Protein AF-A0ABD1UDV7-F1 (afdb_monomer)

Foldseek 3Di:
DVVVVVVVVVVVVVVPPDPPPPDDDPPPCCPQQVCLLVLLLVLLVVLCVVDVLLQVLLLVLLCVQDPDPHQQCQLLDDDPVLPTPVSPPVNPPRDVSNSVSLVSSVVSSCVRRNPPDGSSVSSVSSNVSSVVVVCVVPDPDDDPPPDDQQQPPCSPDPDCSSVVCVVVSNGDDDPDVNVVVVVVVVQDPVRDQPQWAWAEWAWLDDPPDLFIKIKTWTDHPPDPDIDIDIDRFDEAADDVVVVQRHFYHYNNHTDHLPLADDWDFWKKKKKKFKAFPVQFPADDADQWDADDPVCVVVLQAWRIKGQCCNVPVVVDPPRMTIIITMGTTPNHRVRLVDDQVVVQVNVQVNSCVVGVRDDGTPDMDMDIDNGLDTDCDPVLVSNQVSQVVCCVVDPSYHYQYCSHQHDDPVSSVVSVVVRVVVNVVSVVVSVVVVVVVD

Organism: NCBI:txid205694

InterPro domains:
  IPR000823 Plant peroxidase [PR00461] (33-52)
  IPR000823 Plant peroxidase [PR00461] (57-77)
  IPR000823 Plant peroxidase [PR00461] (97-110)
  IPR000823 Plant peroxidase [PR00461] (116-126)
  IPR000823 Plant peroxidase [PTHR31517] (12-133)
  IPR002016 Haem peroxidase [PF00141] (40-134)
  IPR002016 Haem peroxidase [PR00458] (55-69)
  IPR002016 Haem peroxidase [PR00458] (117-134)
  IPR002016 Haem peroxidase [PS50873] (23-209)
  IPR002937 Amine oxidase [PF01593] (172-424)
  IPR010255 Haem peroxidase superfamily [SSF48113] (23-181)
  IPR019794 Peroxidase, active site [PS00436] (55-66)
  IPR036188 FAD/NAD(P)-binding domain superfamily [G3DSA:3.50.50.60] (178-290)
  IPR036188 FAD/NAD(P)-binding domain superfamily [G3DSA:3.50.50.60] (325-438)
  IPR036188 FAD/NAD(P)-binding domain superfamily [SSF51905] (177-427)

Sequence (438 aa):
MAKYWKGLYLLIILILVKREEGQLVENFYSSSCPNVESIVRQAVATKFNQTFITVPGTLRLFFHDCFVEGCDASVLIASSNNDAEKDAPDNLSLVGDGFDTVVKAKQAVEAQCPFIVSCADILAIAARDVVVLLMQECPQNVDHRIAINMDPATPQTFDNVYYQNLVGGKGLFTSDQTLTNALCNELGKEELKLHSKVLELSCSCGENSPLDNWSVSYELDQRKHLDEKSFDAVIVTAPLSDVKGMKIMKRGSLLPLDFIPEVSYLPLSVIVTTFKRENVKRPLEGFGVLIPSKEQQNGLNTLGTLFSSSMFPDRAPNDVYLYTTFIGGSRNRELAKASRDELKQIVTSDLRQLLGAEGEPAFLNHFYWSKAFPLYGKNYDLVIKAIDKMERDLPGFFYAGNHKGGLSVGKAIASGCHAADLVISYLDSSSNEKENFS

Nearest PDB structures (foldseek):
  1sez-a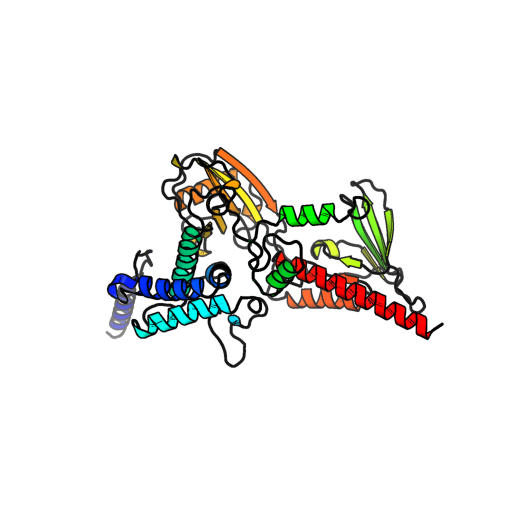ssembly1_A  TM=9.848E-01  e=1.231E-33  Nicotiana tabacum
  2ivd-assembly2_B  TM=8.800E-01  e=9.998E-15  Myxococcus xanthus
  2ive-assembly2_B  TM=8.859E-01  e=1.312E-14  Myxococcus xanthus
  2ivd-assembly1_A  TM=7.956E-01  e=1.312E-14  Myxococcus xanthus
  2ive-assembly1_A  TM=7.809E-01  e=5.096E-14  Myxococcus xanthus

Structure (mmCIF, N/CA/C/O backbone):
data_AF-A0ABD1UDV7-F1
#
_entry.id   AF-A0ABD1UDV7-F1
#
loop_
_atom_site.group_PDB
_atom_site.id
_atom_site.type_symbol
_atom_site.label_atom_id
_atom_site.label_alt_id
_atom_site.label_comp_id
_atom_site.label_asym_id
_atom_site.label_entity_id
_atom_site.label_seq_id
_atom_site.pdbx_PDB_ins_code
_atom_site.Cartn_x
_atom_site.Cartn_y
_atom_site.Cartn_z
_atom_site.occupancy
_atom_site.B_iso_or_equiv
_atom_site.auth_seq_id
_atom_site.auth_comp_id
_atom_site.auth_asym_id
_atom_site.auth_atom_id
_atom_site.pdbx_PDB_model_num
ATOM 1 N N . MET A 1 1 ? -39.198 51.582 13.360 1.00 50.88 1 MET A N 1
ATOM 2 C CA . MET A 1 1 ? -39.752 50.261 13.743 1.00 50.88 1 MET A CA 1
ATOM 3 C C . MET A 1 1 ? -39.257 49.096 12.872 1.00 50.88 1 MET A C 1
ATOM 5 O O . MET A 1 1 ? -38.915 48.069 13.435 1.00 50.88 1 MET A O 1
ATOM 9 N N . ALA A 1 2 ? -39.087 49.240 11.549 1.00 50.84 2 ALA A N 1
ATOM 10 C CA . ALA A 1 2 ? -38.641 48.141 10.669 1.00 50.84 2 ALA A CA 1
ATOM 11 C C . ALA A 1 2 ? -37.207 47.593 10.909 1.00 50.84 2 ALA A C 1
ATOM 13 O O . ALA A 1 2 ? -36.934 46.436 10.599 1.00 50.84 2 ALA A O 1
ATOM 14 N N . LYS A 1 3 ? -36.283 48.387 11.479 1.00 50.50 3 LYS A N 1
ATOM 15 C CA . LYS A 1 3 ? -34.912 47.931 11.806 1.00 50.50 3 LYS A CA 1
ATOM 16 C C . LYS A 1 3 ? -34.855 46.989 13.017 1.00 50.50 3 LYS A C 1
ATOM 18 O O . LYS A 1 3 ? -34.043 46.072 13.022 1.00 50.50 3 LYS A O 1
ATOM 23 N N . TYR A 1 4 ? -35.744 47.172 13.993 1.00 52.84 4 TYR A N 1
ATOM 24 C CA . TYR A 1 4 ? -35.806 46.315 15.182 1.00 52.84 4 TYR A CA 1
ATOM 25 C C . TYR A 1 4 ? -36.393 44.934 14.865 1.00 52.84 4 TYR A C 1
ATOM 27 O O . TYR A 1 4 ? -35.965 43.940 15.440 1.00 52.84 4 TYR A O 1
ATOM 35 N N . TRP A 1 5 ? -37.294 44.846 13.880 1.00 54.09 5 TRP A N 1
ATOM 36 C CA . TRP A 1 5 ? -37.888 43.571 13.471 1.00 54.09 5 TRP A CA 1
ATOM 37 C C . TRP A 1 5 ? -36.925 42.666 12.693 1.00 54.09 5 TRP A C 1
ATOM 39 O O . TRP A 1 5 ? -36.946 41.456 12.890 1.00 54.09 5 TRP A O 1
ATOM 49 N N . LYS A 1 6 ? -36.024 43.240 11.880 1.00 53.78 6 LYS A N 1
ATOM 50 C CA . LYS A 1 6 ? -34.964 42.472 11.198 1.00 53.78 6 LYS A CA 1
ATOM 51 C C . LYS A 1 6 ? -33.932 41.905 12.176 1.00 53.78 6 LYS A C 1
ATOM 53 O O . LYS A 1 6 ? -33.496 40.774 11.998 1.00 53.78 6 LYS A O 1
ATOM 58 N N . GLY A 1 7 ? -33.582 42.665 13.217 1.00 57.62 7 GLY A N 1
ATOM 59 C CA . GLY A 1 7 ? -32.697 42.194 14.286 1.00 57.62 7 GLY A CA 1
ATOM 60 C C . GLY A 1 7 ? -33.324 41.068 15.110 1.00 57.62 7 GLY A C 1
ATOM 61 O O . GLY A 1 7 ? -32.655 40.081 15.391 1.00 57.62 7 GLY A O 1
ATOM 62 N N . LEU A 1 8 ? -34.622 41.173 15.420 1.00 61.56 8 LEU A N 1
ATOM 63 C CA . LEU A 1 8 ? -35.360 40.133 16.143 1.00 61.56 8 LEU A CA 1
ATOM 64 C C . LEU A 1 8 ? -35.482 38.836 15.324 1.00 61.56 8 LEU A C 1
ATOM 66 O O . LEU A 1 8 ? -35.283 37.756 15.867 1.00 61.56 8 LEU A O 1
ATOM 70 N N . TYR A 1 9 ? -35.735 38.936 14.013 1.00 58.66 9 TYR A N 1
ATOM 71 C CA . TYR A 1 9 ? -35.769 37.777 13.112 1.00 58.66 9 TYR A CA 1
ATOM 72 C C . TYR A 1 9 ? -34.408 37.079 12.997 1.00 58.66 9 TYR A C 1
ATOM 74 O O . TYR A 1 9 ? -34.352 35.853 13.045 1.00 58.66 9 TYR A O 1
ATOM 82 N N . LEU A 1 10 ? -33.307 37.836 12.898 1.00 59.84 10 LEU A N 1
ATOM 83 C CA . LEU A 1 10 ? -31.959 37.255 12.877 1.00 59.84 10 LEU A CA 1
ATOM 84 C C . LEU A 1 10 ? -31.613 36.561 14.202 1.00 59.84 10 LEU A C 1
ATOM 86 O O . LEU A 1 10 ? -31.007 35.494 14.187 1.00 59.84 10 LEU A O 1
ATOM 90 N N . LEU A 1 11 ? -32.021 37.142 15.335 1.00 60.31 11 LEU A N 1
ATOM 91 C CA . LEU A 1 11 ? -31.797 36.556 16.656 1.00 60.31 11 LEU A CA 1
ATOM 92 C C . LEU A 1 11 ? -32.608 35.263 16.845 1.00 60.31 11 LEU A C 1
ATOM 94 O O . LEU A 1 11 ? -32.086 34.290 17.373 1.00 60.31 11 LEU A O 1
ATOM 98 N N . ILE A 1 12 ? -33.857 35.224 16.366 1.00 62.22 12 ILE A N 1
ATOM 99 C CA . ILE A 1 12 ? -34.712 34.025 16.402 1.00 62.22 12 ILE A CA 1
ATOM 100 C C . ILE A 1 12 ? -34.144 32.915 15.504 1.00 62.22 12 ILE A C 1
ATOM 102 O O . ILE A 1 12 ? -34.121 31.761 15.921 1.00 62.22 12 ILE A O 1
ATOM 106 N N . ILE A 1 13 ? -33.622 33.248 14.316 1.00 59.56 13 ILE A N 1
ATOM 107 C CA . ILE A 1 13 ? -32.953 32.278 13.430 1.00 59.56 13 ILE A CA 1
ATOM 108 C C . ILE A 1 13 ? -31.680 31.724 14.090 1.00 59.56 13 ILE A C 1
ATOM 110 O O . ILE A 1 13 ? -31.472 30.517 14.063 1.00 59.56 13 ILE A O 1
ATOM 114 N N . LEU A 1 14 ? -30.873 32.564 14.747 1.00 57.81 14 LEU A N 1
ATOM 115 C CA . LEU A 1 14 ? -29.671 32.132 15.480 1.00 57.81 14 LEU A CA 1
ATOM 116 C C . LEU A 1 14 ? -29.982 31.257 16.707 1.00 57.81 14 LEU A C 1
ATOM 118 O O . LEU A 1 14 ? -29.190 30.379 17.031 1.00 57.81 14 LEU A O 1
ATOM 122 N N . ILE A 1 15 ? -31.129 31.457 17.366 1.00 56.38 15 ILE A N 1
ATOM 123 C CA . ILE A 1 15 ? -31.582 30.634 18.505 1.00 56.38 15 ILE A CA 1
ATOM 124 C C . ILE A 1 15 ? -32.190 29.294 18.035 1.00 56.38 15 ILE A C 1
ATOM 126 O O . ILE A 1 15 ? -32.184 28.320 18.785 1.00 56.38 15 ILE A O 1
ATOM 130 N N . LEU A 1 16 ? -32.678 29.215 16.790 1.00 51.38 16 LEU A N 1
ATOM 131 C CA . LEU A 1 16 ? -33.231 27.992 16.189 1.00 51.38 16 LEU A CA 1
ATOM 132 C C . LEU A 1 16 ? -32.182 27.085 15.528 1.00 51.38 16 LEU A C 1
ATOM 134 O O . LEU A 1 16 ? -32.498 25.934 15.226 1.00 51.38 16 LEU A O 1
ATOM 138 N N . VAL A 1 17 ? -30.939 27.546 15.344 1.00 51.19 17 VAL A N 1
ATOM 139 C CA . VAL A 1 17 ? -29.824 26.669 14.957 1.00 51.19 17 VAL A CA 1
ATOM 140 C C . VAL A 1 17 ? -29.413 25.859 16.185 1.00 51.19 17 VAL A C 1
ATOM 142 O O . VAL A 1 17 ? -28.458 26.178 16.893 1.00 51.19 17 VAL A O 1
ATOM 145 N N . LYS A 1 18 ? -30.163 24.789 16.459 1.00 45.28 18 LYS A N 1
ATOM 146 C CA . LYS A 1 18 ? -29.667 23.713 17.310 1.00 45.28 18 LYS A CA 1
ATOM 147 C C . LYS A 1 18 ? -28.417 23.157 16.641 1.00 45.28 18 LYS A C 1
ATOM 149 O O . LYS A 1 18 ? -28.467 22.644 15.527 1.00 45.28 18 LYS A O 1
ATOM 154 N N . ARG A 1 19 ? -27.287 23.291 17.327 1.00 46.75 19 ARG A N 1
ATOM 155 C CA . ARG A 1 19 ? -26.081 22.531 17.031 1.00 46.75 19 ARG A CA 1
ATOM 156 C C . ARG A 1 19 ? -26.426 21.081 17.367 1.00 46.75 19 ARG A C 1
ATOM 158 O O . ARG A 1 19 ? -26.413 20.716 18.537 1.00 46.75 19 ARG A O 1
ATOM 165 N N . GLU A 1 20 ? -26.854 20.303 16.376 1.00 46.06 20 GLU A N 1
ATOM 166 C CA . GLU A 1 20 ? -26.940 18.857 16.549 1.00 46.06 20 GLU A CA 1
ATOM 167 C C . GLU A 1 20 ? -25.511 18.353 16.730 1.00 46.06 20 GLU A C 1
ATOM 169 O O . GLU A 1 20 ? -24.693 18.350 15.810 1.00 46.06 20 GLU A O 1
ATOM 174 N N . GLU A 1 21 ? -25.176 18.015 17.970 1.00 49.25 21 GLU A N 1
ATOM 175 C CA . GLU A 1 21 ? -24.071 17.113 18.225 1.00 49.25 21 GLU A CA 1
ATOM 176 C C . GLU A 1 21 ? -24.504 15.771 17.641 1.00 49.25 21 GLU A C 1
ATOM 178 O O . GLU A 1 21 ? -25.377 15.110 18.200 1.00 49.25 21 GLU A O 1
ATOM 183 N N . GLY A 1 22 ? -23.956 15.403 16.480 1.00 55.03 22 GLY A N 1
ATOM 184 C CA . GLY A 1 22 ? -24.084 14.059 15.926 1.00 55.03 22 GLY A CA 1
ATOM 185 C C . GLY A 1 22 ? -23.385 13.074 16.856 1.00 55.03 22 GLY A C 1
ATOM 186 O O . GLY A 1 22 ? -22.247 12.682 16.615 1.00 55.03 22 GLY A O 1
ATOM 187 N N . GLN A 1 23 ? -24.023 12.763 17.979 1.00 56.94 23 GLN A N 1
ATOM 188 C CA . GLN A 1 23 ? -23.573 11.739 18.900 1.00 56.94 23 GLN A CA 1
ATOM 189 C C . GLN A 1 23 ? -23.817 10.382 18.247 1.00 56.94 23 GLN A C 1
ATOM 191 O O . GLN A 1 23 ? -24.847 10.156 17.613 1.00 56.94 23 GLN A O 1
ATOM 196 N N . LEU A 1 24 ? -22.845 9.485 18.387 1.00 61.94 24 LEU A N 1
ATOM 197 C CA . LEU A 1 24 ? -22.983 8.104 17.951 1.00 61.94 24 LEU A CA 1
ATOM 198 C C . LEU A 1 24 ? -24.112 7.461 18.762 1.00 61.94 24 LEU A C 1
ATOM 200 O O . LEU A 1 24 ? -24.049 7.423 19.991 1.00 61.94 24 LEU A O 1
ATOM 204 N N . VAL A 1 25 ? -25.147 6.988 18.072 1.00 72.12 25 VAL A N 1
ATOM 205 C CA . VAL A 1 25 ? -26.298 6.322 18.685 1.00 72.12 25 VAL A CA 1
ATOM 206 C C . VAL A 1 25 ? -26.344 4.887 18.186 1.00 72.12 25 VAL A C 1
ATOM 208 O O . VAL A 1 25 ? -26.480 4.636 16.988 1.00 72.12 25 VAL A O 1
ATOM 211 N N . GLU A 1 26 ? -26.245 3.940 19.114 1.00 73.56 26 GLU A N 1
ATOM 212 C CA . GLU A 1 26 ? -26.479 2.530 18.816 1.00 73.56 26 GLU A CA 1
ATOM 213 C C . GLU A 1 26 ? -27.939 2.310 18.407 1.00 73.56 26 GLU A C 1
ATOM 215 O O . GLU A 1 26 ? -28.856 2.907 18.974 1.00 73.56 26 GLU A O 1
ATOM 220 N N . ASN A 1 27 ? -28.167 1.415 17.444 1.00 81.12 27 ASN A N 1
ATOM 221 C CA . ASN A 1 27 ? -29.505 1.087 16.945 1.00 81.12 27 ASN A CA 1
ATOM 222 C C . ASN A 1 27 ? -30.280 2.313 16.423 1.00 81.12 27 ASN A C 1
ATOM 224 O O . ASN A 1 27 ? -31.485 2.436 16.660 1.00 81.12 27 ASN A O 1
ATOM 228 N N . PHE A 1 28 ? -29.601 3.208 15.696 1.00 86.00 28 PHE A N 1
ATOM 229 C CA . PHE A 1 28 ? -30.165 4.441 15.128 1.00 86.00 28 PHE A CA 1
ATOM 230 C C . PHE A 1 28 ? -31.524 4.234 14.426 1.00 86.00 28 PHE A C 1
ATOM 232 O O . PHE A 1 28 ? -32.455 5.016 14.609 1.00 86.00 28 PHE A O 1
ATOM 239 N N . TYR A 1 29 ? -31.677 3.127 13.693 1.00 90.56 29 TYR A N 1
ATOM 240 C CA . TYR A 1 29 ? -32.894 2.789 12.949 1.00 90.56 29 TYR A CA 1
ATOM 241 C C . TYR A 1 29 ? -33.965 2.031 13.753 1.00 90.56 29 TYR A C 1
ATOM 243 O O . TYR A 1 29 ? -35.009 1.699 13.206 1.00 90.56 29 TYR A O 1
ATOM 251 N N . SER A 1 30 ? -33.769 1.759 15.045 1.00 89.06 30 SER A N 1
ATOM 252 C CA . SER A 1 30 ? -34.681 0.916 15.847 1.00 89.06 30 SER A CA 1
ATOM 253 C C . SER A 1 30 ? -36.135 1.399 15.899 1.00 89.06 30 SER A C 1
ATOM 255 O O . SER A 1 30 ? -37.041 0.582 16.041 1.00 89.06 30 SER A O 1
ATOM 257 N N . SER A 1 31 ? -36.372 2.706 15.772 1.00 90.38 31 SER A N 1
ATOM 258 C CA . SER A 1 31 ? -37.718 3.297 15.768 1.00 90.38 31 SER A CA 1
ATOM 259 C C . SER A 1 31 ? -38.294 3.514 14.364 1.00 90.38 31 SER A C 1
ATOM 261 O O . SER A 1 31 ? -39.512 3.499 14.200 1.00 90.38 31 SER A O 1
ATOM 263 N N . SER A 1 32 ? -37.438 3.707 13.357 1.00 93.50 32 SER A N 1
ATOM 264 C CA . SER A 1 32 ? -37.824 4.068 11.985 1.00 93.50 32 SER A CA 1
ATOM 265 C C . SER A 1 32 ? -37.809 2.883 11.016 1.00 93.50 32 SER A C 1
ATOM 267 O O . SER A 1 32 ? -38.626 2.827 10.102 1.00 93.50 32 SER A O 1
ATOM 269 N N . CYS A 1 33 ? -36.921 1.914 11.230 1.00 94.75 33 CYS A N 1
ATOM 270 C CA . CYS A 1 33 ? -36.854 0.643 10.518 1.00 94.75 33 CYS A CA 1
ATOM 271 C C . CYS A 1 33 ? -36.389 -0.483 11.467 1.00 94.75 33 CYS A C 1
ATOM 273 O O . CYS A 1 33 ? -35.239 -0.927 11.399 1.00 94.75 33 CYS A O 1
ATOM 275 N N . PRO A 1 34 ? -37.273 -0.982 12.354 1.00 93.31 34 PRO A N 1
ATOM 276 C CA . PRO A 1 34 ? -36.896 -1.904 13.433 1.00 93.31 34 PRO A CA 1
ATOM 277 C C . PRO A 1 34 ? -36.252 -3.213 12.955 1.00 93.31 34 PRO A C 1
ATOM 279 O O . PRO A 1 34 ? -35.462 -3.820 13.672 1.00 93.31 34 PRO A O 1
ATOM 282 N N . ASN A 1 35 ? -36.579 -3.647 11.734 1.00 94.38 35 ASN A N 1
ATOM 283 C CA . ASN A 1 35 ? -36.127 -4.917 11.173 1.00 94.38 35 ASN A CA 1
ATOM 284 C C . ASN A 1 35 ? -34.881 -4.794 10.282 1.00 94.38 35 ASN A C 1
ATOM 286 O O . ASN A 1 35 ? -34.446 -5.822 9.761 1.00 94.38 35 ASN A O 1
ATOM 290 N N . VAL A 1 36 ? -34.301 -3.596 10.096 1.00 95.69 36 VAL A N 1
ATOM 291 C CA . VAL A 1 36 ? -33.192 -3.364 9.143 1.00 95.69 36 VAL A CA 1
ATOM 292 C C . VAL A 1 36 ? -32.057 -4.375 9.307 1.00 95.69 36 VAL A C 1
ATOM 294 O O . VAL A 1 36 ? -31.645 -4.996 8.332 1.00 95.69 36 VAL A O 1
ATOM 297 N N . GLU A 1 37 ? -31.639 -4.616 10.548 1.00 93.25 37 GLU A N 1
ATOM 298 C CA . GLU A 1 37 ? -30.554 -5.536 10.891 1.00 93.25 37 GLU A CA 1
ATOM 299 C C . GLU A 1 37 ? -30.850 -6.960 10.406 1.00 93.25 37 GLU A C 1
ATOM 301 O O . GLU A 1 37 ? -30.024 -7.606 9.767 1.00 93.25 37 GLU A O 1
ATOM 306 N N . SER A 1 38 ? -32.072 -7.444 10.643 1.00 95.81 38 SER A N 1
ATOM 307 C CA . SER A 1 38 ? -32.487 -8.785 10.218 1.00 95.81 38 SER A CA 1
ATOM 308 C C . SER A 1 38 ? -32.623 -8.912 8.698 1.00 95.81 38 SER A C 1
ATOM 310 O O . SER A 1 38 ? -32.283 -9.951 8.134 1.00 95.81 38 SER A O 1
ATOM 312 N N . ILE A 1 39 ? -33.088 -7.853 8.028 1.00 97.06 39 ILE A N 1
ATOM 313 C CA . ILE A 1 39 ? -33.304 -7.834 6.579 1.00 97.06 39 ILE A CA 1
ATOM 314 C C . ILE A 1 39 ? -31.962 -7.880 5.852 1.00 97.06 39 ILE A C 1
ATOM 316 O O . ILE A 1 39 ? -31.773 -8.717 4.966 1.00 97.06 39 ILE A O 1
ATOM 320 N N . VAL A 1 40 ? -31.026 -7.010 6.247 1.00 97.31 40 VAL A N 1
ATOM 321 C CA . VAL A 1 40 ? -29.682 -6.974 5.661 1.00 97.31 40 VAL A CA 1
ATOM 322 C C . VAL A 1 40 ? -28.970 -8.296 5.926 1.00 97.31 40 VAL A C 1
ATOM 324 O O . VAL A 1 40 ? -28.500 -8.922 4.976 1.00 97.31 40 VAL A O 1
ATOM 327 N N . ARG A 1 41 ? -29.008 -8.802 7.165 1.00 95.44 41 ARG A N 1
ATOM 328 C CA . ARG A 1 41 ? -28.415 -10.098 7.512 1.00 95.44 41 ARG A CA 1
ATOM 329 C C . ARG A 1 41 ? -28.963 -11.247 6.675 1.00 95.44 41 ARG A C 1
ATOM 331 O O . ARG A 1 41 ? -28.192 -12.094 6.234 1.00 95.44 41 ARG A O 1
ATOM 338 N N . GLN A 1 42 ? -30.272 -11.291 6.426 1.00 96.19 42 GLN A N 1
ATOM 339 C CA . GLN A 1 42 ? -30.878 -12.335 5.597 1.00 96.19 42 GLN A CA 1
ATOM 340 C C . GLN A 1 42 ? -30.420 -12.240 4.136 1.00 96.19 42 GLN A C 1
ATOM 342 O O . GLN A 1 42 ? -30.123 -13.267 3.516 1.00 96.19 42 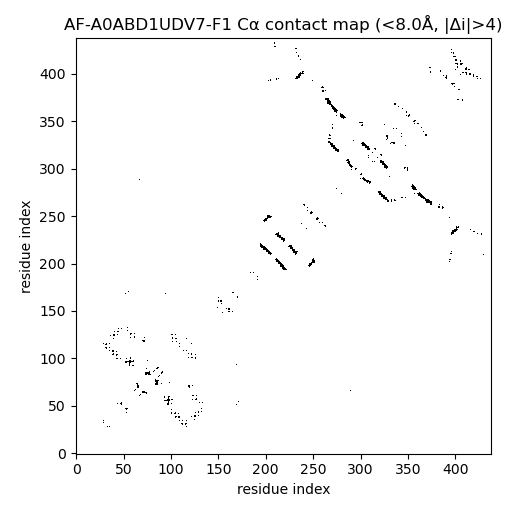GLN A O 1
ATOM 347 N N . ALA A 1 43 ? -30.343 -11.028 3.579 1.00 96.38 43 ALA A N 1
ATOM 348 C CA . ALA A 1 43 ? -29.850 -10.810 2.220 1.00 96.38 43 ALA A CA 1
ATOM 349 C C . ALA A 1 43 ? -28.379 -11.237 2.087 1.00 96.38 43 ALA A C 1
ATOM 351 O O . ALA A 1 43 ? -28.027 -11.973 1.163 1.00 96.38 43 ALA A O 1
ATOM 352 N N . VAL A 1 44 ? -27.549 -10.856 3.060 1.00 95.50 44 VAL A N 1
ATOM 353 C CA . VAL A 1 44 ? -26.130 -11.218 3.128 1.00 95.50 44 VAL A CA 1
ATOM 354 C C . VAL A 1 44 ? -25.943 -12.721 3.304 1.00 95.50 44 VAL A C 1
ATOM 356 O O . VAL A 1 44 ? -25.184 -13.318 2.552 1.00 95.50 44 VAL A O 1
ATOM 359 N N . ALA A 1 45 ? -26.670 -13.368 4.218 1.00 93.94 45 ALA A N 1
ATOM 360 C CA . ALA A 1 45 ? -26.598 -14.817 4.418 1.00 93.94 45 ALA A CA 1
ATOM 361 C C . ALA A 1 45 ? -27.026 -15.596 3.166 1.00 93.94 45 ALA A C 1
ATOM 363 O O . ALA A 1 45 ? -26.422 -16.605 2.807 1.00 93.94 45 ALA A O 1
ATOM 364 N N . THR A 1 46 ? -28.042 -15.100 2.455 1.00 94.44 46 THR A N 1
ATOM 365 C CA . THR A 1 46 ? -28.465 -15.686 1.177 1.00 94.44 46 THR A CA 1
ATOM 366 C C . THR A 1 46 ? -27.344 -15.600 0.142 1.00 94.44 46 THR A C 1
ATOM 368 O O . THR A 1 46 ? -27.085 -16.576 -0.557 1.00 94.44 46 THR A O 1
ATOM 371 N N . LYS A 1 47 ? -26.658 -14.455 0.057 1.00 92.62 47 LYS A N 1
ATOM 372 C CA . LYS A 1 47 ? -25.523 -14.241 -0.850 1.00 92.62 47 LYS A CA 1
ATOM 373 C C . LYS A 1 47 ? -24.299 -15.073 -0.475 1.00 92.62 47 LYS A C 1
ATOM 375 O O . LYS A 1 47 ? -23.762 -15.768 -1.330 1.00 92.62 47 LYS A O 1
ATOM 380 N N . PHE A 1 48 ? -23.960 -15.102 0.807 1.00 87.56 48 PHE A N 1
ATOM 381 C CA . PHE A 1 48 ? -22.902 -15.929 1.377 1.00 87.56 48 PHE A CA 1
ATOM 382 C C . PHE A 1 48 ? -23.074 -17.409 1.006 1.00 87.56 48 PHE A C 1
ATOM 384 O O . PHE A 1 48 ? -22.139 -18.040 0.521 1.00 87.56 48 PHE A O 1
ATOM 391 N N . ASN A 1 49 ? -24.294 -17.943 1.132 1.00 86.94 49 ASN A N 1
ATOM 392 C CA . ASN A 1 49 ? -24.602 -19.329 0.762 1.00 86.94 49 ASN A CA 1
ATOM 393 C C . ASN A 1 49 ? -24.589 -19.584 -0.754 1.00 86.94 49 ASN A C 1
ATOM 395 O O . ASN A 1 49 ? -24.462 -20.729 -1.181 1.00 86.94 49 ASN A O 1
ATOM 399 N N . GLN A 1 50 ? -24.753 -18.546 -1.580 1.00 86.94 50 GLN A N 1
ATOM 400 C CA . GLN A 1 50 ? -24.647 -18.670 -3.037 1.00 86.94 50 GLN A CA 1
ATOM 401 C C . GLN A 1 50 ? -23.190 -18.726 -3.488 1.00 86.94 50 GLN A C 1
ATOM 403 O O . GLN A 1 50 ? -22.859 -19.475 -4.406 1.00 86.94 50 GLN A O 1
ATOM 408 N N . THR A 1 51 ? -22.325 -17.911 -2.885 1.00 77.75 51 THR A N 1
ATOM 409 C CA . THR A 1 51 ? -20.905 -17.883 -3.219 1.00 77.75 51 THR A CA 1
ATOM 410 C C . THR A 1 51 ? -20.074 -17.320 -2.078 1.00 77.75 51 THR A C 1
ATOM 412 O O . THR A 1 51 ? -20.360 -16.262 -1.520 1.00 77.75 51 THR A O 1
ATOM 415 N N . PHE A 1 52 ? -18.951 -17.981 -1.808 1.00 72.00 52 PHE A N 1
ATOM 416 C CA . PHE A 1 52 ? -17.970 -17.497 -0.846 1.00 72.00 52 PHE A CA 1
ATOM 417 C C . PHE A 1 52 ? -17.377 -16.127 -1.247 1.00 72.00 52 PHE A C 1
ATOM 419 O O . PHE A 1 52 ? -16.974 -15.359 -0.378 1.00 72.00 52 PHE A O 1
ATOM 426 N N . ILE A 1 53 ? -17.387 -15.765 -2.543 1.00 73.00 53 ILE A N 1
ATOM 427 C CA . ILE A 1 53 ? -16.893 -14.468 -3.060 1.00 73.00 53 ILE A CA 1
ATOM 428 C C . ILE A 1 53 ? -17.597 -13.270 -2.399 1.00 73.00 53 ILE A C 1
ATOM 430 O O . ILE A 1 53 ? -17.003 -12.195 -2.284 1.00 73.00 53 ILE A O 1
ATOM 434 N N . THR A 1 54 ? -18.826 -13.456 -1.915 1.00 80.50 54 THR A N 1
ATOM 435 C CA . THR A 1 54 ? -19.594 -12.422 -1.213 1.00 80.50 54 THR A CA 1
ATOM 436 C C . THR A 1 54 ? -18.812 -11.812 -0.055 1.00 80.50 54 THR A C 1
ATOM 438 O O . THR A 1 54 ? -18.882 -10.601 0.153 1.00 80.50 54 THR A O 1
ATOM 441 N N . VAL A 1 55 ? -18.017 -12.612 0.659 1.00 80.12 55 VAL A N 1
ATOM 442 C CA . VAL A 1 55 ? -17.229 -12.144 1.803 1.00 80.12 55 VAL A CA 1
ATOM 443 C C . VAL A 1 55 ? -16.130 -11.164 1.373 1.00 80.12 55 VAL A C 1
ATOM 445 O O . VAL A 1 55 ? -16.221 -9.986 1.733 1.00 80.12 55 VAL A O 1
ATOM 448 N N . PRO A 1 56 ? -15.117 -11.566 0.574 1.00 68.50 56 PRO A N 1
ATOM 449 C CA . PRO A 1 56 ? -14.068 -10.646 0.147 1.00 68.50 56 PRO A CA 1
ATOM 450 C C . PRO A 1 56 ? -14.604 -9.509 -0.733 1.00 68.50 56 PRO A C 1
ATOM 452 O O . PRO A 1 56 ? -14.099 -8.391 -0.645 1.00 68.50 56 PRO A O 1
ATOM 455 N N . GLY A 1 57 ? -15.639 -9.752 -1.546 1.00 79.75 57 GLY A N 1
ATOM 456 C CA . GLY A 1 57 ? -16.253 -8.735 -2.400 1.00 79.75 57 GLY A CA 1
ATOM 457 C C . GLY A 1 57 ? -16.904 -7.604 -1.601 1.00 79.75 57 GLY A C 1
ATOM 458 O O . GLY A 1 57 ? -16.638 -6.434 -1.869 1.00 79.75 57 GLY A O 1
ATOM 459 N N . THR A 1 58 ? -17.710 -7.945 -0.591 1.00 85.31 58 THR A N 1
ATOM 460 C CA . THR A 1 58 ? -18.402 -6.956 0.256 1.00 85.31 58 THR A CA 1
ATOM 461 C C . THR A 1 58 ? -17.418 -6.191 1.137 1.00 85.31 58 THR A C 1
ATOM 463 O O . THR A 1 58 ? -17.518 -4.972 1.252 1.00 85.31 58 THR A O 1
ATOM 466 N N . LEU A 1 59 ? -16.415 -6.874 1.703 1.00 84.94 59 LEU A N 1
ATOM 467 C CA . LEU A 1 59 ? -15.389 -6.218 2.518 1.00 84.94 59 LEU A CA 1
ATOM 468 C C . LEU A 1 59 ? -14.554 -5.235 1.705 1.00 84.94 59 LEU A C 1
ATOM 470 O O . LEU A 1 59 ? -14.350 -4.099 2.126 1.00 84.94 59 LEU A O 1
ATOM 474 N N . ARG A 1 60 ? -14.102 -5.643 0.516 1.00 79.50 60 ARG A N 1
ATOM 475 C CA . ARG A 1 60 ? -13.329 -4.772 -0.371 1.00 79.50 60 ARG A CA 1
ATOM 476 C C . ARG A 1 60 ? -14.127 -3.541 -0.805 1.00 79.50 60 ARG A C 1
ATOM 478 O O . ARG A 1 60 ? -13.555 -2.458 -0.878 1.00 79.50 60 ARG A O 1
ATOM 485 N N . LEU A 1 61 ? -15.423 -3.705 -1.066 1.00 82.62 61 LEU A N 1
ATOM 486 C CA . LEU A 1 61 ? -16.318 -2.603 -1.413 1.00 82.62 61 LEU A CA 1
ATOM 487 C C . LEU A 1 61 ? -16.476 -1.613 -0.250 1.00 82.62 61 LEU A C 1
ATOM 489 O O . LEU A 1 61 ? -16.339 -0.413 -0.457 1.00 82.62 61 LEU A O 1
ATOM 493 N N . PHE A 1 62 ? -16.665 -2.116 0.975 1.00 88.31 62 PHE A N 1
ATOM 494 C CA . PHE A 1 62 ? -16.715 -1.290 2.185 1.00 88.31 62 PHE A CA 1
ATOM 495 C C . PHE A 1 62 ? -15.423 -0.495 2.403 1.00 88.31 62 PHE A C 1
ATOM 497 O O . PHE A 1 62 ? -15.474 0.682 2.741 1.00 88.31 62 PHE A O 1
ATOM 504 N N . PHE A 1 63 ? -14.258 -1.102 2.167 1.00 80.81 63 PHE A N 1
ATOM 505 C CA . PHE A 1 63 ? -12.989 -0.381 2.257 1.00 80.81 63 PHE A CA 1
ATOM 506 C C . PHE A 1 63 ? -12.837 0.711 1.199 1.00 80.81 63 PHE A C 1
ATOM 508 O O . PHE A 1 63 ? -12.286 1.762 1.505 1.00 80.81 63 PHE A O 1
ATOM 515 N N . HIS A 1 64 ? -13.286 0.477 -0.032 1.00 75.50 64 HIS A N 1
ATOM 516 C CA . HIS A 1 64 ? -13.174 1.485 -1.087 1.00 75.50 64 HIS A CA 1
ATOM 517 C C . HIS A 1 64 ? -14.029 2.720 -0.796 1.00 75.50 64 HIS A C 1
ATOM 519 O O . HIS A 1 64 ? -13.545 3.833 -0.959 1.00 75.50 64 HIS A O 1
ATOM 525 N N . ASP A 1 65 ? -15.250 2.510 -0.307 1.00 79.62 65 ASP A N 1
ATOM 526 C CA . ASP A 1 65 ? -16.187 3.590 -0.001 1.00 79.62 65 ASP A CA 1
ATOM 527 C C . ASP A 1 65 ? -15.823 4.286 1.323 1.00 79.62 65 ASP A C 1
ATOM 529 O O . ASP A 1 65 ? -15.601 5.487 1.392 1.00 79.62 65 ASP A O 1
ATOM 533 N N . CYS A 1 66 ? -15.642 3.519 2.399 1.00 77.19 66 CYS A N 1
ATOM 534 C CA . CYS A 1 66 ? -15.677 4.068 3.753 1.00 77.19 66 CYS A CA 1
ATOM 535 C C . CYS A 1 66 ? -14.301 4.385 4.362 1.00 77.19 66 CYS A C 1
ATOM 537 O O . CYS A 1 66 ? -14.245 4.980 5.440 1.00 77.19 66 CYS A O 1
ATOM 539 N N . PHE A 1 67 ? -13.188 3.992 3.724 1.00 60.88 67 PHE A N 1
ATOM 540 C CA . PHE A 1 67 ? -11.840 4.137 4.299 1.00 60.88 67 PHE A CA 1
ATOM 541 C C . PHE A 1 67 ? -11.132 5.443 3.903 1.00 60.88 67 PHE A C 1
ATOM 543 O O . PHE A 1 67 ? -10.442 6.032 4.728 1.00 60.88 67 PHE A O 1
ATOM 550 N N . VAL A 1 68 ? -11.238 5.903 2.653 1.00 54.53 68 VAL A N 1
ATOM 551 C CA . VAL A 1 68 ? -10.359 6.985 2.161 1.00 54.53 68 VAL A CA 1
ATOM 552 C C . VAL A 1 68 ? -10.941 8.374 2.427 1.00 54.53 68 VAL A C 1
ATOM 554 O O . VAL A 1 68 ? -10.252 9.210 3.015 1.00 54.53 68 VAL A O 1
ATOM 557 N N . GLU A 1 69 ? -12.192 8.623 2.032 1.00 53.12 69 GLU A N 1
ATOM 558 C CA . GLU A 1 69 ? -12.805 9.963 2.112 1.00 53.12 69 GLU A CA 1
ATOM 559 C C . GLU A 1 69 ? -14.093 10.019 2.953 1.00 53.12 69 GLU A C 1
ATOM 561 O O . GLU A 1 69 ? -14.455 11.093 3.436 1.00 53.12 69 GLU A O 1
ATOM 566 N N . GLY A 1 70 ? -14.717 8.871 3.238 1.00 60.19 70 GLY A N 1
ATOM 567 C CA . GLY A 1 70 ? -15.890 8.761 4.105 1.00 60.19 70 GLY A CA 1
ATOM 568 C C . GLY A 1 70 ? -16.969 7.867 3.498 1.00 60.19 70 GLY A C 1
ATOM 569 O O . GLY A 1 70 ? -17.062 7.737 2.293 1.00 60.19 70 GLY A O 1
ATOM 570 N N . CYS A 1 71 ? -17.776 7.246 4.355 1.00 74.62 71 CYS A N 1
ATOM 571 C CA . CYS A 1 71 ? -18.796 6.264 3.979 1.00 74.62 71 CYS A CA 1
ATOM 572 C C . CYS A 1 71 ? -20.052 6.991 3.460 1.00 74.62 71 CYS A C 1
ATOM 574 O O . CYS A 1 71 ? -20.953 7.305 4.241 1.00 74.62 71 CYS A O 1
ATOM 576 N N . ASP A 1 72 ? -20.084 7.342 2.177 1.00 85.50 72 ASP A N 1
ATOM 577 C CA . ASP A 1 72 ? -21.196 8.062 1.541 1.00 85.50 72 ASP A CA 1
ATOM 578 C C . ASP A 1 72 ? -21.909 7.248 0.447 1.00 85.50 72 ASP A C 1
ATOM 580 O O . ASP A 1 72 ? -22.921 7.702 -0.100 1.00 85.50 72 ASP A O 1
ATOM 584 N N . ALA A 1 73 ? -21.461 6.011 0.205 1.00 87.81 73 ALA A N 1
ATOM 585 C CA . ALA A 1 73 ? -21.971 5.104 -0.812 1.00 87.81 73 ALA A CA 1
ATOM 586 C C . ALA A 1 73 ? -21.864 5.642 -2.248 1.00 87.81 73 ALA A C 1
ATOM 588 O O . ALA A 1 73 ? -22.582 5.145 -3.130 1.00 87.81 73 ALA A O 1
ATOM 589 N N . SER A 1 74 ? -20.995 6.622 -2.526 1.00 86.94 74 SER A N 1
ATOM 590 C CA . SER A 1 74 ? -20.843 7.142 -3.887 1.00 86.94 74 SER A CA 1
ATOM 591 C C . SER A 1 74 ? -20.319 6.086 -4.862 1.00 86.94 74 SER A C 1
ATOM 593 O O . SER A 1 74 ? -20.721 6.101 -6.032 1.00 86.94 74 SER A O 1
ATOM 595 N N . VAL A 1 75 ? -19.585 5.072 -4.380 1.00 87.06 75 VAL A N 1
ATOM 596 C CA . VAL A 1 75 ? -19.091 3.964 -5.215 1.00 87.06 75 VAL A CA 1
ATOM 597 C C . VAL A 1 75 ? -20.231 3.102 -5.765 1.00 87.06 75 VAL A C 1
ATOM 599 O O . VAL A 1 75 ? -20.070 2.377 -6.746 1.00 87.06 75 VAL A O 1
ATOM 602 N N . LEU A 1 76 ? -21.411 3.152 -5.139 1.00 87.06 76 LEU A N 1
ATOM 603 C CA . LEU A 1 76 ? -22.592 2.393 -5.553 1.00 87.06 76 LEU A CA 1
ATOM 604 C C . LEU A 1 76 ? -23.417 3.119 -6.621 1.00 87.06 76 LEU A C 1
ATOM 606 O O . LEU A 1 76 ? -24.299 2.504 -7.230 1.00 87.06 76 LEU A O 1
ATOM 610 N N . ILE A 1 77 ? -23.153 4.407 -6.853 1.00 85.19 77 ILE A N 1
ATOM 611 C CA . ILE A 1 77 ? -23.889 5.221 -7.817 1.00 85.19 77 ILE A CA 1
ATOM 612 C C . ILE A 1 77 ? -23.474 4.815 -9.232 1.00 85.19 77 ILE A C 1
ATOM 614 O O . ILE A 1 77 ? -22.294 4.745 -9.555 1.00 85.19 77 ILE A O 1
ATOM 618 N N . ALA A 1 78 ? -24.461 4.558 -10.088 1.00 82.31 78 ALA A N 1
ATOM 619 C CA . ALA A 1 78 ? -24.255 4.355 -11.517 1.00 82.31 78 ALA A CA 1
ATOM 620 C C . ALA A 1 78 ? -24.746 5.587 -12.283 1.00 82.31 78 ALA A C 1
ATOM 622 O O . ALA A 1 78 ? -25.820 6.114 -11.981 1.00 82.31 78 ALA A O 1
ATOM 623 N N . SER A 1 79 ? -23.986 6.017 -13.289 1.00 80.94 79 SER A N 1
ATOM 624 C CA . SER A 1 79 ? -24.377 7.097 -14.197 1.00 80.94 79 SER A CA 1
ATOM 625 C C . SER A 1 79 ? -24.628 6.560 -15.602 1.00 80.94 79 SER A C 1
ATOM 627 O O . SER A 1 79 ? -23.972 5.626 -16.052 1.00 80.94 79 SER A O 1
ATOM 629 N N . SER A 1 80 ? -25.553 7.181 -16.337 1.00 81.31 80 SER A N 1
ATOM 630 C CA . SER A 1 80 ? -25.807 6.843 -17.743 1.00 81.31 80 SER A CA 1
ATOM 631 C C . SER A 1 80 ? -24.626 7.159 -18.666 1.00 81.31 80 SER A C 1
ATOM 633 O O . SER A 1 80 ? -24.558 6.618 -19.766 1.00 81.31 80 SER A O 1
ATOM 635 N N . ASN A 1 81 ? -23.723 8.043 -18.233 1.00 83.12 81 ASN A N 1
ATOM 636 C CA . ASN A 1 81 ? -22.573 8.496 -19.016 1.00 83.12 81 ASN A CA 1
ATOM 637 C C . ASN A 1 81 ? -21.248 7.879 -18.541 1.00 83.12 81 ASN A C 1
ATOM 639 O O . ASN A 1 81 ? -20.196 8.275 -19.038 1.00 83.12 81 ASN A O 1
ATOM 643 N N . ASN A 1 82 ? -21.297 6.927 -17.600 1.00 81.38 82 ASN A N 1
ATOM 644 C CA . ASN A 1 82 ? -20.129 6.312 -16.964 1.00 81.38 82 ASN A CA 1
ATOM 645 C C . ASN A 1 82 ? -19.156 7.328 -16.327 1.00 81.38 82 ASN A C 1
ATOM 647 O O . ASN A 1 82 ? -17.940 7.159 -16.388 1.00 81.38 82 ASN A O 1
ATOM 651 N N . ASP A 1 83 ? -19.680 8.420 -15.767 1.00 83.25 83 ASP A N 1
ATOM 652 C CA . ASP A 1 83 ? -18.921 9.450 -15.045 1.00 83.25 83 ASP A CA 1
ATOM 653 C C . ASP A 1 83 ? -19.130 9.380 -13.521 1.00 83.25 83 ASP A C 1
ATOM 655 O O . ASP A 1 83 ? -18.728 10.292 -12.796 1.00 83.25 83 ASP A O 1
ATOM 659 N N . ALA A 1 84 ? -19.756 8.306 -13.025 1.00 85.62 84 ALA A N 1
ATOM 660 C CA . ALA A 1 84 ? -19.901 8.071 -11.595 1.00 85.62 84 ALA A CA 1
ATOM 661 C C . ALA A 1 84 ? -18.603 7.518 -10.993 1.00 85.62 84 ALA A C 1
ATOM 663 O O . ALA A 1 84 ? -17.758 6.956 -11.690 1.00 85.62 84 ALA A O 1
ATOM 664 N N . GLU A 1 85 ? -18.463 7.616 -9.670 1.00 83.38 85 GLU A N 1
ATOM 665 C CA . GLU A 1 85 ? -17.293 7.081 -8.968 1.00 83.38 85 GLU A CA 1
ATOM 666 C C . GLU A 1 85 ? -17.104 5.581 -9.233 1.00 83.38 85 GLU A C 1
ATOM 668 O O . GLU A 1 85 ? -15.984 5.116 -9.434 1.00 83.38 85 GLU A O 1
ATOM 673 N N . LYS A 1 86 ? -18.203 4.826 -9.325 1.00 83.62 86 LYS A N 1
ATOM 674 C CA . LYS A 1 86 ? -18.195 3.406 -9.687 1.00 83.62 86 LYS A CA 1
ATOM 675 C C . LYS A 1 86 ? -17.410 3.100 -10.967 1.00 83.62 86 LYS A C 1
ATOM 677 O O . LYS A 1 86 ? -16.775 2.052 -11.059 1.00 83.62 86 LYS A O 1
ATOM 682 N N . ASP A 1 87 ? -17.468 4.009 -11.936 1.00 81.38 87 ASP A N 1
ATOM 683 C CA . ASP A 1 87 ? -16.881 3.860 -13.267 1.00 81.38 87 ASP A CA 1
ATOM 684 C C . ASP A 1 87 ? -15.431 4.370 -13.326 1.00 81.38 87 ASP A C 1
ATOM 686 O O . ASP A 1 87 ? -14.766 4.264 -14.360 1.00 81.38 87 ASP A O 1
ATOM 690 N N . ALA A 1 88 ? -14.909 4.899 -12.212 1.00 79.38 88 ALA A N 1
ATOM 691 C CA . ALA A 1 88 ? -13.525 5.327 -12.116 1.00 79.38 88 ALA A CA 1
ATOM 692 C C . ALA A 1 88 ? -12.573 4.151 -12.426 1.00 79.38 88 ALA A C 1
ATOM 694 O O . ALA A 1 88 ? -12.812 3.027 -11.970 1.00 79.38 88 ALA A O 1
ATOM 695 N N . PRO A 1 89 ? -11.447 4.387 -13.130 1.00 74.31 89 PRO A N 1
ATOM 696 C CA . PRO A 1 89 ? -10.497 3.331 -13.498 1.00 74.31 89 PRO A CA 1
ATOM 697 C C . PRO A 1 89 ? -10.010 2.467 -12.322 1.00 74.31 89 PRO A C 1
ATOM 699 O O . PRO A 1 89 ? -9.701 1.285 -12.495 1.00 74.31 89 PRO A O 1
ATOM 702 N N . ASP A 1 90 ? -9.963 3.038 -11.117 1.00 65.75 90 ASP A N 1
ATOM 703 C CA . ASP A 1 90 ? -9.568 2.336 -9.893 1.00 65.75 90 ASP A CA 1
ATOM 704 C C . ASP A 1 90 ? -10.644 1.361 -9.384 1.00 65.75 90 ASP A C 1
ATOM 706 O O . ASP A 1 90 ? -10.317 0.297 -8.843 1.00 65.75 90 ASP A O 1
ATOM 710 N N . ASN A 1 91 ? -11.916 1.662 -9.648 1.00 68.81 91 ASN A N 1
ATOM 711 C CA . ASN A 1 91 ? -13.082 0.912 -9.186 1.00 68.81 91 ASN A CA 1
ATOM 712 C C . ASN A 1 91 ? -13.509 -0.208 -10.153 1.00 68.81 91 ASN A C 1
ATOM 714 O O . ASN A 1 91 ? -14.188 -1.145 -9.733 1.00 68.81 91 ASN A O 1
ATOM 718 N N . LEU A 1 92 ? -13.005 -0.222 -11.396 1.00 70.12 92 LEU A N 1
ATOM 719 C CA . LEU A 1 92 ? -13.268 -1.283 -12.390 1.00 70.12 92 LEU A CA 1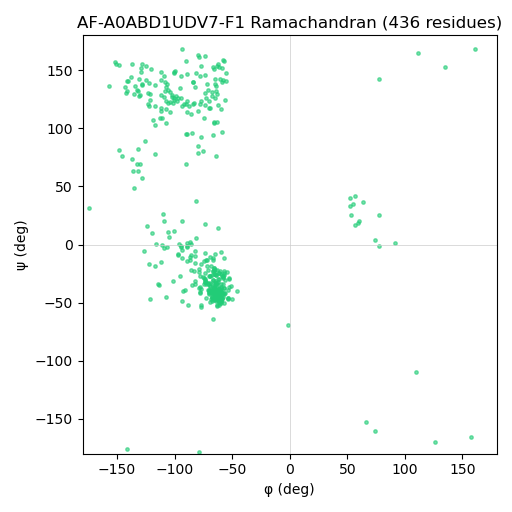
ATOM 720 C C . LEU A 1 92 ? -12.888 -2.696 -11.918 1.00 70.12 92 LEU A C 1
ATOM 722 O O . LEU A 1 92 ? -13.407 -3.692 -12.414 1.00 70.12 92 LEU A O 1
ATOM 726 N N . SER A 1 93 ? -11.956 -2.790 -10.970 1.00 65.25 93 SER A N 1
ATOM 727 C CA . SER A 1 93 ? -11.475 -4.063 -10.427 1.00 65.25 93 SER A CA 1
ATOM 728 C C . SER A 1 93 ? -12.284 -4.576 -9.229 1.00 65.25 93 SER A C 1
ATOM 730 O O . SER A 1 93 ? -11.956 -5.636 -8.684 1.00 65.25 93 SER A O 1
ATOM 732 N N . LEU A 1 94 ? -13.294 -3.825 -8.772 1.00 65.81 94 LEU A N 1
ATOM 733 C CA . LEU A 1 94 ? -14.186 -4.235 -7.693 1.00 65.81 94 LEU A CA 1
ATOM 734 C C . LEU A 1 94 ? -15.104 -5.361 -8.174 1.00 65.81 94 LEU A C 1
ATOM 736 O O . LEU A 1 94 ? -15.689 -5.316 -9.254 1.00 65.81 94 LEU A O 1
ATOM 740 N N . VAL A 1 95 ? -15.222 -6.404 -7.355 1.00 69.56 95 VAL A N 1
ATOM 741 C CA . VAL A 1 95 ? -15.949 -7.614 -7.736 1.00 69.56 95 VAL A CA 1
ATOM 742 C C . VAL A 1 95 ? -17.450 -7.332 -7.744 1.00 69.56 95 VAL A C 1
ATOM 744 O O . VAL A 1 95 ? -18.011 -6.905 -6.734 1.00 69.56 95 VAL A O 1
ATOM 747 N N . GLY A 1 96 ? -18.113 -7.634 -8.866 1.00 74.88 96 GLY A N 1
ATOM 748 C CA . GLY A 1 96 ? -19.554 -7.420 -9.061 1.00 74.88 96 GLY A CA 1
ATOM 749 C C . GLY A 1 96 ? -20.437 -8.027 -7.965 1.00 74.88 96 GLY A C 1
ATOM 750 O O . GLY A 1 96 ? -21.487 -7.480 -7.641 1.00 74.88 96 GLY A O 1
ATOM 751 N N . ASP A 1 97 ? -19.987 -9.118 -7.345 1.00 79.19 97 ASP A N 1
ATOM 752 C CA . ASP A 1 97 ? -20.706 -9.795 -6.265 1.00 79.19 97 ASP A CA 1
ATOM 753 C C . ASP A 1 97 ? -20.848 -8.943 -4.988 1.00 79.19 97 ASP A C 1
ATOM 755 O O . ASP A 1 97 ? -21.882 -9.000 -4.320 1.00 79.19 97 ASP A O 1
ATOM 759 N N . GLY A 1 98 ? -19.855 -8.096 -4.682 1.00 81.12 98 GLY A N 1
ATOM 760 C CA . GLY A 1 98 ? -19.946 -7.138 -3.576 1.00 81.12 98 GLY A CA 1
ATOM 761 C C . GLY A 1 98 ? -21.054 -6.113 -3.821 1.00 81.12 98 GLY A C 1
ATOM 762 O O . GLY A 1 98 ? -21.892 -5.879 -2.951 1.00 81.12 98 GLY A O 1
ATOM 763 N N . PHE A 1 99 ? -21.126 -5.575 -5.045 1.00 86.62 99 PHE A N 1
ATOM 764 C CA . PHE A 1 99 ? -22.208 -4.672 -5.444 1.00 86.62 99 PHE A CA 1
ATOM 765 C C . PHE A 1 99 ? -23.571 -5.365 -5.384 1.00 86.62 99 PHE A C 1
ATOM 767 O O . PHE A 1 99 ? -24.511 -4.806 -4.828 1.00 86.62 99 PHE A O 1
ATOM 774 N N . ASP A 1 100 ? -23.685 -6.586 -5.914 1.00 89.81 100 ASP A N 1
ATOM 775 C CA . ASP A 1 100 ? -24.936 -7.358 -5.902 1.00 89.81 100 ASP A CA 1
ATOM 776 C C . ASP A 1 100 ? -25.432 -7.624 -4.472 1.00 89.81 100 ASP A C 1
ATOM 778 O O . ASP A 1 100 ? -26.631 -7.547 -4.201 1.00 89.81 100 ASP A O 1
ATOM 782 N N . THR A 1 101 ? -24.515 -7.873 -3.535 1.00 92.00 101 THR A N 1
ATOM 783 C CA . THR A 1 101 ? -24.845 -8.080 -2.118 1.00 92.00 101 THR A CA 1
ATOM 784 C C . THR A 1 101 ? -25.508 -6.849 -1.510 1.00 92.00 101 THR A C 1
ATOM 786 O O . THR A 1 101 ? -26.596 -6.951 -0.936 1.00 92.00 101 THR A O 1
ATOM 789 N N . VAL A 1 102 ? -24.910 -5.672 -1.700 1.00 94.38 102 VAL A N 1
ATOM 790 C CA . VAL A 1 102 ? -25.451 -4.413 -1.170 1.00 94.38 102 VAL A CA 1
ATOM 791 C C . VAL A 1 102 ? -26.729 -4.004 -1.899 1.00 94.38 102 VAL A C 1
ATOM 793 O O . VAL A 1 102 ? -27.681 -3.565 -1.260 1.00 94.38 102 VAL A O 1
ATOM 796 N N . VAL A 1 103 ? -26.802 -4.199 -3.220 1.00 93.81 103 VAL A N 1
ATOM 797 C CA . VAL A 1 103 ? -27.998 -3.895 -4.022 1.00 93.81 103 VAL A CA 1
ATOM 798 C C . VAL A 1 103 ? -29.189 -4.741 -3.578 1.00 93.81 103 VAL A C 1
ATOM 800 O O . VAL A 1 103 ? -30.278 -4.201 -3.388 1.00 93.81 103 VAL A O 1
ATOM 803 N N . LYS A 1 104 ? -29.006 -6.045 -3.352 1.00 95.75 104 LYS A N 1
ATOM 804 C CA . LYS A 1 104 ? -30.085 -6.919 -2.864 1.00 95.75 104 LYS A CA 1
ATOM 805 C C . LYS A 1 104 ? -30.504 -6.581 -1.440 1.00 95.75 104 LYS A C 1
ATOM 807 O O . LYS A 1 104 ? -31.701 -6.549 -1.158 1.00 95.75 104 LYS A O 1
ATOM 812 N N . ALA A 1 105 ? -29.547 -6.282 -0.562 1.00 96.81 105 ALA A N 1
ATOM 813 C CA . ALA A 1 105 ? -29.853 -5.803 0.782 1.00 96.81 105 ALA A CA 1
ATOM 814 C C . ALA A 1 105 ? -30.653 -4.491 0.730 1.00 96.81 105 ALA A C 1
ATOM 816 O O . ALA A 1 105 ? -31.694 -4.382 1.376 1.00 96.81 105 ALA A O 1
ATOM 817 N N . LYS A 1 106 ? -30.243 -3.538 -0.116 1.00 95.81 106 LYS A N 1
ATOM 818 C CA . LYS A 1 106 ? -30.957 -2.275 -0.333 1.00 95.81 106 LYS A CA 1
ATOM 819 C C . LYS A 1 106 ? -32.374 -2.507 -0.841 1.00 95.81 106 LYS A C 1
ATOM 821 O O . LYS A 1 106 ? -33.302 -1.948 -0.275 1.00 95.81 106 LYS A O 1
ATOM 826 N N . GLN A 1 107 ? -32.566 -3.348 -1.855 1.00 96.44 107 GLN A N 1
ATOM 827 C CA . GLN A 1 107 ? -33.897 -3.677 -2.377 1.00 96.44 107 GLN A CA 1
ATOM 828 C C . GLN A 1 107 ? -34.805 -4.281 -1.298 1.00 96.44 107 GLN A C 1
ATOM 830 O O . GLN A 1 107 ?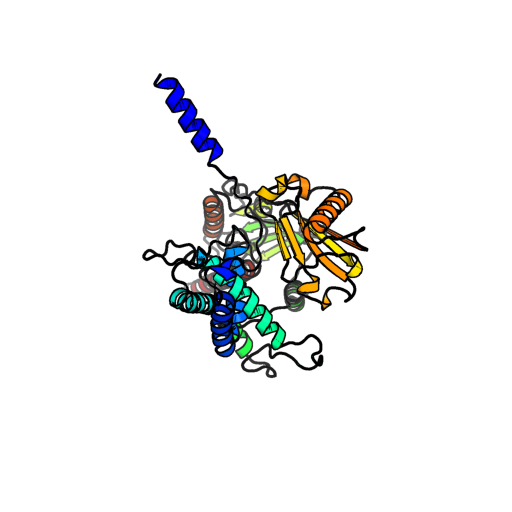 -35.970 -3.900 -1.189 1.00 96.44 107 GLN A O 1
ATOM 835 N N . ALA A 1 108 ? -34.273 -5.190 -0.479 1.00 96.81 108 ALA A N 1
ATOM 836 C CA . ALA A 1 108 ? -35.025 -5.816 0.602 1.00 96.81 108 ALA A CA 1
ATOM 837 C C . ALA A 1 108 ? -35.398 -4.817 1.711 1.00 96.81 108 ALA A C 1
ATOM 839 O O . ALA A 1 108 ? -36.510 -4.872 2.238 1.00 96.81 108 ALA A O 1
ATOM 840 N N . VAL A 1 109 ? -34.492 -3.891 2.044 1.00 97.38 109 VAL A N 1
ATOM 841 C CA . VAL A 1 109 ? -34.749 -2.820 3.015 1.00 97.38 109 VAL A CA 1
ATOM 842 C C . VAL A 1 109 ? -35.764 -1.821 2.467 1.00 97.38 109 VAL A C 1
ATOM 844 O O . VAL A 1 109 ? -36.725 -1.518 3.160 1.00 97.38 109 VAL A O 1
ATOM 847 N N . GLU A 1 110 ? -35.625 -1.365 1.222 1.00 96.88 110 GLU A N 1
ATOM 848 C CA . GLU A 1 110 ? -36.556 -0.413 0.593 1.00 96.88 110 GLU A CA 1
ATOM 849 C C . GLU A 1 110 ? -37.978 -0.971 0.454 1.00 96.88 110 GLU A C 1
ATOM 851 O O . GLU A 1 110 ? -38.947 -0.220 0.541 1.00 96.88 110 GLU A O 1
ATOM 856 N N . ALA A 1 111 ? -38.129 -2.291 0.308 1.00 96.31 111 ALA A N 1
ATOM 857 C CA . ALA A 1 111 ? -39.439 -2.939 0.286 1.00 96.31 111 ALA A CA 1
ATOM 858 C C . ALA A 1 111 ? -40.201 -2.838 1.624 1.00 96.31 111 ALA A C 1
ATOM 860 O O . ALA A 1 111 ? -41.423 -2.978 1.636 1.00 96.31 111 ALA A O 1
ATOM 861 N N . GLN A 1 112 ? -39.503 -2.613 2.744 1.00 95.50 112 GLN A N 1
ATOM 862 C CA . GLN A 1 112 ? -40.106 -2.514 4.082 1.00 95.50 112 GLN A CA 1
ATOM 863 C C . GLN A 1 112 ? -40.001 -1.110 4.687 1.00 95.50 112 GLN A C 1
ATOM 865 O O . GLN A 1 112 ? -40.907 -0.670 5.390 1.00 95.50 112 GLN A O 1
ATOM 870 N N . CYS A 1 113 ? -38.904 -0.411 4.408 1.00 94.19 113 CYS A N 1
ATOM 871 C CA . CYS A 1 113 ? -38.525 0.872 4.984 1.00 94.19 113 CYS A CA 1
ATOM 872 C C . CYS A 1 113 ? -38.089 1.840 3.871 1.00 94.19 113 CYS A C 1
ATOM 874 O O . CYS A 1 113 ? -36.899 2.161 3.764 1.00 94.19 113 CYS A O 1
ATOM 876 N N . PRO A 1 114 ? -39.031 2.287 3.023 1.00 94.44 114 PRO A N 1
ATOM 877 C CA . PRO A 1 114 ? -38.708 3.084 1.849 1.00 94.44 114 PRO A CA 1
ATOM 878 C C . PRO A 1 114 ? -38.082 4.426 2.242 1.00 94.44 114 PRO A C 1
ATOM 880 O O . PRO A 1 114 ? -38.642 5.162 3.055 1.00 94.44 114 PRO A O 1
ATOM 883 N N . PHE A 1 115 ? -36.938 4.750 1.639 1.00 91.44 115 PHE A N 1
ATOM 884 C CA . PHE A 1 115 ? -36.192 6.004 1.813 1.00 91.44 115 PHE A CA 1
ATOM 885 C C . PHE A 1 115 ? -35.731 6.321 3.246 1.00 91.44 115 PHE A C 1
ATOM 887 O O . PHE A 1 115 ? -35.408 7.470 3.544 1.00 91.44 115 PHE A O 1
ATOM 894 N N . ILE A 1 116 ? -35.686 5.325 4.138 1.00 94.69 116 ILE A N 1
ATOM 895 C CA . ILE A 1 116 ? -35.270 5.525 5.535 1.00 94.69 116 ILE A CA 1
ATOM 896 C C . ILE A 1 116 ? -33.778 5.257 5.728 1.00 94.69 116 ILE A C 1
ATOM 898 O O . ILE A 1 116 ? -33.091 6.056 6.357 1.00 94.69 116 ILE A O 1
ATOM 902 N N . VAL A 1 117 ? -33.278 4.130 5.217 1.00 94.12 117 VAL A N 1
ATOM 903 C CA . VAL A 1 117 ? -31.920 3.649 5.512 1.00 94.12 117 VAL A CA 1
ATOM 904 C C . VAL A 1 117 ? -30.968 4.031 4.384 1.00 94.12 117 VAL A C 1
ATOM 906 O O . VAL A 1 117 ? -31.225 3.735 3.210 1.00 94.12 117 VAL A O 1
ATOM 909 N N . SER A 1 118 ? -29.853 4.677 4.725 1.00 92.44 118 SER A N 1
ATOM 910 C CA . SER A 1 118 ? -28.850 5.081 3.737 1.00 92.44 118 SER A CA 1
ATOM 911 C C . SER A 1 118 ? -28.151 3.867 3.102 1.00 92.44 118 SER A C 1
ATOM 913 O O . SER A 1 118 ? -28.051 2.794 3.699 1.00 92.44 118 SER A O 1
ATOM 915 N N . CYS A 1 119 ? -27.667 4.013 1.864 1.00 92.69 119 CYS A N 1
ATOM 916 C CA . CYS A 1 119 ? -26.887 2.949 1.222 1.00 92.69 119 CYS A CA 1
ATOM 917 C C . CYS A 1 119 ? -25.555 2.697 1.941 1.00 92.69 119 CYS A C 1
ATOM 919 O O . CYS A 1 119 ? -25.129 1.547 2.008 1.00 92.69 119 CYS A O 1
ATOM 921 N N . ALA A 1 120 ? -24.939 3.741 2.501 1.00 91.62 120 ALA A N 1
ATOM 922 C CA . ALA A 1 120 ? -23.703 3.630 3.269 1.00 91.62 120 ALA A CA 1
ATOM 923 C C . ALA A 1 120 ? -23.909 2.782 4.532 1.00 91.62 120 ALA A C 1
ATOM 925 O O . ALA A 1 120 ? -23.128 1.872 4.802 1.00 91.62 120 ALA A O 1
ATOM 926 N N . ASP A 1 121 ? -25.020 2.986 5.247 1.00 92.31 121 ASP A N 1
ATOM 927 C CA . ASP A 1 121 ? -25.346 2.175 6.424 1.00 92.31 121 ASP A CA 1
ATOM 928 C C . ASP A 1 121 ? -25.654 0.726 6.047 1.00 92.31 121 ASP A C 1
ATOM 930 O O . ASP A 1 121 ? -25.216 -0.193 6.732 1.00 92.31 121 ASP A O 1
ATOM 934 N N . ILE A 1 122 ? -26.354 0.486 4.933 1.00 95.00 122 ILE A N 1
ATOM 935 C CA . ILE A 1 122 ? -26.592 -0.882 4.448 1.00 95.00 122 ILE A CA 1
ATOM 936 C C . ILE A 1 122 ? -25.273 -1.566 4.079 1.00 95.00 122 ILE A C 1
ATOM 938 O O . ILE A 1 122 ? -25.095 -2.738 4.407 1.00 95.00 122 ILE A O 1
ATOM 942 N N . LEU A 1 123 ? -24.344 -0.855 3.435 1.00 94.12 123 LEU A N 1
ATOM 943 C CA . LEU A 1 123 ? -23.009 -1.363 3.124 1.00 94.12 123 LEU A CA 1
ATOM 944 C C . LEU A 1 123 ? -22.226 -1.693 4.406 1.00 94.12 123 LEU A C 1
ATOM 946 O O . LEU A 1 123 ? -21.639 -2.771 4.494 1.00 94.12 123 LEU A O 1
ATOM 950 N N . ALA A 1 124 ? -22.267 -0.823 5.418 1.00 91.62 124 ALA A N 1
ATOM 951 C CA . ALA A 1 124 ? -21.614 -1.050 6.707 1.00 91.62 124 ALA A CA 1
ATOM 952 C C . ALA A 1 124 ? -22.213 -2.246 7.474 1.00 91.62 124 ALA A C 1
ATOM 954 O O . ALA A 1 124 ? -21.474 -3.104 7.962 1.00 91.62 124 ALA A O 1
ATOM 955 N N . ILE A 1 125 ? -23.545 -2.351 7.534 1.00 93.62 125 ILE A N 1
ATOM 956 C CA . ILE A 1 125 ? -24.250 -3.488 8.147 1.00 93.62 125 ILE A CA 1
ATOM 957 C C . ILE A 1 125 ? -23.917 -4.781 7.389 1.00 93.62 125 ILE A C 1
ATOM 959 O O . ILE A 1 125 ? -23.603 -5.798 8.007 1.00 93.62 125 ILE A O 1
ATOM 963 N N . ALA A 1 126 ? -23.907 -4.744 6.052 1.00 95.12 126 ALA A N 1
ATOM 964 C CA . ALA A 1 126 ? -23.576 -5.907 5.237 1.00 95.12 126 ALA A CA 1
ATOM 965 C C . ALA A 1 126 ? -22.127 -6.370 5.440 1.00 95.12 126 ALA A C 1
ATOM 967 O O . ALA A 1 126 ? -21.880 -7.570 5.564 1.00 95.12 126 ALA A O 1
ATOM 968 N N . ALA A 1 127 ? -21.181 -5.430 5.527 1.00 91.38 127 ALA A N 1
ATOM 969 C CA . ALA A 1 127 ? -19.779 -5.709 5.823 1.00 91.38 127 ALA A CA 1
ATOM 970 C C . ALA A 1 127 ? -19.604 -6.360 7.203 1.00 91.38 127 ALA A C 1
ATOM 972 O O . ALA A 1 127 ? -18.865 -7.334 7.338 1.00 91.38 127 ALA A O 1
ATOM 973 N N . ARG A 1 128 ? -20.326 -5.881 8.223 1.00 92.81 128 ARG A N 1
ATOM 974 C CA . ARG A 1 128 ? -20.357 -6.521 9.546 1.00 92.81 128 ARG A CA 1
ATOM 975 C C . ARG A 1 128 ? -20.878 -7.957 9.453 1.00 92.81 128 ARG A C 1
ATOM 977 O O . ARG A 1 128 ? -20.266 -8.872 10.001 1.00 92.81 128 ARG A O 1
ATOM 984 N N . ASP A 1 129 ? -21.987 -8.172 8.753 1.00 93.00 129 ASP A N 1
ATOM 985 C CA . ASP A 1 129 ? -22.645 -9.479 8.710 1.00 93.00 129 ASP A CA 1
ATOM 986 C C . ASP A 1 129 ? -21.839 -10.534 7.941 1.00 93.00 129 ASP A C 1
ATOM 988 O O . ASP A 1 129 ? -21.803 -11.687 8.375 1.00 93.00 129 ASP A O 1
ATOM 992 N N . VAL A 1 130 ? -21.124 -10.170 6.865 1.00 89.00 130 VAL A N 1
ATOM 993 C CA . VAL A 1 130 ? -20.216 -11.123 6.193 1.00 89.00 130 VAL A CA 1
ATOM 994 C C . VAL A 1 130 ? -19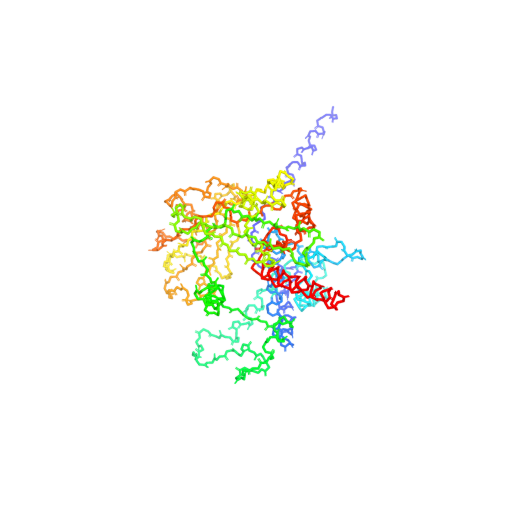.069 -11.566 7.104 1.00 89.00 130 VAL A C 1
ATOM 996 O O . VAL A 1 130 ? -18.669 -12.726 7.038 1.00 89.00 130 VAL A O 1
ATOM 999 N N . VAL A 1 131 ? -18.569 -10.688 7.984 1.00 83.88 131 VAL A N 1
ATOM 1000 C CA . VAL A 1 131 ? -17.537 -11.045 8.975 1.00 83.88 131 VAL A CA 1
ATOM 1001 C C . VAL A 1 131 ? -18.103 -12.006 10.011 1.00 83.88 131 VAL A C 1
ATOM 1003 O O . VAL A 1 131 ? -17.483 -13.027 10.295 1.00 83.88 131 VAL A O 1
ATOM 1006 N N . VAL A 1 132 ? -19.298 -11.722 10.537 1.00 84.44 132 VAL A N 1
ATOM 1007 C CA . VAL A 1 132 ? -19.960 -12.592 11.520 1.00 84.44 132 VAL A CA 1
ATOM 1008 C C . VAL A 1 132 ? -20.212 -13.988 10.944 1.00 84.44 132 VAL A C 1
ATOM 1010 O O . VAL A 1 132 ? -19.967 -14.978 11.628 1.00 84.44 132 VAL A O 1
ATOM 1013 N N . LEU A 1 133 ? -20.670 -14.085 9.692 1.00 83.94 133 LEU A N 1
ATOM 1014 C CA . LEU A 1 133 ? -20.875 -15.372 9.019 1.00 83.94 133 LEU A CA 1
ATOM 1015 C C . LEU A 1 133 ? -19.553 -16.107 8.775 1.00 83.94 133 LEU A C 1
ATOM 1017 O O . LEU A 1 133 ? -19.458 -17.300 9.047 1.00 83.94 133 LEU A O 1
ATOM 1021 N N . LEU A 1 134 ? -18.503 -15.401 8.347 1.00 78.88 134 LEU A N 1
ATOM 1022 C CA . LEU A 1 134 ? -17.178 -16.000 8.174 1.00 78.88 134 LEU A CA 1
ATOM 1023 C C . LEU A 1 134 ? -16.624 -16.560 9.496 1.00 78.88 134 LEU A C 1
ATOM 1025 O O . LEU A 1 134 ? -16.049 -17.645 9.519 1.00 78.88 134 LEU A O 1
ATOM 1029 N N . MET A 1 135 ? -16.828 -15.851 10.608 1.00 71.19 135 MET A N 1
ATOM 1030 C CA . MET A 1 135 ? -16.423 -16.316 11.939 1.00 71.19 135 MET A CA 1
ATOM 1031 C C . MET A 1 135 ? -17.169 -17.584 12.384 1.00 71.19 135 MET A C 1
ATOM 1033 O O . MET A 1 135 ? -16.633 -18.357 13.176 1.00 71.19 135 MET A O 1
ATOM 1037 N N . GLN A 1 136 ? -18.383 -17.832 11.879 1.00 73.06 136 GLN A N 1
ATOM 1038 C CA . GLN A 1 136 ? -19.122 -19.073 12.150 1.00 73.06 136 GLN A CA 1
ATOM 1039 C C . GLN A 1 136 ? -18.532 -20.278 11.406 1.00 73.06 136 GLN A C 1
ATOM 1041 O O . GLN A 1 136 ? -18.540 -21.379 11.953 1.00 73.06 136 GLN A O 1
ATOM 1046 N N . GLU A 1 137 ? -17.967 -20.067 10.216 1.00 65.69 137 GLU A N 1
ATOM 1047 C CA . GLU A 1 137 ? -17.255 -21.102 9.450 1.00 65.69 137 GLU A CA 1
ATOM 1048 C C . GLU A 1 137 ? -15.863 -21.426 10.034 1.00 65.69 137 GLU A C 1
ATOM 1050 O O . GLU A 1 137 ? -15.272 -22.453 9.706 1.00 65.69 137 GLU A O 1
ATOM 1055 N N . CYS A 1 138 ? -15.334 -20.583 10.933 1.00 56.59 138 CYS A N 1
ATOM 1056 C CA . CYS A 1 138 ? -14.048 -20.790 11.606 1.00 56.59 138 CYS A CA 1
ATOM 1057 C C . CYS A 1 138 ? -14.116 -20.446 13.113 1.00 56.59 138 CYS A C 1
ATOM 1059 O O . CYS A 1 138 ? -13.591 -19.412 13.538 1.00 56.59 138 CYS A O 1
ATOM 1061 N N . PRO A 1 139 ? -14.753 -21.290 13.952 1.00 58.44 139 PRO A N 1
ATOM 1062 C CA . PRO A 1 139 ? -14.896 -21.020 15.383 1.00 58.44 139 PRO A CA 1
ATOM 1063 C C . PRO A 1 139 ? -13.544 -20.948 16.121 1.00 58.44 139 PRO A C 1
ATOM 1065 O O . PRO A 1 139 ? -12.564 -21.572 15.728 1.00 58.44 139 PRO A O 1
ATOM 1068 N N . GLN A 1 140 ? -13.489 -20.233 17.253 1.00 51.22 140 GLN A N 1
ATOM 1069 C CA . GLN A 1 140 ? -12.252 -19.981 18.026 1.00 51.22 140 GLN A CA 1
ATOM 1070 C C . GLN A 1 140 ? -11.483 -21.240 18.507 1.00 51.22 140 GLN A C 1
ATOM 1072 O O . GLN A 1 140 ? -10.350 -21.108 18.955 1.00 51.22 140 GLN A O 1
ATOM 1077 N N . ASN A 1 141 ? -12.067 -22.443 18.413 1.00 52.97 141 ASN A N 1
ATOM 1078 C CA . ASN A 1 141 ? -11.472 -23.735 18.796 1.00 52.97 141 ASN A CA 1
ATOM 1079 C C . ASN A 1 141 ? -11.583 -24.774 17.656 1.00 52.97 141 ASN A C 1
ATOM 1081 O O . ASN A 1 141 ? -12.188 -25.834 17.821 1.00 52.97 141 ASN A O 1
ATOM 1085 N N . VAL A 1 142 ? -11.045 -24.467 16.477 1.00 47.25 142 VAL A N 1
ATOM 1086 C CA . VAL A 1 142 ? -10.939 -25.418 15.354 1.00 47.25 142 VAL A CA 1
ATOM 1087 C C . VAL A 1 142 ? -9.679 -26.283 15.514 1.00 47.25 142 VAL A C 1
ATOM 1089 O O . VAL A 1 142 ? -8.629 -25.789 15.917 1.00 47.25 142 VAL A O 1
ATOM 1092 N N . ASP A 1 143 ? -9.767 -27.586 15.216 1.00 43.28 143 ASP A N 1
ATOM 1093 C CA . ASP A 1 143 ? -8.591 -28.468 15.111 1.00 43.28 143 ASP A CA 1
ATOM 1094 C C . ASP A 1 143 ? -7.623 -27.869 14.078 1.00 43.28 143 ASP A C 1
ATOM 1096 O O . ASP A 1 143 ? -8.015 -27.653 12.936 1.00 43.28 143 ASP A O 1
ATOM 1100 N N . HIS A 1 144 ? -6.361 -27.621 14.450 1.00 48.84 144 HIS A N 1
ATOM 1101 C CA . HIS A 1 144 ? -5.348 -26.972 13.598 1.00 48.84 144 HIS A CA 1
ATOM 1102 C C . HIS A 1 144 ? -5.066 -27.731 12.278 1.00 48.84 144 HIS A C 1
ATOM 1104 O O . HIS A 1 144 ? -4.295 -27.263 11.444 1.00 48.84 144 HIS A O 1
ATOM 1110 N N . ARG A 1 145 ? -5.649 -28.924 12.098 1.00 41.06 145 ARG A N 1
ATOM 1111 C CA . ARG A 1 145 ? -5.602 -29.746 10.879 1.00 41.06 145 ARG A CA 1
ATOM 1112 C C . ARG A 1 145 ? -6.777 -29.515 9.929 1.00 41.06 145 ARG A C 1
ATOM 1114 O O . ARG A 1 145 ? -6.740 -30.007 8.803 1.00 41.06 145 ARG A O 1
ATOM 1121 N N . ILE A 1 146 ? -7.821 -28.813 10.363 1.00 42.53 146 ILE A N 1
ATOM 1122 C CA . ILE A 1 146 ? -8.931 -28.410 9.501 1.00 42.53 146 ILE A CA 1
ATOM 1123 C C . ILE A 1 146 ? -8.432 -27.231 8.667 1.00 42.53 146 ILE A C 1
ATOM 1125 O O . ILE A 1 146 ? -8.450 -26.078 9.087 1.00 42.53 146 ILE A O 1
ATOM 1129 N N . ALA A 1 147 ? -7.916 -27.555 7.485 1.00 42.03 147 ALA A N 1
ATOM 1130 C CA . ALA A 1 147 ? -7.568 -26.574 6.477 1.00 42.03 147 ALA A CA 1
ATOM 1131 C C . ALA A 1 147 ? -8.853 -26.105 5.787 1.00 42.03 147 ALA A C 1
ATOM 1133 O O . ALA A 1 147 ? -9.601 -26.911 5.232 1.00 42.03 147 ALA A O 1
ATOM 1134 N N . ILE A 1 148 ? -9.103 -24.798 5.807 1.00 47.88 148 ILE A N 1
ATOM 1135 C CA . ILE A 1 148 ? -10.068 -24.193 4.891 1.00 47.88 148 ILE A CA 1
ATOM 1136 C C . ILE A 1 148 ? -9.434 -24.263 3.500 1.00 47.88 148 ILE A C 1
ATOM 1138 O O . ILE A 1 148 ? -8.301 -23.827 3.300 1.00 47.88 148 ILE A O 1
ATOM 1142 N N . ASN A 1 149 ? -10.137 -24.889 2.561 1.00 49.31 149 ASN A N 1
ATOM 1143 C CA . ASN A 1 149 ? -9.629 -25.169 1.223 1.00 49.31 149 ASN A CA 1
ATOM 1144 C C . ASN A 1 149 ? -9.343 -23.863 0.466 1.00 49.31 149 ASN A C 1
ATOM 1146 O O . ASN A 1 149 ? -10.256 -23.171 0.022 1.00 49.31 149 ASN A O 1
ATOM 1150 N N . MET A 1 150 ? -8.052 -23.547 0.334 1.00 48.25 150 MET A N 1
ATOM 1151 C CA . MET A 1 150 ? -7.533 -22.332 -0.315 1.00 48.25 150 MET A CA 1
ATOM 1152 C C . MET A 1 150 ? -7.689 -22.358 -1.841 1.00 48.25 150 MET A C 1
ATOM 1154 O O . MET A 1 150 ? -7.634 -21.314 -2.489 1.00 48.25 150 MET A O 1
ATOM 1158 N N . ASP A 1 151 ? -7.893 -23.551 -2.396 1.00 58.72 151 ASP A N 1
ATOM 1159 C CA . ASP A 1 151 ? -8.409 -23.776 -3.736 1.00 58.72 151 ASP A CA 1
ATOM 1160 C C . ASP A 1 151 ? -9.821 -24.372 -3.593 1.00 58.72 151 ASP A C 1
ATOM 1162 O O . ASP A 1 151 ? -9.957 -25.519 -3.156 1.00 58.72 151 ASP A O 1
ATOM 1166 N N . PRO A 1 152 ? -10.891 -23.619 -3.907 1.00 56.69 152 PRO A N 1
ATOM 1167 C CA . PRO A 1 152 ? -12.257 -24.121 -3.779 1.00 56.69 152 PRO A CA 1
ATOM 1168 C C . PRO A 1 152 ? -12.579 -25.255 -4.765 1.00 56.69 152 PRO A C 1
ATOM 1170 O O . PRO A 1 152 ? -13.627 -25.885 -4.631 1.00 56.69 152 PRO A O 1
ATOM 1173 N N . ALA A 1 153 ? -11.721 -25.506 -5.757 1.00 60.31 153 ALA A N 1
ATOM 1174 C CA . ALA A 1 153 ? -11.918 -26.524 -6.776 1.00 60.31 153 ALA A CA 1
ATOM 1175 C C . ALA A 1 153 ? -10.989 -27.736 -6.584 1.00 60.31 153 ALA A C 1
ATOM 1177 O O . ALA A 1 153 ? -11.470 -28.867 -6.650 1.00 60.31 153 ALA A O 1
ATOM 1178 N N . THR A 1 154 ? -9.695 -27.533 -6.316 1.00 68.19 154 THR A N 1
ATOM 1179 C CA . THR A 1 154 ? -8.695 -28.621 -6.223 1.00 68.19 154 THR A CA 1
ATOM 1180 C C . THR A 1 154 ? -7.733 -28.469 -5.028 1.00 68.19 154 THR A C 1
ATOM 1182 O O . THR A 1 154 ? -6.517 -28.382 -5.172 1.00 68.19 154 THR A O 1
ATOM 1185 N N . PRO A 1 155 ? -8.235 -28.522 -3.782 1.00 55.59 155 PRO A N 1
ATOM 1186 C CA . PRO A 1 155 ? -7.461 -28.167 -2.583 1.00 55.59 155 PRO A CA 1
ATOM 1187 C C . PRO A 1 155 ? -6.285 -29.078 -2.217 1.00 55.59 155 PRO A C 1
ATOM 1189 O O . PRO A 1 155 ? -5.491 -28.730 -1.347 1.00 55.59 155 PRO A O 1
ATOM 1192 N N . GLN A 1 156 ? -6.183 -30.260 -2.821 1.00 55.75 156 GLN A N 1
ATOM 1193 C CA . GLN A 1 156 ? -5.146 -31.251 -2.509 1.00 55.75 156 GLN A CA 1
ATOM 1194 C C . GLN A 1 156 ? -4.341 -31.654 -3.747 1.00 55.75 156 GLN A C 1
ATOM 1196 O O . GLN A 1 156 ? -3.676 -32.690 -3.754 1.00 55.75 156 GLN A O 1
ATOM 1201 N N . THR A 1 157 ? -4.431 -30.872 -4.821 1.00 49.28 157 THR A N 1
ATOM 1202 C CA . THR A 1 157 ? -3.854 -31.210 -6.121 1.00 49.28 157 THR A CA 1
ATOM 1203 C C . THR A 1 157 ? -3.042 -30.024 -6.619 1.00 49.28 157 THR A C 1
ATOM 1205 O O . THR A 1 157 ? -3.512 -28.895 -6.606 1.00 49.28 157 THR A O 1
ATOM 1208 N N . PHE A 1 158 ? -1.790 -30.265 -7.012 1.00 48.09 158 PHE A N 1
ATOM 1209 C CA . PHE A 1 158 ? -0.947 -29.212 -7.571 1.00 48.09 158 PHE A CA 1
ATOM 1210 C C . PHE A 1 158 ? -1.230 -29.092 -9.070 1.00 48.09 158 PHE A C 1
ATOM 1212 O O . PHE A 1 158 ? -0.708 -29.868 -9.872 1.00 48.09 158 PHE A O 1
ATOM 1219 N N . ASP A 1 159 ? -2.109 -28.160 -9.431 1.00 61.41 159 ASP A N 1
ATOM 1220 C CA . ASP A 1 159 ? -2.544 -27.899 -10.800 1.00 61.41 159 ASP A CA 1
ATOM 1221 C C . ASP A 1 159 ? -2.728 -26.388 -11.062 1.00 61.41 159 ASP A C 1
ATOM 1223 O O . ASP A 1 159 ? -2.401 -25.537 -10.235 1.00 61.41 159 ASP A O 1
ATOM 1227 N N . ASN A 1 160 ? -3.202 -26.036 -12.260 1.00 63.59 160 ASN A N 1
ATOM 1228 C CA . ASN A 1 160 ? -3.364 -24.642 -12.684 1.00 63.59 160 ASN A CA 1
ATOM 1229 C C . ASN A 1 160 ? -4.707 -24.014 -12.250 1.00 63.59 160 ASN A C 1
ATOM 1231 O O . ASN A 1 160 ? -4.999 -22.864 -12.587 1.00 63.59 160 ASN A O 1
ATOM 1235 N N . VAL A 1 161 ? -5.561 -24.757 -11.545 1.00 63.44 161 VAL A N 1
ATOM 1236 C CA . VAL A 1 161 ? -6.916 -24.306 -11.202 1.00 63.44 161 VAL A CA 1
ATOM 1237 C C . VAL A 1 161 ? -6.861 -23.196 -10.151 1.00 63.44 161 VAL A C 1
ATOM 1239 O O . VAL A 1 161 ? -7.611 -22.223 -10.249 1.00 63.44 161 VAL A O 1
ATOM 1242 N N . TYR A 1 162 ? -5.879 -23.242 -9.248 1.00 51.75 162 TYR A N 1
ATOM 1243 C CA . TYR A 1 162 ? -5.590 -22.164 -8.304 1.00 51.75 162 TYR A CA 1
ATOM 1244 C C . TYR A 1 162 ? -5.379 -20.807 -9.000 1.00 51.75 162 TYR A C 1
ATOM 1246 O O . TYR A 1 162 ? -5.988 -19.802 -8.627 1.00 51.75 162 TYR A O 1
ATOM 1254 N N . TYR A 1 163 ? -4.580 -20.764 -10.069 1.00 52.12 163 TYR A N 1
ATOM 1255 C CA . TYR A 1 163 ? -4.312 -19.525 -10.806 1.00 52.12 163 TYR A CA 1
ATOM 1256 C C . TYR A 1 163 ? -5.530 -19.048 -11.603 1.00 52.12 163 TYR A C 1
ATOM 1258 O O . TYR A 1 163 ? -5.790 -17.848 -11.682 1.00 52.12 163 TYR A O 1
ATOM 1266 N N . GLN A 1 164 ? -6.343 -19.971 -12.119 1.00 56.91 164 GLN A N 1
ATOM 1267 C CA . GLN A 1 164 ? -7.625 -19.630 -12.742 1.00 56.91 164 GLN A CA 1
ATOM 1268 C C . GLN A 1 164 ? -8.618 -19.051 -11.722 1.00 56.91 164 GLN A C 1
ATOM 1270 O O . GLN A 1 164 ? -9.341 -18.103 -12.030 1.00 56.91 164 GLN A O 1
ATOM 1275 N N . ASN A 1 165 ? -8.614 -19.555 -10.485 1.00 50.72 165 ASN A N 1
ATOM 1276 C CA . ASN A 1 165 ? -9.404 -19.012 -9.382 1.00 50.72 165 ASN A CA 1
ATOM 1277 C C . ASN A 1 165 ? -8.947 -17.597 -8.994 1.00 50.72 165 ASN A C 1
ATOM 1279 O O . ASN A 1 165 ? -9.791 -16.742 -8.721 1.00 50.72 165 ASN A O 1
ATOM 1283 N N . LEU A 1 166 ? -7.642 -17.307 -9.044 1.00 45.03 166 LEU A N 1
ATOM 1284 C CA . LEU A 1 166 ? -7.112 -15.952 -8.849 1.00 45.03 166 LEU A CA 1
ATOM 1285 C C . LEU A 1 166 ? -7.564 -14.988 -9.953 1.00 45.03 166 LEU A C 1
ATOM 1287 O O . LEU A 1 166 ? -8.044 -13.897 -9.645 1.00 45.03 166 LEU A O 1
ATOM 1291 N N . VAL A 1 167 ? -7.494 -15.408 -11.220 1.00 43.47 167 VAL A N 1
ATOM 1292 C CA . VAL A 1 167 ? -8.003 -14.630 -12.367 1.00 43.47 167 VAL A CA 1
ATOM 1293 C C . VAL A 1 167 ? -9.519 -14.410 -12.261 1.00 43.47 167 VAL A C 1
ATOM 1295 O O . VAL A 1 167 ? -10.026 -13.355 -12.630 1.00 43.47 167 VAL A O 1
ATOM 1298 N N . GLY A 1 168 ? -10.242 -15.371 -11.680 1.00 44.94 168 GLY A N 1
ATOM 1299 C CA . GLY A 1 168 ? -11.669 -15.280 -11.370 1.00 44.94 168 GLY A CA 1
ATOM 1300 C C . GLY A 1 168 ? -12.026 -14.534 -10.074 1.00 44.94 168 GLY A C 1
ATOM 1301 O O . GLY A 1 168 ? -13.196 -14.543 -9.695 1.00 44.94 168 GLY A O 1
ATOM 1302 N N . GLY A 1 169 ? -11.062 -13.919 -9.378 1.00 36.91 169 GLY A N 1
ATOM 1303 C CA . GLY A 1 169 ? -11.304 -13.099 -8.182 1.00 36.91 169 GLY A CA 1
ATOM 1304 C C . GLY A 1 169 ? -11.572 -13.870 -6.880 1.00 36.91 169 GLY A C 1
ATOM 1305 O O . GLY A 1 169 ? -12.234 -13.340 -5.991 1.00 36.91 169 GLY A O 1
ATOM 1306 N N . LYS A 1 170 ? -11.083 -15.111 -6.752 1.00 45.91 170 LYS A N 1
ATOM 1307 C CA . LYS A 1 170 ? -11.406 -16.051 -5.654 1.00 45.91 170 LYS A CA 1
ATOM 1308 C C . LYS A 1 170 ? -10.247 -16.332 -4.666 1.00 45.91 170 LYS A C 1
ATOM 1310 O O . LYS A 1 170 ? -10.215 -17.405 -4.075 1.00 45.91 170 LYS A O 1
ATOM 1315 N N . GLY A 1 171 ? -9.282 -15.418 -4.490 1.00 42.62 171 GLY A N 1
ATOM 1316 C CA . GLY A 1 171 ? -8.116 -15.593 -3.585 1.00 42.62 171 GLY A CA 1
ATOM 1317 C C . GLY A 1 171 ? -8.313 -15.098 -2.132 1.00 42.62 171 GLY A C 1
ATOM 1318 O O . GLY A 1 171 ? -9.164 -14.240 -1.907 1.00 42.62 171 GLY A O 1
ATOM 1319 N N . LEU A 1 172 ? -7.519 -15.606 -1.157 1.00 44.12 172 LEU A N 1
ATOM 1320 C CA . LEU A 1 172 ? -7.789 -15.468 0.304 1.00 44.12 172 LEU A CA 1
ATOM 1321 C C . LEU A 1 172 ? -6.681 -14.889 1.262 1.00 44.12 172 LEU A C 1
ATOM 1323 O O . LEU A 1 172 ? -7.012 -14.607 2.403 1.00 44.12 172 LEU A O 1
ATOM 1327 N N . PHE A 1 173 ? -5.429 -14.607 0.840 1.00 42.16 173 PHE A N 1
ATOM 1328 C CA . PHE A 1 173 ? -4.327 -13.867 1.563 1.00 42.16 173 PHE A CA 1
ATOM 1329 C C . PHE A 1 173 ? -3.465 -14.520 2.693 1.00 42.16 173 PHE A C 1
ATOM 1331 O O . PHE A 1 173 ? -3.982 -15.207 3.568 1.00 42.16 173 PHE A O 1
ATOM 1338 N N . THR A 1 174 ? -2.140 -14.187 2.728 1.00 41.34 174 THR A N 1
ATOM 1339 C CA . THR A 1 174 ? -1.170 -14.234 3.887 1.00 41.34 174 THR A CA 1
ATOM 1340 C C . THR A 1 174 ? 0.249 -13.636 3.583 1.00 41.34 174 THR A C 1
ATOM 1342 O O . THR A 1 174 ? 1.269 -14.131 4.058 1.00 41.34 174 THR A O 1
ATOM 1345 N N . SER A 1 175 ? 0.411 -12.630 2.715 1.00 46.47 175 SER A N 1
ATOM 1346 C CA . SER A 1 175 ? 1.447 -12.769 1.668 1.00 46.47 175 SER A CA 1
ATOM 1347 C C . SER A 1 175 ? 2.654 -11.819 1.590 1.00 46.47 175 SER A C 1
ATOM 1349 O O . SER A 1 175 ? 3.599 -12.214 0.933 1.00 46.47 175 SER A O 1
ATOM 1351 N N . ASP A 1 176 ? 2.725 -10.618 2.170 1.00 46.22 176 ASP A N 1
ATOM 1352 C CA . ASP A 1 176 ? 3.576 -9.587 1.516 1.00 46.22 176 ASP A CA 1
ATOM 1353 C C . ASP A 1 176 ? 5.110 -9.770 1.627 1.00 46.22 176 ASP A C 1
ATOM 1355 O O . ASP A 1 176 ? 5.810 -9.697 0.617 1.00 46.22 176 ASP A O 1
ATOM 1359 N N . GLN A 1 177 ? 5.671 -10.073 2.808 1.00 46.12 177 GLN A N 1
ATOM 1360 C CA . GLN A 1 177 ? 7.106 -10.422 2.901 1.00 46.12 177 GLN A CA 1
ATOM 1361 C C . GLN A 1 177 ? 7.373 -11.825 2.348 1.00 46.12 177 GLN A C 1
ATOM 1363 O O . GLN A 1 177 ? 8.439 -12.074 1.795 1.00 46.12 177 GLN A O 1
ATOM 1368 N N . THR A 1 178 ? 6.411 -12.739 2.482 1.00 57.88 178 THR A N 1
ATOM 1369 C CA . THR A 1 178 ? 6.492 -14.086 1.906 1.00 57.88 178 THR A CA 1
ATOM 1370 C C . THR A 1 178 ? 6.577 -14.022 0.386 1.00 57.88 178 THR A C 1
ATOM 1372 O O . THR A 1 178 ? 7.361 -14.754 -0.197 1.00 57.88 178 THR A O 1
ATOM 1375 N N . LEU A 1 179 ? 5.841 -13.104 -0.240 1.00 60.56 179 LEU A N 1
ATOM 1376 C CA . LEU A 1 179 ? 5.851 -12.834 -1.670 1.00 60.56 179 LEU A CA 1
ATOM 1377 C C . LEU A 1 179 ? 7.231 -12.346 -2.092 1.00 60.56 179 LEU A C 1
ATOM 1379 O O . LEU A 1 179 ? 7.843 -12.945 -2.968 1.00 60.56 179 LEU A O 1
ATOM 1383 N N . THR A 1 180 ? 7.760 -11.322 -1.420 1.00 60.53 180 THR A N 1
ATOM 1384 C CA . THR A 1 180 ? 9.106 -10.821 -1.723 1.00 60.53 180 THR A CA 1
ATOM 1385 C C . THR A 1 180 ? 10.172 -11.892 -1.485 1.00 60.53 180 THR A C 1
ATOM 1387 O O . THR A 1 180 ? 11.043 -12.076 -2.324 1.00 60.53 180 THR A O 1
ATOM 1390 N N . ASN A 1 181 ? 10.098 -12.649 -0.387 1.00 66.75 181 ASN A N 1
ATOM 1391 C CA . ASN A 1 181 ? 11.045 -13.730 -0.102 1.00 66.75 181 ASN A CA 1
ATOM 1392 C C . ASN A 1 181 ? 10.950 -14.869 -1.122 1.00 66.75 181 ASN A C 1
ATOM 1394 O O . ASN A 1 181 ? 11.978 -15.407 -1.512 1.00 66.75 181 ASN A O 1
ATOM 1398 N N . ALA A 1 182 ? 9.742 -15.236 -1.552 1.00 69.31 182 ALA A N 1
ATOM 1399 C CA . ALA A 1 182 ? 9.535 -16.244 -2.583 1.00 69.31 182 ALA A CA 1
ATOM 1400 C C . ALA A 1 182 ? 10.154 -15.787 -3.908 1.00 69.31 182 ALA A C 1
ATOM 1402 O O . ALA A 1 182 ? 10.952 -16.520 -4.478 1.00 69.31 182 ALA A O 1
ATOM 1403 N N . LEU A 1 183 ? 9.894 -14.543 -4.328 1.00 73.06 183 LEU A N 1
ATOM 1404 C CA . LEU A 1 183 ? 10.524 -13.954 -5.513 1.00 73.06 183 LEU A CA 1
ATOM 1405 C C . LEU A 1 183 ? 12.054 -13.949 -5.398 1.00 73.06 183 LEU A C 1
ATOM 1407 O O . LEU A 1 183 ? 12.739 -14.350 -6.330 1.00 73.06 183 LEU A O 1
ATOM 1411 N N . CYS A 1 184 ? 12.600 -13.560 -4.244 1.00 73.19 184 CYS A N 1
ATOM 1412 C CA . CYS A 1 184 ? 14.043 -13.587 -3.994 1.00 73.19 184 CYS A CA 1
ATOM 1413 C C . CYS A 1 184 ? 14.643 -14.999 -3.944 1.00 73.19 184 CYS A C 1
ATOM 1415 O O . CYS A 1 184 ? 15.850 -15.129 -4.093 1.00 73.19 184 CYS A O 1
ATOM 1417 N N . ASN A 1 185 ? 13.853 -16.037 -3.661 1.00 73.69 185 ASN A N 1
ATOM 1418 C CA . ASN A 1 185 ? 14.333 -17.419 -3.664 1.00 73.69 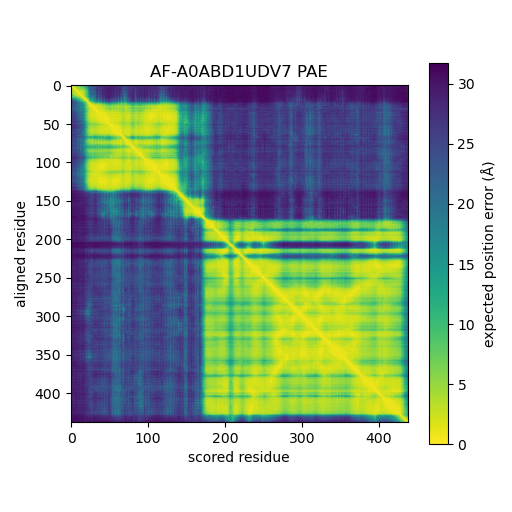185 ASN A CA 1
ATOM 1419 C C . ASN A 1 185 ? 14.348 -18.007 -5.081 1.00 73.69 185 ASN A C 1
ATOM 1421 O O . ASN A 1 185 ? 15.233 -18.801 -5.385 1.00 73.69 185 ASN A O 1
ATOM 1425 N N . GLU A 1 186 ? 13.390 -17.612 -5.924 1.00 80.06 186 GLU A N 1
ATOM 1426 C CA . GLU A 1 186 ? 13.367 -17.958 -7.351 1.00 80.06 186 GLU A CA 1
ATOM 1427 C C . GLU A 1 186 ? 14.481 -17.230 -8.118 1.00 80.06 186 GLU A C 1
ATOM 1429 O O . GLU A 1 186 ? 15.171 -17.827 -8.942 1.00 80.06 186 GLU A O 1
ATOM 1434 N N . LEU A 1 187 ? 14.704 -15.948 -7.807 1.00 74.56 187 LEU A N 1
ATOM 1435 C CA . LEU A 1 187 ? 15.809 -15.162 -8.350 1.00 74.56 187 LEU A CA 1
ATOM 1436 C C . LEU A 1 187 ? 17.116 -15.590 -7.672 1.00 74.56 187 LEU A C 1
ATOM 1438 O O . LEU A 1 187 ? 17.356 -15.307 -6.499 1.00 74.56 187 LEU A O 1
ATOM 1442 N N . GLY A 1 188 ? 17.995 -16.273 -8.401 1.00 72.00 188 GLY A N 1
ATOM 1443 C CA . GLY A 1 188 ? 19.294 -16.680 -7.866 1.00 72.00 188 GLY A CA 1
ATOM 1444 C C . GLY A 1 188 ? 20.123 -15.488 -7.352 1.00 72.00 188 GLY A C 1
ATOM 1445 O O . GLY A 1 188 ? 19.964 -14.347 -7.787 1.00 72.00 188 GLY A O 1
ATOM 1446 N N . LYS A 1 189 ? 21.091 -15.748 -6.459 1.00 71.06 189 LYS A N 1
ATOM 1447 C CA . LYS A 1 189 ? 21.996 -14.706 -5.913 1.00 71.06 189 LYS A CA 1
ATOM 1448 C C . LYS A 1 189 ? 22.792 -13.940 -6.982 1.00 71.06 189 LYS A C 1
ATOM 1450 O O . LYS A 1 189 ? 23.264 -12.842 -6.715 1.00 71.06 189 LYS A O 1
ATOM 1455 N N . GLU A 1 190 ? 22.966 -14.534 -8.159 1.00 74.81 190 GLU A N 1
ATOM 1456 C CA . GLU A 1 190 ? 23.635 -13.931 -9.320 1.00 74.81 190 GLU A CA 1
ATOM 1457 C C . GLU A 1 190 ? 22.762 -12.862 -10.009 1.00 74.81 190 GLU A C 1
ATOM 1459 O O . GLU A 1 190 ? 23.284 -11.908 -10.591 1.00 74.81 190 GLU A O 1
ATOM 1464 N N . GLU A 1 191 ? 21.435 -13.002 -9.929 1.00 82.12 191 GLU A N 1
ATOM 1465 C CA . GLU A 1 191 ? 20.460 -12.121 -10.582 1.00 82.12 191 GLU A CA 1
ATOM 1466 C C . GLU A 1 191 ? 20.050 -10.961 -9.669 1.00 82.12 191 GLU A C 1
ATOM 1468 O O . GLU A 1 191 ? 19.947 -9.816 -10.116 1.00 82.12 191 GLU A O 1
ATOM 1473 N N . LEU A 1 192 ? 19.887 -11.229 -8.369 1.00 85.69 192 LEU A N 1
ATOM 1474 C CA . LEU A 1 192 ? 19.529 -10.213 -7.384 1.00 85.69 192 LEU A CA 1
ATOM 1475 C C . LEU A 1 192 ? 20.768 -9.530 -6.787 1.00 85.69 192 LEU A C 1
ATOM 1477 O O . LEU A 1 192 ? 21.341 -9.972 -5.789 1.00 85.69 192 LEU A O 1
ATOM 1481 N N . LYS A 1 193 ? 21.143 -8.382 -7.358 1.00 85.75 193 LYS A N 1
ATOM 1482 C CA . LYS A 1 193 ? 22.258 -7.557 -6.870 1.00 85.75 193 LYS A CA 1
ATOM 1483 C C . LYS A 1 193 ? 21.805 -6.515 -5.844 1.00 85.75 193 LYS A C 1
ATOM 1485 O O . LYS A 1 193 ? 21.387 -5.412 -6.191 1.00 85.75 193 LYS A O 1
ATOM 1490 N N . LEU A 1 194 ? 21.914 -6.852 -4.559 1.00 84.94 194 LEU A N 1
ATOM 1491 C CA . LEU A 1 194 ? 21.699 -5.897 -3.465 1.00 84.94 194 LEU A CA 1
ATOM 1492 C C . LEU A 1 194 ? 22.875 -4.912 -3.346 1.00 84.94 194 LEU A C 1
ATOM 1494 O O . LEU A 1 194 ? 23.953 -5.147 -3.888 1.00 84.94 194 LEU A O 1
ATOM 1498 N N . HIS A 1 195 ? 22.654 -3.783 -2.664 1.00 83.81 195 HIS A N 1
ATOM 1499 C CA . HIS A 1 195 ? 23.673 -2.742 -2.428 1.00 83.81 195 HIS A CA 1
ATOM 1500 C C . HIS A 1 195 ? 24.380 -2.226 -3.699 1.00 83.81 195 HIS A C 1
ATOM 1502 O O . HIS A 1 195 ? 25.502 -1.730 -3.630 1.00 83.81 195 HIS A O 1
ATOM 1508 N N . SER A 1 196 ? 23.703 -2.326 -4.848 1.00 89.44 196 SER A N 1
ATOM 1509 C CA . SER A 1 196 ? 24.217 -1.994 -6.181 1.00 89.44 196 SER A CA 1
ATOM 1510 C C . SER A 1 196 ? 23.416 -0.834 -6.775 1.00 89.44 196 SER A C 1
ATOM 1512 O O . SER A 1 196 ? 22.486 -1.037 -7.556 1.00 89.44 196 SER A O 1
ATOM 1514 N N . LYS A 1 197 ? 23.696 0.400 -6.345 1.00 90.25 197 LYS A N 1
ATOM 1515 C CA . LYS A 1 197 ? 22.888 1.559 -6.753 1.00 90.25 197 LYS A CA 1
ATOM 1516 C C . LYS A 1 197 ? 23.259 1.991 -8.171 1.00 90.25 197 LYS A C 1
ATOM 1518 O O . LYS A 1 197 ? 24.395 2.385 -8.408 1.00 90.25 197 LYS A O 1
ATOM 1523 N N . VAL A 1 198 ? 22.290 1.990 -9.085 1.00 93.44 198 VAL A N 1
ATOM 1524 C CA . VAL A 1 198 ? 22.462 2.526 -10.446 1.00 93.44 198 VAL A CA 1
ATOM 1525 C C . VAL A 1 198 ? 22.649 4.044 -10.397 1.00 93.44 198 VAL A C 1
ATOM 1527 O O . VAL A 1 198 ? 21.884 4.752 -9.737 1.00 93.44 198 VAL A O 1
ATOM 1530 N N . LEU A 1 199 ? 23.677 4.535 -11.089 1.00 92.31 199 LEU A N 1
ATOM 1531 C CA . LEU A 1 199 ? 24.039 5.954 -11.160 1.00 92.31 199 LEU A CA 1
ATOM 1532 C C . LEU A 1 199 ? 23.863 6.526 -12.569 1.00 92.31 199 LEU A C 1
ATOM 1534 O O . LEU A 1 199 ? 23.500 7.697 -12.712 1.00 92.31 199 LEU A O 1
ATOM 1538 N N . GLU A 1 200 ? 24.115 5.713 -13.594 1.00 93.75 200 GLU A N 1
ATOM 1539 C CA . GLU A 1 200 ? 24.060 6.132 -14.992 1.00 93.75 200 GLU A CA 1
ATOM 1540 C C . GLU A 1 200 ? 23.464 5.039 -15.886 1.00 93.75 200 GLU A C 1
ATOM 1542 O O . GLU A 1 200 ? 23.730 3.851 -15.698 1.00 93.75 200 GLU A O 1
ATOM 1547 N N . LEU A 1 201 ? 22.652 5.469 -16.852 1.00 94.06 201 LEU A N 1
ATOM 1548 C CA . LEU A 1 201 ? 22.106 4.660 -17.935 1.00 94.06 201 LEU A CA 1
ATOM 1549 C C . LEU A 1 201 ? 22.542 5.284 -19.258 1.00 94.06 201 LEU A C 1
ATOM 1551 O O . LEU A 1 201 ? 22.264 6.457 -19.502 1.00 94.06 201 LEU A O 1
ATOM 1555 N N . SER A 1 202 ? 23.199 4.519 -20.121 1.00 91.50 202 SER A N 1
ATOM 1556 C CA . SER A 1 202 ? 23.671 5.005 -21.416 1.00 91.50 202 SER A CA 1
ATOM 1557 C C . SER A 1 202 ? 23.113 4.157 -22.543 1.00 91.50 202 SER A C 1
ATOM 1559 O O . SER A 1 202 ? 23.364 2.959 -22.588 1.00 91.50 202 SER A O 1
ATOM 1561 N N . CYS A 1 203 ? 22.375 4.775 -23.463 1.00 88.12 203 CYS A N 1
ATOM 1562 C CA . CYS A 1 203 ? 21.908 4.103 -24.666 1.00 88.12 203 CYS A CA 1
ATOM 1563 C C . CYS A 1 203 ? 22.777 4.468 -25.871 1.00 88.12 203 CYS A C 1
ATOM 1565 O O . CYS A 1 203 ? 22.861 5.644 -26.265 1.00 88.12 203 CYS A O 1
ATOM 1567 N N . SER A 1 204 ? 23.335 3.456 -26.540 1.00 77.25 204 SER A N 1
ATOM 1568 C CA . SER A 1 204 ? 23.977 3.599 -27.853 1.00 77.25 204 SER A CA 1
ATOM 1569 C C . SER A 1 204 ? 22.955 3.603 -28.998 1.00 77.25 204 SER A C 1
ATOM 1571 O O . SER A 1 204 ? 23.212 3.027 -30.052 1.00 77.25 204 SER A O 1
ATOM 1573 N N . CYS A 1 205 ? 21.796 4.231 -28.773 1.00 64.44 205 CYS A N 1
ATOM 1574 C CA . CYS A 1 205 ? 20.633 4.193 -29.650 1.00 64.44 205 CYS A CA 1
ATOM 1575 C C . CYS A 1 205 ? 20.978 4.716 -31.058 1.00 64.44 205 CYS A C 1
ATOM 1577 O O . CYS A 1 205 ? 21.017 5.934 -31.241 1.00 64.44 205 CYS A O 1
ATOM 1579 N N . GLY A 1 206 ? 21.282 3.875 -32.046 1.00 57.09 206 GLY A N 1
ATOM 1580 C CA . GLY A 1 206 ? 21.903 4.285 -33.317 1.00 57.09 206 GLY A CA 1
ATOM 1581 C C . GLY A 1 206 ? 21.158 3.752 -34.538 1.00 57.09 206 GLY A C 1
ATOM 1582 O O . GLY A 1 206 ? 20.623 2.659 -34.496 1.00 57.09 206 GLY A O 1
ATOM 1583 N N . GLU A 1 207 ? 21.171 4.487 -35.655 1.00 52.41 207 GLU A N 1
ATOM 1584 C CA . GLU A 1 207 ? 20.455 4.113 -36.898 1.00 52.41 207 GLU A CA 1
ATOM 1585 C C . GLU A 1 207 ? 20.974 2.824 -37.577 1.00 52.41 207 GLU A C 1
ATOM 1587 O O . GLU A 1 207 ? 20.347 2.340 -38.510 1.00 52.41 207 GLU A O 1
ATOM 1592 N N . ASN A 1 208 ? 22.092 2.250 -37.106 1.00 49.62 208 ASN A N 1
ATOM 1593 C CA . ASN A 1 208 ? 22.789 1.126 -37.749 1.00 49.62 208 ASN A CA 1
ATOM 1594 C C . ASN A 1 208 ? 22.902 -0.146 -36.880 1.00 49.62 208 ASN A C 1
ATOM 1596 O O . ASN A 1 208 ? 23.643 -1.056 -37.248 1.00 49.62 208 ASN A O 1
ATOM 1600 N N . SER A 1 209 ? 22.214 -0.224 -35.733 1.00 49.56 209 SER A N 1
ATOM 1601 C CA . SER A 1 209 ? 22.101 -1.461 -34.944 1.00 49.56 209 SER A CA 1
ATOM 1602 C C . SER A 1 209 ? 20.623 -1.825 -34.790 1.00 49.56 209 SER A C 1
ATOM 1604 O O . SER A 1 209 ? 19.854 -0.965 -34.378 1.00 49.56 209 SER A O 1
ATOM 1606 N N . PRO A 1 210 ? 20.208 -3.071 -35.081 1.00 53.94 210 PRO A N 1
ATOM 1607 C CA . PRO A 1 210 ? 18.813 -3.502 -34.936 1.00 53.94 210 PRO A CA 1
ATOM 1608 C C . PRO A 1 210 ? 18.348 -3.604 -33.472 1.00 53.94 210 PRO A C 1
ATOM 1610 O O . PRO A 1 210 ? 17.165 -3.785 -33.224 1.00 53.94 210 PRO A O 1
ATOM 1613 N N . LEU A 1 211 ? 19.267 -3.523 -32.502 1.00 56.59 211 LEU A N 1
ATOM 1614 C CA . LEU A 1 211 ? 18.957 -3.413 -31.075 1.00 56.59 211 LEU A CA 1
ATOM 1615 C C . LEU A 1 211 ? 19.779 -2.278 -30.464 1.00 56.59 211 LEU A C 1
ATOM 1617 O O . LEU A 1 211 ? 20.998 -2.192 -30.667 1.00 56.59 211 LEU A O 1
ATOM 1621 N N . ASP A 1 212 ? 19.099 -1.430 -29.705 1.00 66.38 212 ASP A N 1
ATOM 1622 C CA . ASP A 1 212 ? 19.714 -0.394 -28.891 1.00 66.38 212 ASP A CA 1
ATOM 1623 C C . ASP A 1 212 ? 20.376 -1.044 -27.666 1.00 66.38 212 ASP A C 1
ATOM 1625 O O . ASP A 1 212 ? 19.717 -1.713 -26.876 1.00 66.38 212 ASP A O 1
ATOM 1629 N N . ASN A 1 213 ? 21.694 -0.874 -27.515 1.00 83.81 213 ASN A N 1
ATOM 1630 C CA . ASN A 1 213 ? 22.431 -1.438 -26.386 1.00 83.81 213 ASN A CA 1
ATOM 1631 C C . ASN A 1 213 ? 22.442 -0.436 -25.224 1.00 83.81 213 ASN A C 1
ATOM 1633 O O . ASN A 1 213 ? 22.888 0.711 -25.367 1.00 83.81 213 ASN A O 1
ATOM 1637 N N . TRP A 1 214 ? 21.946 -0.886 -24.078 1.00 91.69 214 TRP A N 1
ATOM 1638 C CA . TRP A 1 214 ? 21.904 -0.153 -22.825 1.00 91.69 214 TRP A CA 1
ATOM 1639 C C . TRP A 1 214 ? 23.072 -0.550 -21.942 1.00 91.69 214 TRP A C 1
ATOM 1641 O O . TRP A 1 214 ? 23.221 -1.707 -21.566 1.00 91.69 214 TRP A O 1
ATOM 1651 N N . SER A 1 215 ? 23.867 0.431 -21.544 1.00 92.31 215 SER A N 1
ATOM 1652 C CA . SER A 1 215 ? 24.899 0.270 -20.534 1.00 92.31 215 SER A CA 1
ATOM 1653 C C . SER A 1 215 ? 24.416 0.809 -19.193 1.00 92.31 215 SER A C 1
ATOM 1655 O O . SER A 1 215 ? 23.960 1.953 -19.106 1.00 92.31 215 SER A O 1
ATOM 1657 N N . VAL A 1 216 ? 24.490 -0.017 -18.151 1.00 94.06 216 VAL A N 1
ATOM 1658 C CA . VAL A 1 216 ? 24.055 0.310 -16.790 1.00 94.06 216 VAL A CA 1
ATOM 1659 C C . VAL A 1 216 ? 25.275 0.386 -15.887 1.00 94.06 216 VAL A C 1
ATOM 1661 O O . VAL A 1 216 ? 25.916 -0.634 -15.623 1.00 94.06 216 VAL A O 1
ATOM 1664 N N . SER A 1 217 ? 25.546 1.582 -15.368 1.00 92.50 217 SER A N 1
ATOM 1665 C CA . SER A 1 217 ? 26.647 1.829 -14.438 1.00 92.50 217 SER A CA 1
ATOM 1666 C C . SER A 1 217 ? 26.125 1.942 -13.011 1.00 92.50 217 SER A C 1
ATOM 1668 O O . SER A 1 217 ? 25.226 2.743 -12.722 1.00 92.50 217 SER A O 1
ATOM 1670 N N . TYR A 1 218 ? 26.697 1.157 -12.101 1.00 91.38 218 TYR A N 1
ATOM 1671 C CA . TYR A 1 218 ? 26.250 1.076 -10.711 1.00 91.38 218 TYR A CA 1
ATOM 1672 C C . TYR A 1 218 ? 27.417 1.053 -9.714 1.00 91.38 218 TYR A C 1
ATOM 1674 O O . TYR A 1 218 ? 28.541 0.679 -10.041 1.00 91.38 218 TYR A O 1
ATOM 1682 N N . GLU A 1 219 ? 27.135 1.481 -8.484 1.00 87.50 219 GLU A N 1
ATOM 1683 C CA . GLU A 1 219 ? 28.075 1.490 -7.358 1.00 87.50 219 GLU A CA 1
ATOM 1684 C C . GLU A 1 219 ? 27.782 0.323 -6.409 1.00 87.50 219 GLU A C 1
ATOM 1686 O O . GLU A 1 219 ? 26.641 0.171 -5.964 1.00 87.50 219 GLU A O 1
ATOM 1691 N N . LEU A 1 220 ? 28.810 -0.464 -6.076 1.00 80.56 220 LEU A N 1
ATOM 1692 C CA . LEU A 1 220 ? 28.719 -1.603 -5.157 1.00 80.56 220 LEU A CA 1
ATOM 1693 C C . LEU A 1 220 ? 29.165 -1.211 -3.736 1.00 80.56 220 LEU A C 1
ATOM 1695 O O . LEU A 1 220 ? 30.283 -0.727 -3.542 1.00 80.56 220 LEU A O 1
ATOM 1699 N N . ASP A 1 221 ? 28.329 -1.462 -2.726 1.00 69.38 221 ASP A N 1
ATOM 1700 C CA . ASP A 1 221 ? 28.678 -1.354 -1.295 1.00 69.38 221 ASP A CA 1
ATOM 1701 C C . ASP A 1 221 ? 29.303 -0.005 -0.870 1.00 69.38 221 ASP A C 1
ATOM 1703 O O . ASP A 1 221 ? 30.171 0.041 0.006 1.00 69.38 221 ASP A O 1
ATOM 1707 N N . GLN A 1 222 ? 28.898 1.111 -1.495 1.00 62.19 222 GLN A N 1
ATOM 1708 C CA . GLN A 1 222 ? 29.474 2.453 -1.262 1.00 62.19 222 GLN A CA 1
ATOM 1709 C C . GLN A 1 222 ? 30.999 2.531 -1.486 1.00 62.19 222 GLN A C 1
ATOM 1711 O O . GLN A 1 222 ? 31.670 3.465 -1.030 1.00 62.19 222 GLN A O 1
ATOM 1716 N N . ARG A 1 223 ? 31.586 1.546 -2.175 1.00 60.88 223 ARG A N 1
ATOM 1717 C CA . ARG A 1 223 ? 32.963 1.617 -2.661 1.00 60.88 223 ARG A CA 1
ATOM 1718 C C . ARG A 1 223 ? 32.924 2.409 -3.960 1.00 60.88 223 ARG A C 1
ATOM 1720 O O . ARG A 1 223 ? 32.108 2.117 -4.817 1.00 60.88 223 ARG A O 1
ATOM 1727 N N . LYS A 1 224 ? 33.853 3.352 -4.155 1.00 62.19 224 LYS A N 1
ATOM 1728 C CA . LYS A 1 224 ? 33.960 4.198 -5.369 1.00 62.19 224 LYS A CA 1
ATOM 1729 C C . LYS A 1 224 ? 34.245 3.432 -6.681 1.00 62.19 224 LYS A C 1
ATOM 1731 O O . LYS A 1 224 ? 34.684 4.041 -7.654 1.00 62.19 224 LYS A O 1
ATOM 1736 N N . HIS A 1 225 ? 34.095 2.111 -6.700 1.00 67.56 225 HIS A N 1
ATOM 1737 C CA . HIS A 1 225 ? 34.270 1.304 -7.896 1.00 67.56 225 HIS A CA 1
ATOM 1738 C C . HIS A 1 225 ? 32.963 1.315 -8.691 1.00 67.56 225 HIS A C 1
ATOM 1740 O O . HIS A 1 225 ? 31.912 0.949 -8.166 1.00 67.56 225 HIS A O 1
ATOM 1746 N N . LEU A 1 226 ? 33.046 1.783 -9.933 1.00 79.38 226 LEU A N 1
ATOM 1747 C CA . LEU A 1 226 ? 31.946 1.782 -10.888 1.00 79.38 226 LEU A CA 1
ATOM 1748 C C . LEU A 1 226 ? 32.058 0.512 -11.720 1.00 79.38 226 LEU A C 1
ATOM 1750 O O . LEU A 1 226 ? 33.058 0.324 -12.413 1.00 79.38 226 LEU A O 1
ATOM 1754 N N . ASP A 1 227 ? 31.033 -0.326 -11.645 1.00 84.50 227 ASP A N 1
ATOM 1755 C CA . ASP A 1 227 ? 30.882 -1.463 -12.543 1.00 84.50 227 ASP A CA 1
ATOM 1756 C C . ASP A 1 227 ? 29.870 -1.108 -13.632 1.00 84.50 227 ASP A C 1
ATOM 1758 O O . ASP A 1 227 ? 28.918 -0.360 -13.394 1.00 84.50 227 ASP A O 1
ATOM 1762 N N . GLU A 1 228 ? 30.073 -1.666 -14.821 1.00 88.25 228 GLU A N 1
ATOM 1763 C CA . GLU A 1 228 ? 29.245 -1.425 -15.997 1.00 88.25 228 GLU A CA 1
ATOM 1764 C C . GLU A 1 228 ? 28.804 -2.760 -16.605 1.00 88.25 228 GLU A C 1
ATOM 1766 O O . GLU A 1 228 ? 29.588 -3.711 -16.694 1.00 88.25 228 GLU A O 1
ATOM 1771 N N . LYS A 1 229 ? 27.532 -2.854 -17.004 1.00 90.25 229 LYS A N 1
ATOM 1772 C CA . LYS A 1 229 ? 26.987 -4.041 -17.672 1.00 90.25 229 LYS A CA 1
ATOM 1773 C C . LYS A 1 229 ? 26.019 -3.652 -18.788 1.00 90.25 229 LYS A C 1
ATOM 1775 O O . LYS A 1 229 ? 25.233 -2.724 -18.624 1.00 90.25 229 LYS A O 1
ATOM 1780 N N . SER A 1 230 ? 26.080 -4.392 -19.893 1.00 91.31 230 SER A N 1
ATOM 1781 C CA . SER A 1 230 ? 25.260 -4.173 -21.088 1.00 91.31 230 SER A CA 1
ATOM 1782 C C . SER A 1 230 ? 23.988 -5.029 -21.106 1.00 91.31 230 SER A C 1
ATOM 1784 O O . SER A 1 230 ? 24.015 -6.176 -20.651 1.00 91.31 230 SER A O 1
ATOM 1786 N N . PHE A 1 231 ? 22.904 -4.471 -21.646 1.00 92.56 231 PHE A N 1
ATOM 1787 C CA . PHE A 1 231 ? 21.569 -5.064 -21.752 1.00 92.56 231 PHE A CA 1
ATOM 1788 C C . PHE A 1 231 ? 20.852 -4.565 -23.016 1.00 92.56 231 PHE A C 1
ATOM 1790 O O . PHE A 1 231 ? 21.103 -3.455 -23.469 1.00 92.56 231 PHE A O 1
ATOM 1797 N N . ASP A 1 232 ? 19.910 -5.339 -23.551 1.00 91.44 232 ASP A N 1
ATOM 1798 C CA . ASP A 1 232 ? 19.117 -4.936 -24.729 1.00 91.44 232 ASP A CA 1
ATOM 1799 C C . ASP A 1 232 ? 17.917 -4.033 -24.376 1.00 91.44 232 ASP A C 1
ATOM 1801 O O . ASP A 1 232 ? 17.401 -3.294 -25.213 1.00 91.44 232 ASP A O 1
ATOM 1805 N N . ALA A 1 233 ? 17.453 -4.088 -23.125 1.00 92.94 233 ALA A N 1
ATOM 1806 C CA . ALA A 1 233 ? 16.356 -3.276 -22.608 1.00 92.94 233 ALA A CA 1
ATOM 1807 C C . ALA A 1 233 ? 16.513 -3.052 -21.098 1.00 92.94 233 ALA A C 1
ATOM 1809 O O . ALA A 1 233 ? 17.153 -3.842 -20.399 1.00 92.94 233 ALA A O 1
ATOM 1810 N N . VAL A 1 234 ? 15.900 -1.985 -20.585 1.00 95.62 234 VAL A N 1
ATOM 1811 C CA . VAL A 1 234 ? 15.921 -1.627 -19.163 1.00 95.62 234 VAL A CA 1
ATOM 1812 C C . VAL A 1 234 ? 14.514 -1.330 -18.652 1.00 95.62 234 VAL A C 1
ATOM 1814 O O . VAL A 1 234 ? 13.793 -0.501 -19.206 1.00 95.62 234 VAL A O 1
ATOM 1817 N N . ILE A 1 235 ? 14.136 -1.983 -17.550 1.00 96.44 235 ILE A N 1
ATOM 1818 C CA . ILE A 1 235 ? 12.939 -1.638 -16.775 1.00 96.44 235 ILE A CA 1
ATOM 1819 C C . ILE A 1 235 ? 13.381 -0.853 -15.543 1.00 96.44 235 ILE A C 1
ATOM 1821 O O . ILE A 1 235 ? 14.145 -1.349 -14.714 1.00 96.44 235 ILE A O 1
ATOM 1825 N N . VAL A 1 236 ? 12.874 0.368 -15.394 1.00 95.81 236 VAL A N 1
ATOM 1826 C CA . VAL A 1 236 ? 13.145 1.222 -14.237 1.00 95.81 236 VAL A CA 1
ATOM 1827 C C . VAL A 1 236 ? 11.940 1.232 -13.306 1.00 95.81 236 VAL A C 1
ATOM 1829 O O . VAL A 1 236 ? 10.876 1.752 -13.632 1.00 95.81 236 VAL A O 1
ATOM 1832 N N . THR A 1 237 ? 12.127 0.678 -12.110 1.00 94.94 237 THR A N 1
ATOM 1833 C CA . THR A 1 237 ? 11.107 0.600 -11.046 1.00 94.94 237 THR A CA 1
ATOM 1834 C C . THR A 1 237 ? 11.374 1.570 -9.891 1.00 94.94 237 THR A C 1
ATOM 1836 O O . THR A 1 237 ? 10.587 1.661 -8.949 1.00 94.94 237 THR A O 1
ATOM 1839 N N . ALA A 1 238 ? 12.485 2.314 -9.950 1.00 93.50 238 ALA A N 1
ATOM 1840 C CA . ALA A 1 238 ? 12.866 3.271 -8.920 1.00 93.50 238 ALA A CA 1
ATOM 1841 C C . ALA A 1 238 ? 11.866 4.446 -8.828 1.00 93.50 238 ALA A C 1
ATOM 1843 O O . ALA A 1 238 ? 11.270 4.846 -9.839 1.00 93.50 238 ALA A O 1
ATOM 1844 N N . PRO A 1 239 ? 11.709 5.065 -7.640 1.00 92.31 239 PRO A N 1
ATOM 1845 C CA . PRO A 1 239 ? 10.903 6.268 -7.503 1.00 92.31 239 PRO A CA 1
ATOM 1846 C C . PRO A 1 239 ? 11.373 7.369 -8.454 1.00 92.31 239 PRO A C 1
ATOM 1848 O O . PRO A 1 239 ? 12.572 7.600 -8.606 1.00 92.31 239 PRO A O 1
ATOM 1851 N N . LEU A 1 240 ? 10.439 8.113 -9.049 1.00 91.38 240 LEU A N 1
ATOM 1852 C CA . LEU A 1 240 ? 10.773 9.113 -10.070 1.00 91.38 240 LEU A CA 1
ATOM 1853 C C . LEU A 1 240 ? 11.727 10.218 -9.568 1.00 91.38 240 LEU A C 1
ATOM 1855 O O . LEU A 1 240 ? 12.491 10.787 -10.346 1.00 91.38 240 LEU A O 1
ATOM 1859 N N . SER A 1 241 ? 11.741 10.494 -8.256 1.00 90.38 241 SER A N 1
ATOM 1860 C CA . SER A 1 241 ? 12.721 11.423 -7.671 1.00 90.38 241 SER A CA 1
ATOM 1861 C C . SER A 1 241 ? 14.156 10.923 -7.775 1.00 90.38 241 SER A C 1
ATOM 1863 O O . SER A 1 241 ? 15.076 11.730 -7.850 1.00 90.38 241 SER A O 1
ATOM 1865 N N . ASP A 1 242 ? 14.339 9.607 -7.738 1.00 91.00 242 ASP A N 1
ATOM 1866 C CA . ASP A 1 242 ? 15.652 8.978 -7.783 1.00 91.00 242 ASP A CA 1
ATOM 1867 C C . ASP A 1 242 ? 16.100 8.824 -9.239 1.00 91.00 242 ASP A C 1
ATOM 1869 O O . ASP A 1 242 ? 17.264 9.074 -9.535 1.00 91.00 242 ASP A O 1
ATOM 1873 N N . VAL A 1 243 ? 15.161 8.556 -10.158 1.00 92.69 243 VAL A N 1
ATOM 1874 C CA . VAL A 1 243 ? 15.398 8.596 -11.614 1.00 92.69 243 VAL A CA 1
ATOM 1875 C C . VAL A 1 243 ? 15.908 9.968 -12.057 1.00 92.69 243 VAL A C 1
ATOM 1877 O O . VAL A 1 243 ? 16.872 10.047 -12.808 1.00 92.69 243 VAL A O 1
ATOM 1880 N N . LYS A 1 244 ? 15.340 11.063 -11.532 1.00 90.19 244 LYS A N 1
ATOM 1881 C CA . LYS A 1 244 ? 15.826 12.428 -11.813 1.00 90.19 244 LYS A CA 1
ATOM 1882 C C . LYS A 1 244 ? 17.275 12.663 -11.354 1.00 90.19 244 LYS A C 1
ATOM 1884 O O . LYS A 1 244 ? 17.943 13.551 -11.873 1.00 90.19 244 LYS A O 1
ATOM 1889 N N . GLY A 1 245 ? 17.749 11.890 -10.376 1.00 88.88 245 GLY A N 1
ATOM 1890 C CA . GLY A 1 245 ? 19.132 11.923 -9.902 1.00 88.88 245 GLY A CA 1
ATOM 1891 C C . GLY A 1 245 ? 20.098 11.046 -10.705 1.00 88.88 245 GLY A C 1
ATOM 1892 O O . GLY A 1 245 ? 21.303 11.133 -10.473 1.00 88.88 245 GLY A O 1
ATOM 1893 N N . MET A 1 246 ? 19.600 10.205 -11.618 1.00 92.44 246 MET A N 1
ATOM 1894 C CA . MET A 1 246 ? 20.427 9.376 -12.496 1.00 92.44 246 MET A CA 1
ATOM 1895 C C . MET A 1 246 ? 20.915 10.187 -13.696 1.00 92.44 246 MET A C 1
ATOM 1897 O O . MET A 1 246 ? 20.214 11.060 -14.211 1.00 92.44 246 MET A O 1
ATOM 1901 N N . LYS A 1 247 ? 22.115 9.871 -14.183 1.00 92.69 247 LYS A N 1
ATOM 1902 C CA . LYS A 1 247 ? 22.589 10.382 -15.472 1.00 92.69 247 LYS A CA 1
ATOM 1903 C C . LYS A 1 247 ? 22.030 9.498 -16.579 1.00 92.69 247 LYS A C 1
ATOM 1905 O O . LYS A 1 247 ? 22.275 8.298 -16.574 1.00 92.69 247 LYS A O 1
ATOM 1910 N N . ILE A 1 248 ? 21.287 10.072 -17.519 1.00 93.19 248 ILE A N 1
ATOM 1911 C CA . ILE A 1 248 ? 20.805 9.336 -18.692 1.00 93.19 248 ILE A CA 1
ATOM 1912 C C . ILE A 1 248 ? 21.513 9.882 -19.926 1.00 93.19 248 ILE A C 1
ATOM 1914 O O . ILE A 1 248 ? 21.376 11.057 -20.257 1.00 93.19 248 ILE A O 1
ATOM 1918 N N . MET A 1 249 ? 22.291 9.037 -20.591 1.00 90.81 249 MET A N 1
ATOM 1919 C CA . MET A 1 249 ? 23.055 9.367 -21.788 1.00 90.81 249 MET A CA 1
ATOM 1920 C C . MET A 1 249 ? 22.356 8.779 -23.018 1.00 90.81 249 MET A C 1
ATOM 1922 O O . MET A 1 249 ? 22.018 7.598 -23.053 1.00 90.81 249 MET A O 1
ATOM 1926 N N . LYS A 1 250 ? 22.162 9.593 -24.057 1.00 88.38 250 LYS A N 1
ATOM 1927 C CA . LYS A 1 250 ? 21.623 9.182 -25.359 1.00 88.38 250 LYS A CA 1
ATOM 1928 C C . LYS A 1 250 ? 22.632 9.541 -26.444 1.00 88.38 250 LYS A C 1
ATOM 1930 O O . LYS A 1 250 ? 22.957 10.716 -26.608 1.00 88.38 250 LYS A O 1
ATOM 1935 N N . ARG A 1 251 ? 23.135 8.546 -27.189 1.00 83.81 251 ARG A N 1
ATOM 1936 C CA . ARG A 1 251 ? 24.148 8.748 -28.254 1.00 83.81 251 ARG A CA 1
ATOM 1937 C C . ARG A 1 251 ? 25.379 9.537 -27.764 1.00 83.81 251 ARG A C 1
ATOM 1939 O O . ARG A 1 251 ? 25.867 10.435 -28.445 1.00 83.81 251 ARG A O 1
ATOM 1946 N N . GLY A 1 252 ? 25.839 9.254 -26.544 1.00 81.62 252 GLY A N 1
ATOM 1947 C CA . GLY A 1 252 ? 26.985 9.937 -25.929 1.00 81.62 252 GLY A CA 1
ATOM 1948 C C . GLY A 1 252 ? 26.722 11.370 -25.445 1.00 81.62 252 GLY A C 1
ATOM 1949 O O . GLY A 1 252 ? 27.644 12.014 -24.955 1.00 81.62 252 GLY A O 1
ATOM 1950 N N . SER A 1 253 ? 25.485 11.869 -25.537 1.00 87.38 253 SER A N 1
ATOM 1951 C CA . SER A 1 253 ? 25.079 13.170 -24.991 1.00 87.38 253 SER A CA 1
ATOM 1952 C C . SER A 1 253 ? 24.184 12.991 -23.768 1.00 87.38 253 SER A C 1
ATOM 1954 O O . SER A 1 253 ? 23.301 12.135 -23.767 1.00 87.38 253 SER A O 1
ATOM 1956 N N . LEU A 1 254 ? 24.377 13.813 -22.737 1.00 90.50 254 LEU A N 1
ATOM 1957 C CA . LEU A 1 254 ? 23.504 13.820 -21.562 1.00 90.50 254 LEU A CA 1
ATOM 1958 C C . LEU A 1 254 ? 22.097 14.275 -21.968 1.00 90.50 254 LEU A C 1
ATOM 1960 O O . LEU A 1 254 ? 21.947 15.347 -22.551 1.00 90.50 254 LEU A O 1
ATOM 1964 N N . LEU A 1 255 ? 21.079 13.480 -21.640 1.00 90.06 255 LEU A N 1
ATOM 1965 C CA . LEU A 1 255 ? 19.674 13.839 -21.789 1.00 90.06 255 LEU A CA 1
ATOM 1966 C C . LEU A 1 255 ? 19.222 14.614 -20.540 1.00 90.06 255 LEU A C 1
ATOM 1968 O O . LEU A 1 255 ? 19.132 14.022 -19.461 1.00 90.06 255 LEU A O 1
ATOM 1972 N N . PRO A 1 256 ? 18.910 15.918 -20.647 1.00 90.56 256 PRO A N 1
ATOM 1973 C CA . PRO A 1 256 ? 18.414 16.678 -19.509 1.00 90.56 256 PRO A CA 1
ATOM 1974 C C . PRO A 1 256 ? 17.026 16.178 -19.102 1.00 90.56 256 PRO A C 1
ATOM 1976 O O . PRO A 1 256 ? 16.109 16.119 -19.922 1.00 90.56 256 PRO A O 1
ATOM 1979 N N . LEU A 1 257 ? 16.855 15.856 -17.820 1.00 91.12 257 LEU A N 1
ATOM 1980 C CA . LEU A 1 257 ? 15.591 15.374 -17.250 1.00 91.12 257 LEU A CA 1
ATOM 1981 C C . LEU A 1 257 ? 14.731 16.506 -16.661 1.00 91.12 257 LEU A C 1
ATOM 1983 O O . LEU A 1 257 ? 13.835 16.266 -15.850 1.00 91.12 257 LEU A O 1
ATOM 1987 N N . ASP A 1 258 ? 14.979 17.751 -17.074 1.00 90.12 258 ASP A N 1
ATOM 1988 C CA . ASP A 1 258 ? 14.298 18.948 -16.558 1.00 90.12 258 ASP A CA 1
ATOM 1989 C C . ASP A 1 258 ? 12.799 18.972 -16.881 1.00 90.12 258 ASP A C 1
ATOM 1991 O O . ASP A 1 258 ? 12.017 19.621 -16.188 1.00 90.12 258 ASP A O 1
ATOM 1995 N N . PHE A 1 259 ? 12.383 18.225 -17.909 1.00 91.00 259 PHE A N 1
ATOM 1996 C CA . PHE A 1 259 ? 10.979 18.063 -18.279 1.00 91.00 259 PHE A CA 1
ATOM 1997 C C . PHE A 1 259 ? 10.192 17.181 -17.298 1.00 91.00 259 PHE A C 1
ATOM 1999 O O . PHE A 1 259 ? 8.964 17.176 -17.363 1.00 91.00 259 PHE A O 1
ATOM 2006 N N . ILE A 1 260 ? 10.864 16.440 -16.405 1.00 90.56 260 ILE A N 1
ATOM 2007 C CA . ILE A 1 260 ? 10.211 15.652 -15.357 1.00 90.56 260 ILE A CA 1
ATOM 2008 C C . ILE A 1 260 ? 9.818 16.593 -14.208 1.00 90.56 260 ILE A C 1
ATOM 2010 O O . ILE A 1 260 ? 10.704 17.138 -13.525 1.00 90.56 260 ILE A O 1
ATOM 2014 N N . PRO A 1 261 ? 8.508 16.774 -13.948 1.00 91.50 261 PRO A N 1
ATOM 2015 C CA . PRO A 1 261 ? 8.052 17.621 -12.857 1.00 91.50 261 PRO A CA 1
ATOM 2016 C C . PRO A 1 261 ? 8.540 17.100 -11.504 1.00 91.50 261 PRO A C 1
ATOM 2018 O O . PRO A 1 261 ? 8.747 15.902 -11.305 1.00 91.50 261 PRO A O 1
ATOM 2021 N N . GLU A 1 262 ? 8.700 18.002 -10.540 1.00 90.06 262 GLU A N 1
ATOM 2022 C CA . GLU A 1 262 ? 9.021 17.599 -9.175 1.00 90.06 262 GLU A CA 1
ATOM 2023 C C . GLU A 1 262 ? 7.818 16.904 -8.523 1.00 90.06 262 GLU A C 1
ATOM 2025 O O . GLU A 1 262 ? 6.754 17.498 -8.336 1.00 90.06 262 GLU A O 1
ATOM 2030 N N . VAL A 1 263 ? 7.992 15.630 -8.166 1.00 89.75 263 VAL A N 1
ATOM 2031 C CA . VAL A 1 263 ? 6.977 14.858 -7.446 1.00 89.75 263 VAL A CA 1
ATOM 2032 C C . VAL A 1 263 ? 7.149 15.080 -5.949 1.00 89.75 263 VAL A C 1
ATOM 2034 O O . VAL A 1 263 ? 8.179 14.742 -5.369 1.00 89.75 263 VAL A O 1
ATOM 2037 N N . SER A 1 264 ? 6.111 15.619 -5.314 1.00 90.12 264 SER A N 1
ATOM 2038 C CA . SER A 1 264 ? 6.026 15.683 -3.855 1.00 90.12 264 SER A CA 1
ATOM 2039 C C . SER A 1 264 ? 5.724 14.307 -3.268 1.00 90.12 264 SER A C 1
ATOM 2041 O O . SER A 1 264 ? 4.953 13.542 -3.842 1.00 90.12 264 SER A O 1
ATOM 2043 N N . TYR A 1 265 ? 6.267 14.025 -2.086 1.00 89.12 265 TYR A N 1
ATOM 2044 C CA . TYR A 1 265 ? 5.979 12.799 -1.344 1.00 89.12 265 TYR A CA 1
ATOM 2045 C C . TYR A 1 265 ? 5.385 13.115 0.023 1.00 89.12 265 TYR A C 1
ATOM 2047 O O . TYR A 1 265 ? 5.661 14.163 0.616 1.00 89.12 265 TYR A O 1
ATOM 2055 N N . LEU A 1 266 ? 4.567 12.193 0.521 1.00 89.88 266 LEU A N 1
ATOM 2056 C CA . LEU A 1 266 ? 4.024 12.237 1.869 1.00 89.88 266 LEU A CA 1
ATOM 2057 C C . LEU A 1 266 ? 4.954 11.470 2.818 1.00 89.88 266 LEU A C 1
ATOM 2059 O O . LEU A 1 266 ? 5.189 10.281 2.588 1.00 89.88 266 LEU A O 1
ATOM 2063 N N . PRO A 1 267 ? 5.492 12.116 3.868 1.00 91.62 267 PRO A N 1
ATOM 2064 C CA . PRO A 1 267 ? 6.263 11.423 4.885 1.00 91.62 267 PRO A CA 1
ATOM 2065 C C . PRO A 1 267 ? 5.326 10.695 5.854 1.00 91.62 267 PRO A C 1
ATOM 2067 O O . PRO A 1 267 ? 4.241 11.187 6.175 1.00 91.62 267 PRO A O 1
ATOM 2070 N N . LEU A 1 268 ? 5.749 9.536 6.346 1.00 90.88 268 LEU A N 1
ATOM 2071 C CA . LEU A 1 268 ? 4.953 8.700 7.239 1.00 90.88 268 LEU A CA 1
ATOM 2072 C C . LEU A 1 268 ? 5.839 8.039 8.290 1.00 90.88 268 LEU A C 1
ATOM 2074 O O . LEU A 1 268 ? 6.882 7.479 7.963 1.00 90.88 268 LEU A O 1
ATOM 2078 N N . SER A 1 269 ? 5.388 8.047 9.537 1.00 91.75 269 SER A N 1
ATOM 2079 C CA . SER A 1 269 ? 5.929 7.199 10.593 1.00 91.75 269 SER A CA 1
ATOM 2080 C C . SER A 1 269 ? 4.930 6.107 10.952 1.00 91.75 269 SER A C 1
ATOM 2082 O O . SER A 1 269 ? 3.749 6.377 11.159 1.00 91.75 269 SER A O 1
ATOM 2084 N N . VAL A 1 270 ? 5.419 4.872 11.029 1.00 89.94 270 VAL A N 1
ATOM 2085 C CA . VAL A 1 270 ? 4.670 3.696 11.475 1.00 89.94 270 VAL A CA 1
ATOM 2086 C C . VAL A 1 270 ? 5.181 3.322 12.857 1.00 89.94 270 VAL A C 1
ATOM 2088 O O . VAL A 1 270 ? 6.353 2.977 13.017 1.00 89.94 270 VAL A O 1
ATOM 2091 N N . ILE A 1 271 ? 4.308 3.403 13.854 1.00 92.88 271 ILE A N 1
ATOM 2092 C CA . ILE A 1 271 ? 4.588 3.002 15.231 1.00 92.88 271 ILE A CA 1
ATOM 2093 C C . ILE A 1 271 ? 3.834 1.712 15.518 1.00 92.88 271 ILE A C 1
ATOM 2095 O O . ILE A 1 271 ? 2.615 1.649 15.390 1.00 92.88 271 ILE A O 1
ATOM 2099 N N . VAL A 1 272 ? 4.567 0.685 15.926 1.00 92.00 272 VAL A N 1
ATOM 2100 C CA . VAL A 1 272 ? 4.009 -0.593 16.360 1.00 92.00 272 VAL A CA 1
ATOM 2101 C C . VAL A 1 272 ? 4.081 -0.639 17.875 1.00 92.00 272 VAL A C 1
ATOM 2103 O O . VAL A 1 272 ? 5.171 -0.505 18.424 1.00 92.00 272 VAL A O 1
ATOM 2106 N N . THR A 1 273 ? 2.951 -0.824 18.549 1.00 95.19 273 THR A N 1
ATOM 2107 C CA . THR A 1 273 ? 2.871 -0.889 20.014 1.00 95.19 273 THR A CA 1
ATOM 2108 C C . THR A 1 273 ? 2.121 -2.123 20.479 1.00 95.19 273 THR A C 1
ATOM 2110 O O . THR A 1 273 ? 1.230 -2.619 19.790 1.00 95.19 273 THR A O 1
ATOM 2113 N N . THR A 1 274 ? 2.460 -2.611 21.674 1.00 95.50 274 THR A N 1
ATOM 2114 C CA . THR A 1 274 ? 1.680 -3.663 22.337 1.00 95.50 274 THR A CA 1
ATOM 2115 C C . THR A 1 274 ? 1.179 -3.228 23.702 1.00 95.50 274 THR A C 1
ATOM 2117 O O . THR A 1 274 ? 1.946 -2.683 24.496 1.00 95.50 274 THR A O 1
ATOM 2120 N N . PHE A 1 275 ? -0.064 -3.570 24.022 1.00 96.62 275 PHE A N 1
ATOM 2121 C CA . PHE A 1 275 ? -0.645 -3.392 25.353 1.00 96.62 275 PHE A CA 1
ATOM 2122 C C . PHE A 1 275 ? -1.172 -4.728 25.854 1.00 96.62 275 PHE A C 1
ATOM 2124 O O . PHE A 1 275 ? -1.747 -5.489 25.082 1.00 96.62 275 PHE A O 1
ATOM 2131 N N . LYS A 1 276 ? -1.013 -5.023 27.145 1.00 96.56 276 LYS A N 1
ATOM 2132 C CA . LYS A 1 276 ? -1.692 -6.183 27.732 1.00 96.56 276 LYS A CA 1
ATOM 2133 C C . LYS A 1 276 ? -3.202 -6.018 27.605 1.00 96.56 276 LYS A C 1
ATOM 2135 O O . LYS A 1 276 ? -3.708 -4.912 27.801 1.00 96.56 276 LYS A O 1
ATOM 2140 N N . ARG A 1 277 ? -3.928 -7.107 27.338 1.00 93.94 277 ARG A N 1
ATOM 2141 C CA . ARG A 1 277 ? -5.391 -7.053 27.173 1.00 93.94 277 ARG A CA 1
ATOM 2142 C C . ARG A 1 277 ? -6.104 -6.463 28.395 1.00 93.94 277 ARG A C 1
ATOM 2144 O O . ARG A 1 277 ? -7.020 -5.670 28.228 1.00 93.94 277 ARG A O 1
ATOM 2151 N N . GLU A 1 278 ? -5.629 -6.767 29.605 1.00 95.88 278 GLU A N 1
ATOM 2152 C CA . GLU A 1 278 ? -6.155 -6.242 30.883 1.00 95.88 278 GLU A CA 1
ATOM 2153 C C . GLU A 1 278 ? -6.078 -4.703 31.023 1.00 95.88 278 GLU A C 1
ATOM 2155 O O . GLU A 1 278 ? -6.850 -4.086 31.769 1.00 95.88 278 GLU A O 1
ATOM 2160 N N . ASN A 1 279 ? -5.174 -4.074 30.267 1.00 96.50 279 ASN A N 1
ATOM 2161 C CA . ASN A 1 279 ? -4.933 -2.633 30.292 1.00 96.50 279 ASN A CA 1
ATOM 2162 C C . ASN A 1 279 ? -5.717 -1.871 29.215 1.00 96.50 279 ASN A C 1
ATOM 2164 O O . ASN A 1 279 ? -5.618 -0.651 29.158 1.00 96.50 279 ASN A O 1
ATOM 2168 N N . VAL A 1 280 ? -6.491 -2.544 28.360 1.00 96.50 280 VAL A N 1
ATOM 2169 C CA . VAL A 1 280 ? -7.316 -1.889 27.334 1.00 96.50 280 VAL A CA 1
ATOM 2170 C C . VAL A 1 280 ? -8.777 -1.977 27.753 1.00 96.50 280 VAL A C 1
ATOM 2172 O O . VAL A 1 280 ? -9.389 -3.039 27.673 1.00 96.50 280 VAL A O 1
ATOM 2175 N N . LYS A 1 281 ? -9.341 -0.862 28.232 1.00 95.06 281 LYS A N 1
ATOM 2176 C CA . LYS A 1 281 ? -10.684 -0.849 28.842 1.00 95.06 281 LYS A CA 1
ATOM 2177 C C . LYS A 1 281 ? -11.829 -0.937 27.841 1.00 95.06 281 LYS A C 1
ATOM 2179 O O . LYS A 1 281 ? -12.905 -1.403 28.199 1.00 95.06 281 LYS A O 1
ATOM 2184 N N . ARG A 1 282 ? -11.617 -0.464 26.614 1.00 92.19 282 ARG A N 1
ATOM 2185 C CA . ARG A 1 282 ? -12.623 -0.419 25.545 1.00 92.19 282 ARG A CA 1
ATOM 2186 C C . ARG A 1 282 ? -12.038 -1.034 24.270 1.00 92.19 282 ARG A C 1
ATOM 2188 O O . ARG A 1 282 ? -11.725 -0.299 23.334 1.00 92.19 282 ARG A O 1
ATOM 2195 N N . PRO A 1 283 ? -11.811 -2.361 24.240 1.00 85.44 283 PRO A N 1
ATOM 2196 C CA . PRO A 1 283 ? -11.389 -3.023 23.015 1.00 85.44 283 PRO A CA 1
ATOM 2197 C C . PRO A 1 283 ? -12.506 -2.917 21.973 1.00 85.44 283 PRO A C 1
ATOM 2199 O O . PRO A 1 283 ? -13.681 -3.073 22.299 1.00 85.44 283 PRO A O 1
ATOM 2202 N N . LEU A 1 284 ? -12.129 -2.646 20.728 1.00 76.88 284 LEU A N 1
ATOM 2203 C CA . LEU A 1 284 ? -13.042 -2.617 19.592 1.00 76.88 284 LEU A CA 1
ATOM 2204 C C . LEU A 1 284 ? -12.716 -3.784 18.661 1.00 76.88 284 LEU A C 1
ATOM 2206 O O . LEU A 1 284 ? -11.546 -4.118 18.458 1.00 76.88 284 LEU A O 1
ATOM 2210 N N . GLU A 1 285 ? -13.751 -4.396 18.097 1.00 75.56 285 GLU A N 1
ATOM 2211 C CA . GLU A 1 285 ? -13.606 -5.431 17.078 1.00 75.56 285 GLU A CA 1
ATOM 2212 C C . GLU A 1 285 ? -13.559 -4.809 15.680 1.00 75.56 285 GLU A C 1
ATOM 2214 O O . GLU A 1 285 ? -14.186 -3.784 15.415 1.00 75.56 285 GLU A O 1
ATOM 2219 N N . GLY A 1 286 ? -12.795 -5.433 14.784 1.00 72.38 286 GLY A N 1
ATOM 2220 C CA . GLY A 1 286 ? -12.610 -4.977 13.410 1.00 72.38 286 GLY A CA 1
ATOM 2221 C C . GLY A 1 286 ? -11.142 -4.806 13.035 1.00 72.38 286 GLY A C 1
ATOM 2222 O O . GLY A 1 286 ? -10.231 -5.228 13.750 1.00 72.38 286 GLY A O 1
ATOM 2223 N N . PHE A 1 287 ? -10.917 -4.189 11.878 1.00 65.31 287 PHE A N 1
ATOM 2224 C CA . PHE A 1 287 ? -9.581 -4.044 11.299 1.00 65.31 287 PHE A CA 1
ATOM 2225 C C . PHE A 1 287 ? -8.753 -2.931 11.943 1.00 65.31 287 PHE A C 1
ATOM 2227 O O . PHE A 1 287 ? -7.522 -2.987 11.959 1.00 65.31 287 PHE A O 1
ATOM 2234 N N . GLY A 1 288 ? -9.414 -1.915 12.488 1.00 82.88 288 GLY A N 1
ATOM 2235 C CA . GLY A 1 288 ? -8.759 -0.745 13.044 1.00 82.88 288 GLY A CA 1
ATOM 2236 C C . GLY A 1 288 ? -9.684 0.457 13.100 1.00 82.88 288 GLY A C 1
ATOM 2237 O O . GLY A 1 288 ? -10.896 0.342 12.929 1.00 82.88 288 GLY A O 1
ATOM 2238 N N . VAL A 1 289 ? -9.084 1.623 13.305 1.00 79.56 289 VAL A N 1
ATOM 2239 C CA . VAL A 1 289 ? -9.764 2.914 13.304 1.00 79.56 289 VAL A CA 1
ATOM 2240 C C . VAL A 1 289 ? -9.011 3.894 12.419 1.00 79.56 289 VAL A C 1
ATOM 2242 O O . VAL A 1 289 ? -7.778 3.918 12.397 1.00 79.56 289 VAL A O 1
ATOM 2245 N N . LEU A 1 290 ? -9.761 4.725 11.711 1.00 81.38 290 LEU A N 1
ATOM 2246 C CA . LEU A 1 290 ? -9.239 5.883 11.005 1.00 81.38 290 LEU A CA 1
ATOM 2247 C C . LEU A 1 290 ? -9.681 7.149 11.710 1.00 81.38 290 LEU A C 1
ATOM 2249 O O . LEU A 1 290 ? -10.786 7.222 12.243 1.00 81.38 290 LEU A O 1
ATOM 2253 N N . ILE A 1 291 ? -8.808 8.149 11.704 1.00 86.06 291 ILE A N 1
ATOM 2254 C CA . ILE A 1 291 ? -9.041 9.400 12.413 1.00 86.06 291 ILE A CA 1
ATOM 2255 C C . ILE A 1 291 ? -9.200 10.505 11.377 1.00 86.06 291 ILE A C 1
ATOM 2257 O O . ILE A 1 291 ? -8.210 10.901 10.755 1.00 86.06 291 ILE A O 1
ATOM 2261 N N . PRO A 1 292 ? -10.412 11.048 11.178 1.00 82.69 292 PRO A N 1
ATOM 2262 C CA . PRO A 1 292 ? -10.635 12.114 10.216 1.00 82.69 292 PRO A CA 1
ATOM 2263 C C . PRO A 1 292 ? -9.809 13.372 10.488 1.00 82.69 292 PRO A C 1
ATOM 2265 O O . PRO A 1 292 ? -9.513 13.723 11.632 1.00 82.69 292 PRO A O 1
ATOM 2268 N N . SER A 1 293 ? -9.516 14.098 9.402 1.00 81.50 293 SER A N 1
ATOM 2269 C CA . SER A 1 293 ? -9.296 15.553 9.334 1.00 81.50 293 SER A CA 1
ATOM 2270 C C . SER A 1 293 ? -9.449 16.356 10.623 1.00 81.50 293 SER A C 1
ATOM 2272 O O . SER A 1 293 ? -8.535 16.907 11.242 1.00 81.50 293 SER A O 1
ATOM 2274 N N . LYS A 1 294 ? -10.718 16.387 10.986 1.00 84.12 294 LYS A N 1
ATOM 2275 C CA . LYS A 1 294 ? -11.334 17.313 11.908 1.00 84.12 294 LYS A CA 1
ATOM 2276 C C . LYS A 1 294 ? -11.071 16.954 13.367 1.00 84.12 294 LYS A C 1
ATOM 2278 O O . LYS A 1 294 ? -11.097 17.841 14.208 1.00 84.12 294 LYS A O 1
ATOM 2283 N N . GLU A 1 295 ? -10.727 15.702 13.660 1.00 86.38 295 GLU A N 1
ATOM 2284 C CA . GLU A 1 295 ? -10.524 15.211 15.028 1.00 86.38 295 GLU A CA 1
ATOM 2285 C C . GLU A 1 295 ? -9.220 15.697 15.678 1.00 86.38 295 GLU A C 1
ATOM 2287 O O . GLU A 1 295 ? -9.046 15.563 16.888 1.00 86.38 295 GLU A O 1
ATOM 2292 N N . GLN A 1 296 ? -8.344 16.371 14.924 1.00 85.12 296 GLN A N 1
ATOM 2293 C CA . GLN A 1 296 ? -7.196 17.091 15.493 1.00 85.12 296 GLN A CA 1
ATOM 2294 C C . GLN A 1 296 ? -7.624 18.149 16.513 1.00 85.12 296 GLN A C 1
ATOM 2296 O O . GLN A 1 296 ? -6.951 18.347 17.521 1.00 85.12 296 GLN A O 1
ATOM 2301 N N . GLN A 1 297 ? -8.782 18.783 16.306 1.00 88.62 297 GLN A N 1
ATOM 2302 C CA . GLN A 1 297 ? -9.341 19.736 17.269 1.00 88.62 297 GLN A CA 1
ATOM 2303 C C . GLN A 1 297 ? -9.803 19.061 18.576 1.00 88.62 297 GLN A C 1
ATOM 2305 O O . GLN A 1 297 ? -9.946 19.732 19.593 1.00 88.62 297 GLN A O 1
ATOM 2310 N N . ASN A 1 298 ? -10.011 17.741 18.541 1.00 88.06 298 ASN A N 1
ATOM 2311 C CA . ASN A 1 298 ? -10.417 16.904 19.668 1.00 88.06 298 ASN A CA 1
ATOM 2312 C C . ASN A 1 298 ? -9.224 16.146 20.284 1.00 88.06 298 ASN A C 1
ATOM 2314 O O . ASN A 1 298 ? -9.423 15.253 21.107 1.00 88.06 298 ASN A O 1
ATOM 2318 N N . GLY A 1 299 ? -7.992 16.505 19.900 1.00 90.50 299 GLY A N 1
ATOM 2319 C CA . GLY A 1 299 ? -6.759 15.985 20.493 1.00 90.50 299 GLY A CA 1
ATOM 2320 C C . GLY A 1 299 ? -6.171 14.741 19.825 1.00 90.50 299 GLY A C 1
ATOM 2321 O O . GLY A 1 299 ? -5.129 14.282 20.285 1.00 90.50 299 GLY A O 1
ATOM 2322 N N . LEU A 1 300 ? -6.773 14.225 18.746 1.00 92.38 300 LEU A N 1
ATOM 2323 C CA . LEU A 1 300 ? -6.260 13.055 18.022 1.00 92.38 300 LEU A CA 1
ATOM 2324 C C . LEU A 1 300 ? -5.301 13.470 16.899 1.00 92.38 300 LEU A C 1
ATOM 2326 O O . LEU A 1 300 ? -5.669 14.211 15.986 1.00 92.38 300 LEU A O 1
ATOM 2330 N N . ASN A 1 301 ? -4.059 12.990 16.957 1.00 92.62 301 ASN A N 1
ATOM 2331 C CA . ASN A 1 301 ? -2.971 13.452 16.083 1.00 92.62 301 ASN A CA 1
ATOM 2332 C C . ASN A 1 301 ? -2.486 12.400 15.078 1.00 92.62 301 ASN A C 1
ATOM 2334 O O . ASN A 1 301 ? -1.767 12.731 14.130 1.00 92.62 301 ASN A O 1
ATOM 2338 N N . THR A 1 302 ? -2.853 11.140 15.284 1.00 93.69 302 THR A N 1
ATOM 2339 C CA . THR A 1 302 ? -2.527 10.030 14.389 1.00 93.69 302 THR A CA 1
ATOM 2340 C C . THR A 1 302 ? -3.481 10.006 13.183 1.00 93.69 302 THR A C 1
ATOM 2342 O O . THR A 1 302 ? -4.521 10.665 13.163 1.00 93.69 302 THR A O 1
ATOM 2345 N N . LEU A 1 303 ? -3.105 9.291 12.121 1.00 89.38 303 LEU A N 1
ATOM 2346 C CA . LEU A 1 303 ? -3.956 9.089 10.939 1.00 89.38 303 LEU A CA 1
ATOM 2347 C C . LEU A 1 303 ? -4.961 7.952 11.160 1.00 89.38 303 LEU A C 1
ATOM 2349 O O . LEU A 1 303 ? -6.059 7.964 10.609 1.00 89.38 303 LEU A O 1
ATOM 2353 N N . GLY A 1 304 ? -4.566 6.968 11.962 1.00 90.06 304 GLY A N 1
ATOM 2354 C CA . GLY A 1 304 ? -5.332 5.769 12.246 1.00 90.06 304 GLY A CA 1
ATOM 2355 C C . GLY A 1 304 ? -4.449 4.662 12.804 1.00 90.06 304 GLY A C 1
ATOM 2356 O O . GLY A 1 304 ? -3.214 4.732 12.746 1.00 90.06 304 GLY A O 1
ATOM 2357 N N . THR A 1 305 ? -5.098 3.627 13.321 1.00 91.50 305 THR A N 1
ATOM 2358 C CA . THR A 1 305 ? -4.457 2.468 13.934 1.00 91.50 305 THR A CA 1
ATOM 2359 C C . THR A 1 305 ? -5.116 1.191 13.452 1.00 91.50 305 THR A C 1
ATOM 2361 O O . THR A 1 305 ? -6.327 1.038 13.567 1.00 91.50 305 THR A O 1
ATOM 2364 N N . LEU A 1 306 ? -4.309 0.243 12.987 1.00 82.56 306 LEU A N 1
ATOM 2365 C CA . LEU A 1 306 ? -4.735 -1.125 12.718 1.00 82.56 306 LEU A CA 1
ATOM 2366 C C . LEU A 1 306 ? -4.688 -1.972 13.989 1.00 82.56 306 LEU A C 1
ATOM 2368 O O . LEU A 1 306 ? -3.734 -1.891 14.769 1.00 82.56 306 LEU A O 1
ATOM 2372 N N . PHE A 1 307 ? -5.696 -2.823 14.162 1.00 89.62 307 PHE A N 1
ATOM 2373 C CA . PHE A 1 307 ? -5.784 -3.802 15.244 1.00 89.62 307 PHE A CA 1
ATOM 2374 C C . PHE A 1 307 ? -5.143 -5.115 14.792 1.00 89.62 307 PHE A C 1
ATOM 2376 O O . PHE A 1 307 ? -5.806 -6.121 14.544 1.00 89.62 307 PHE A O 1
ATOM 2383 N N . SER A 1 308 ? -3.822 -5.084 14.636 1.00 79.38 308 SER A N 1
ATOM 2384 C CA . SER A 1 308 ? -3.034 -6.133 13.986 1.00 79.38 308 SER A CA 1
ATOM 2385 C C . SER A 1 308 ? -3.230 -7.518 14.608 1.00 79.38 308 SER A C 1
ATOM 2387 O O . SER A 1 308 ? -3.393 -8.478 13.865 1.00 79.38 308 SER A O 1
ATOM 2389 N N . SER A 1 309 ? -3.288 -7.638 15.940 1.00 82.62 309 SER A N 1
ATOM 2390 C CA . SER A 1 309 ? -3.550 -8.930 16.608 1.00 82.62 309 SER A CA 1
ATOM 2391 C C . SER A 1 309 ? -5.018 -9.366 16.570 1.00 82.62 309 SER A C 1
ATOM 2393 O O .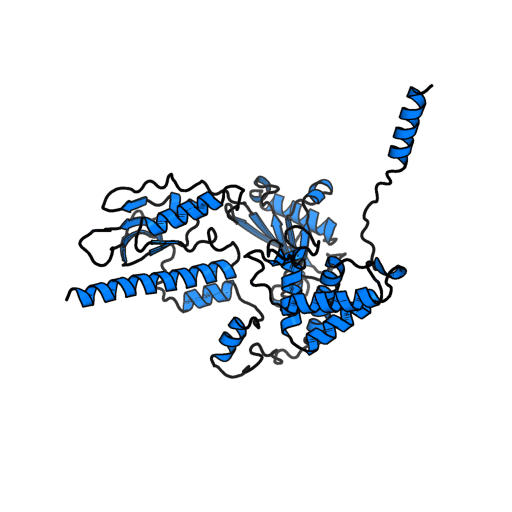 SER A 1 309 ? -5.310 -10.522 16.848 1.00 82.62 309 SER A O 1
ATOM 2395 N N . SER A 1 310 ? -5.952 -8.456 16.282 1.00 80.19 310 SER A N 1
ATOM 2396 C CA . SER A 1 310 ? -7.360 -8.816 16.064 1.00 80.19 310 SER A CA 1
ATOM 2397 C C . SER A 1 310 ? -7.554 -9.406 14.667 1.00 80.19 310 SER A C 1
ATOM 2399 O O . SER A 1 310 ? -8.328 -10.339 14.500 1.00 80.19 310 SER A O 1
ATOM 2401 N N . MET A 1 311 ? -6.819 -8.886 13.679 1.00 76.19 311 MET A N 1
ATOM 2402 C CA . MET A 1 311 ? -6.823 -9.391 12.301 1.00 76.19 311 MET A CA 1
ATOM 2403 C C . MET A 1 311 ? -5.997 -10.664 12.135 1.00 76.19 311 MET A C 1
ATOM 2405 O O . MET A 1 311 ? -6.409 -11.588 11.443 1.00 76.19 311 MET A O 1
ATOM 2409 N N . PHE A 1 312 ? -4.826 -10.698 12.769 1.00 77.00 312 PHE A N 1
ATOM 2410 C CA . PHE A 1 312 ? -3.848 -11.773 12.651 1.00 77.00 312 PHE A CA 1
ATOM 2411 C C . PHE A 1 312 ? -3.400 -12.194 14.058 1.00 77.00 312 PHE A C 1
ATOM 2413 O O . PHE A 1 312 ? -2.384 -11.697 14.562 1.00 77.00 312 PHE A O 1
ATOM 2420 N N . PRO A 1 313 ? -4.178 -13.057 14.739 1.00 78.25 313 PRO A N 1
ATOM 2421 C CA . PRO A 1 313 ? -3.911 -13.451 16.124 1.00 78.25 313 PRO A CA 1
ATOM 2422 C C . PRO A 1 313 ? -2.537 -14.091 16.335 1.00 78.25 313 PRO A C 1
ATOM 2424 O O . PRO A 1 313 ? -1.958 -13.964 17.403 1.00 78.25 313 PRO A O 1
ATOM 2427 N N . ASP A 1 314 ? -1.976 -14.723 15.306 1.00 80.75 314 ASP A N 1
ATOM 2428 C CA . ASP A 1 314 ? -0.651 -15.346 15.295 1.00 80.75 314 ASP A CA 1
ATOM 2429 C C . ASP A 1 314 ? 0.515 -14.339 15.290 1.00 80.75 314 ASP A C 1
ATOM 2431 O O . ASP A 1 314 ? 1.663 -14.705 15.548 1.00 80.75 314 ASP A O 1
ATOM 2435 N N . ARG A 1 315 ? 0.247 -13.052 15.033 1.00 76.62 315 ARG A N 1
ATOM 2436 C CA . ARG A 1 315 ? 1.265 -11.986 15.026 1.00 76.62 315 ARG A CA 1
ATOM 2437 C C . ARG A 1 315 ? 1.600 -11.446 16.415 1.00 76.62 315 ARG A C 1
ATOM 2439 O O . ARG A 1 315 ? 2.502 -10.614 16.525 1.00 76.62 315 ARG A O 1
ATOM 2446 N N . ALA A 1 316 ? 0.897 -11.879 17.461 1.00 82.94 316 ALA A N 1
ATOM 2447 C CA . ALA A 1 316 ? 1.166 -11.474 18.836 1.00 82.94 316 ALA A CA 1
ATOM 2448 C C . ALA A 1 316 ? 0.764 -12.565 19.846 1.00 82.94 316 ALA A C 1
ATOM 2450 O O . ALA A 1 316 ? -0.117 -13.368 19.561 1.00 82.94 316 ALA A O 1
ATOM 2451 N N . PRO A 1 317 ? 1.363 -12.600 21.048 1.00 89.38 317 PRO A N 1
ATOM 2452 C CA . PRO A 1 317 ? 0.869 -13.446 22.132 1.00 89.38 317 PRO A CA 1
ATOM 2453 C C . PRO A 1 317 ? -0.610 -13.181 22.467 1.00 89.38 317 PRO A C 1
ATOM 2455 O O . PRO A 1 317 ? -1.089 -12.049 22.395 1.00 89.38 317 PRO A O 1
ATOM 2458 N N . ASN A 1 318 ? -1.332 -14.220 22.893 1.00 89.69 318 ASN A N 1
ATOM 2459 C CA . ASN A 1 318 ? -2.777 -14.142 23.142 1.00 89.69 318 ASN A CA 1
ATOM 2460 C C . ASN A 1 318 ? -3.172 -13.159 24.259 1.00 89.69 318 ASN A C 1
ATOM 2462 O O . ASN A 1 318 ? -4.312 -12.705 24.291 1.00 89.69 318 ASN A O 1
ATOM 2466 N N . ASP A 1 319 ? -2.264 -12.819 25.173 1.00 93.12 319 ASP A N 1
ATOM 2467 C CA . ASP A 1 319 ? -2.492 -11.924 26.311 1.00 93.12 319 ASP A CA 1
ATOM 2468 C C . ASP A 1 319 ? -2.219 -10.439 26.003 1.00 93.12 319 ASP A C 1
ATOM 2470 O O . ASP A 1 319 ? -2.419 -9.576 26.869 1.00 93.12 319 ASP A O 1
ATOM 2474 N N . VAL A 1 320 ? -1.833 -10.106 24.765 1.00 93.19 320 VAL A N 1
ATOM 2475 C CA . VAL A 1 320 ? -1.580 -8.727 24.328 1.00 93.19 320 VAL A CA 1
ATOM 2476 C C . VAL A 1 320 ? -2.407 -8.334 23.103 1.00 93.19 320 VAL A C 1
ATOM 2478 O O . VAL A 1 320 ? -2.799 -9.162 22.284 1.00 93.19 320 VAL A O 1
ATOM 2481 N N . TYR A 1 321 ? -2.656 -7.035 22.976 1.00 93.25 321 TYR A N 1
ATOM 2482 C CA . TYR A 1 321 ? -3.069 -6.394 21.737 1.00 93.25 321 TYR A CA 1
ATOM 2483 C C . TYR A 1 321 ? -1.847 -5.823 21.023 1.00 93.25 321 TYR A C 1
ATOM 2485 O O . TYR A 1 321 ? -1.027 -5.157 21.657 1.00 93.25 321 TYR A O 1
ATOM 2493 N N . LEU A 1 322 ? -1.751 -6.052 19.714 1.00 90.69 322 LEU A N 1
ATOM 2494 C CA . LEU A 1 322 ? -0.766 -5.452 18.817 1.00 90.69 322 LEU A CA 1
ATOM 2495 C C . LEU A 1 322 ? -1.448 -4.396 17.951 1.00 90.69 322 LEU A C 1
ATOM 2497 O O . LEU A 1 322 ? -2.369 -4.710 17.196 1.00 90.69 322 LEU A O 1
ATOM 2501 N N . TYR A 1 323 ? -0.948 -3.167 18.030 1.00 92.81 323 TYR A N 1
ATOM 2502 C CA . TYR A 1 323 ? -1.452 -2.021 17.289 1.00 92.81 323 TYR A CA 1
ATOM 2503 C C . TYR A 1 323 ? -0.393 -1.479 16.337 1.00 92.81 323 TYR A C 1
ATOM 2505 O O . TYR A 1 323 ? 0.778 -1.347 16.694 1.00 92.81 323 TYR A O 1
ATOM 2513 N N . THR A 1 324 ? -0.808 -1.141 15.118 1.00 91.69 324 THR A N 1
ATOM 2514 C CA . THR A 1 324 ? 0.048 -0.486 14.123 1.00 91.69 324 THR A CA 1
ATOM 2515 C C . THR A 1 324 ? -0.548 0.867 13.772 1.00 91.69 324 THR A C 1
ATOM 2517 O O . THR A 1 324 ? -1.574 0.945 13.104 1.00 91.69 324 THR A O 1
ATOM 2520 N N . THR A 1 325 ? 0.089 1.932 14.248 1.00 93.44 325 THR A N 1
ATOM 2521 C CA . THR A 1 325 ? -0.402 3.307 14.162 1.00 93.44 325 THR A CA 1
ATOM 2522 C C . THR A 1 325 ? 0.393 4.114 13.147 1.00 93.44 325 THR A C 1
ATOM 2524 O O . THR A 1 325 ? 1.625 4.080 13.130 1.00 93.44 325 THR A O 1
ATOM 2527 N N . PHE A 1 326 ? -0.320 4.877 12.325 1.00 92.69 326 PHE A N 1
ATOM 2528 C CA . PHE A 1 326 ? 0.238 5.694 11.254 1.00 92.69 326 PHE A CA 1
ATOM 2529 C C . PHE A 1 326 ? 0.221 7.174 11.633 1.00 92.69 326 PHE A C 1
ATOM 2531 O O . PHE A 1 326 ? -0.787 7.690 12.113 1.00 92.69 326 PHE A O 1
ATOM 2538 N N . ILE A 1 327 ? 1.337 7.870 11.415 1.00 94.31 327 ILE A N 1
ATOM 2539 C CA . ILE A 1 327 ? 1.532 9.258 11.849 1.00 94.31 327 ILE A CA 1
ATOM 2540 C C . ILE A 1 327 ? 2.140 10.072 10.716 1.00 94.31 327 ILE A C 1
ATOM 2542 O O . ILE A 1 327 ? 3.093 9.641 10.066 1.00 94.31 327 ILE A O 1
ATOM 2546 N N . GLY A 1 328 ? 1.619 11.279 10.517 1.00 93.31 328 GLY A N 1
ATOM 2547 C CA . GLY A 1 328 ? 2.159 12.247 9.575 1.00 93.31 328 GLY A CA 1
ATOM 2548 C C . GLY A 1 328 ? 1.268 12.452 8.360 1.00 93.31 328 GLY A C 1
ATOM 2549 O O . GLY A 1 328 ? 0.201 13.060 8.460 1.00 93.31 328 GLY A O 1
ATOM 2550 N N . GLY A 1 329 ? 1.717 11.979 7.198 1.00 88.38 329 GLY A N 1
ATOM 2551 C CA . GLY A 1 329 ? 1.007 12.141 5.935 1.00 88.38 329 GLY A CA 1
ATOM 2552 C C . GLY A 1 329 ? 0.927 13.602 5.491 1.00 88.38 329 GLY A C 1
ATOM 2553 O O . GLY A 1 329 ? 1.773 14.435 5.822 1.00 88.38 329 GLY A O 1
ATOM 2554 N N . SER A 1 330 ? -0.110 13.933 4.723 1.00 86.12 330 SER A N 1
ATOM 2555 C CA . SER A 1 330 ? -0.347 15.302 4.245 1.00 86.12 330 SER A CA 1
ATOM 2556 C C . SER A 1 330 ? -0.707 16.278 5.369 1.00 86.12 330 SER A C 1
ATOM 2558 O O . SER A 1 330 ? -0.432 17.469 5.238 1.00 86.12 330 SER A O 1
ATOM 2560 N N . ARG A 1 331 ? -1.284 15.774 6.467 1.00 84.75 331 ARG A N 1
ATOM 2561 C CA . ARG A 1 331 ? -1.869 16.570 7.556 1.00 84.75 331 ARG A CA 1
ATOM 2562 C C . ARG A 1 331 ? -0.837 17.145 8.512 1.00 84.75 331 ARG A C 1
ATOM 2564 O O . ARG A 1 331 ? -1.020 18.258 8.990 1.00 84.75 331 ARG A O 1
ATOM 2571 N N . ASN A 1 332 ? 0.228 16.401 8.809 1.00 88.38 332 ASN A N 1
ATOM 2572 C CA . ASN A 1 332 ? 1.294 16.888 9.678 1.00 88.38 332 ASN A CA 1
ATOM 2573 C C . ASN A 1 332 ? 2.655 16.294 9.292 1.00 88.38 332 ASN A C 1
ATOM 2575 O O . ASN A 1 332 ? 3.135 15.326 9.878 1.00 88.38 332 ASN A O 1
ATOM 2579 N N . ARG A 1 333 ? 3.283 16.881 8.269 1.00 92.38 333 ARG A N 1
ATOM 2580 C CA . ARG A 1 333 ? 4.535 16.369 7.691 1.00 92.38 333 ARG A CA 1
ATOM 2581 C C . ARG A 1 333 ? 5.711 16.380 8.666 1.00 92.38 333 ARG A C 1
ATOM 2583 O O . ARG A 1 333 ? 6.547 15.483 8.604 1.00 92.38 333 ARG A O 1
ATOM 2590 N N . GLU A 1 334 ? 5.778 17.374 9.548 1.00 93.88 334 GLU A N 1
ATOM 2591 C CA . GLU A 1 334 ? 6.865 17.477 10.527 1.00 93.88 334 GLU A CA 1
ATOM 2592 C C . GLU A 1 334 ? 6.708 16.455 11.650 1.00 93.88 334 GLU A C 1
ATOM 2594 O O . GLU A 1 334 ? 7.699 15.863 12.067 1.00 93.88 334 GLU A O 1
ATOM 2599 N N . LEU A 1 335 ? 5.471 16.135 12.045 1.00 92.81 335 LEU A N 1
ATOM 2600 C CA . LEU A 1 335 ? 5.222 15.091 13.037 1.00 92.81 335 LEU A CA 1
ATOM 2601 C C . LEU A 1 335 ? 5.710 13.716 12.581 1.00 92.81 335 LEU A C 1
ATOM 2603 O O . LEU A 1 335 ? 6.148 12.926 13.404 1.00 92.81 335 LEU A O 1
ATOM 2607 N N . ALA A 1 336 ? 5.716 13.432 11.275 1.00 92.56 336 ALA A N 1
ATOM 2608 C CA . ALA A 1 336 ? 6.301 12.195 10.759 1.00 92.56 336 ALA A CA 1
ATOM 2609 C C . ALA A 1 336 ? 7.788 12.040 11.133 1.00 92.56 336 ALA A C 1
ATOM 2611 O O . ALA A 1 336 ? 8.263 10.913 11.233 1.00 92.56 336 ALA A O 1
ATOM 2612 N N . LYS A 1 337 ? 8.514 13.149 11.331 1.00 94.31 337 LYS A N 1
ATOM 2613 C CA . LYS A 1 337 ? 9.952 13.194 11.645 1.00 94.31 337 LYS A CA 1
ATOM 2614 C C . LYS A 1 337 ? 10.243 13.267 13.145 1.00 94.31 337 LYS A C 1
ATOM 2616 O O . LYS A 1 337 ? 11.414 13.323 13.521 1.00 94.31 337 LYS A O 1
ATOM 2621 N N . ALA A 1 338 ? 9.205 13.334 13.975 1.00 96.06 338 ALA A N 1
ATOM 2622 C CA . ALA A 1 338 ? 9.348 13.472 15.413 1.00 96.06 338 ALA A CA 1
ATOM 2623 C C . ALA A 1 338 ? 10.163 12.321 16.019 1.00 96.06 338 ALA A C 1
ATOM 2625 O O . ALA A 1 338 ? 10.299 11.234 15.446 1.00 96.06 338 ALA A O 1
ATOM 2626 N N . SER A 1 339 ? 10.720 12.577 17.202 1.00 96.12 339 SER A N 1
ATOM 2627 C CA . SER A 1 339 ? 11.505 11.571 17.915 1.00 96.12 339 SER A CA 1
ATOM 2628 C C . SER A 1 339 ? 10.640 10.365 18.292 1.00 96.12 339 SER A C 1
ATOM 2630 O O . SER A 1 339 ? 9.431 10.483 18.494 1.00 96.12 339 SER A O 1
ATOM 2632 N N . ARG A 1 340 ? 11.261 9.191 18.442 1.00 92.69 340 ARG A N 1
ATOM 2633 C CA . ARG A 1 340 ? 10.555 7.970 18.864 1.00 92.69 340 ARG A CA 1
ATOM 2634 C C . ARG A 1 340 ? 9.763 8.176 20.162 1.00 92.69 340 ARG A C 1
ATOM 2636 O O . ARG A 1 340 ? 8.655 7.658 20.270 1.00 92.69 340 ARG A O 1
ATOM 2643 N N . ASP A 1 341 ? 10.309 8.927 21.116 1.00 94.62 341 ASP A N 1
ATOM 2644 C CA . ASP A 1 341 ? 9.664 9.184 22.408 1.00 94.62 341 ASP A CA 1
ATOM 2645 C C . ASP A 1 341 ? 8.445 10.102 22.274 1.00 94.62 341 ASP A C 1
ATOM 2647 O O . ASP A 1 341 ? 7.400 9.838 22.867 1.00 94.62 341 ASP A O 1
ATOM 2651 N N . GLU A 1 342 ? 8.539 11.132 21.437 1.00 96.69 342 GLU A N 1
ATOM 2652 C CA . GLU A 1 342 ? 7.414 12.018 21.128 1.00 96.69 342 GLU A CA 1
ATOM 2653 C C . GLU A 1 342 ? 6.294 11.255 20.405 1.00 96.69 342 GLU A C 1
ATOM 2655 O O . GLU A 1 342 ? 5.131 11.305 20.808 1.00 96.69 342 GLU A O 1
ATOM 2660 N N . LEU A 1 343 ? 6.647 10.451 19.396 1.00 96.19 343 LEU A N 1
ATOM 2661 C CA . LEU A 1 343 ? 5.694 9.597 18.684 1.00 96.19 343 LEU A CA 1
ATOM 2662 C C . LEU A 1 343 ? 5.031 8.579 19.618 1.00 96.19 343 LEU A C 1
ATOM 2664 O O . LEU A 1 343 ? 3.824 8.356 19.533 1.00 96.19 343 LEU A O 1
ATOM 2668 N N . LYS A 1 344 ? 5.793 7.987 20.544 1.00 96.69 344 LYS A N 1
ATOM 2669 C CA . LYS A 1 344 ? 5.267 7.082 21.571 1.00 96.69 344 LYS A CA 1
ATOM 2670 C C . LYS A 1 344 ? 4.215 7.773 22.435 1.00 96.69 344 LYS A C 1
ATOM 2672 O O . LYS A 1 344 ? 3.158 7.186 22.676 1.00 96.69 344 LYS A O 1
ATOM 2677 N N . GLN A 1 345 ? 4.490 8.992 22.899 1.00 97.06 345 GLN A N 1
ATOM 2678 C CA . GLN A 1 345 ? 3.555 9.759 23.725 1.00 97.06 345 GLN A CA 1
ATOM 2679 C C . GLN A 1 345 ? 2.262 10.060 22.969 1.00 97.06 345 GLN A C 1
ATOM 2681 O O . GLN A 1 345 ? 1.179 9.840 23.509 1.00 97.06 345 GLN A O 1
ATOM 2686 N N . ILE A 1 346 ? 2.373 10.477 21.707 1.00 96.88 346 ILE A N 1
ATOM 2687 C CA . ILE A 1 346 ? 1.224 10.763 20.843 1.00 96.88 346 ILE A CA 1
ATOM 2688 C C . ILE A 1 346 ? 0.368 9.514 20.637 1.00 96.88 346 ILE A C 1
ATOM 2690 O O . ILE A 1 346 ? -0.828 9.538 20.907 1.00 96.88 346 ILE A O 1
ATOM 2694 N N . VAL A 1 347 ? 0.976 8.395 20.230 1.00 96.88 347 VAL A N 1
ATOM 2695 C CA . VAL A 1 347 ? 0.241 7.140 20.007 1.00 96.88 347 VAL A CA 1
ATOM 2696 C C . VAL A 1 347 ? -0.421 6.653 21.286 1.00 96.88 347 VAL A C 1
ATOM 2698 O O . VAL A 1 347 ? -1.573 6.232 21.264 1.00 96.88 347 VAL A O 1
ATOM 2701 N N . THR A 1 348 ? 0.281 6.727 22.414 1.00 97.38 348 THR A N 1
ATOM 2702 C CA . THR A 1 348 ? -0.279 6.310 23.704 1.00 97.38 348 THR A CA 1
ATOM 2703 C C . THR A 1 348 ? -1.442 7.216 24.119 1.00 97.38 348 THR A C 1
ATOM 2705 O O . THR A 1 348 ? -2.432 6.723 24.654 1.00 97.38 348 THR A O 1
ATOM 2708 N N . SER A 1 349 ? -1.361 8.523 23.847 1.00 97.50 349 SER A N 1
ATOM 2709 C CA . SER A 1 349 ? -2.449 9.476 24.093 1.00 97.50 349 SER A CA 1
ATOM 2710 C C . SER A 1 349 ? -3.688 9.158 23.253 1.00 97.50 349 SER A C 1
ATOM 2712 O O . SER A 1 349 ? -4.773 8.986 23.810 1.00 97.50 349 SER A O 1
ATOM 2714 N N . ASP A 1 350 ? -3.520 8.997 21.939 1.00 96.62 350 ASP A N 1
ATOM 2715 C CA . ASP A 1 350 ? -4.617 8.691 21.018 1.00 96.62 350 ASP A CA 1
ATOM 2716 C C . ASP A 1 350 ? -5.271 7.340 21.361 1.00 96.62 350 ASP A C 1
ATOM 2718 O O . ASP A 1 350 ? -6.492 7.252 21.488 1.00 96.62 350 ASP A O 1
ATOM 2722 N N . LEU A 1 351 ? -4.481 6.286 21.608 1.00 97.00 351 LEU A N 1
ATOM 2723 C CA . LEU A 1 351 ? -5.009 4.964 21.978 1.00 97.00 351 LEU A CA 1
ATOM 2724 C C . LEU A 1 351 ? -5.690 4.955 23.349 1.00 97.00 351 LEU A C 1
ATOM 2726 O O . LEU A 1 351 ? -6.642 4.201 23.564 1.00 97.00 351 LEU A O 1
ATOM 2730 N N . ARG A 1 352 ? -5.253 5.802 24.284 1.00 97.56 352 ARG A N 1
ATOM 2731 C CA . ARG A 1 352 ? -5.952 5.995 25.558 1.00 97.56 352 ARG A CA 1
ATOM 2732 C C . ARG A 1 352 ? -7.325 6.617 25.334 1.00 97.56 352 ARG A C 1
ATOM 2734 O O . ARG A 1 352 ? -8.314 6.123 25.874 1.00 97.56 352 ARG A O 1
ATOM 2741 N N . GLN A 1 353 ? -7.398 7.663 24.516 1.00 95.38 353 GLN A N 1
ATOM 2742 C CA . GLN A 1 353 ? -8.657 8.334 24.203 1.00 95.38 353 GLN A CA 1
ATOM 2743 C C . GLN A 1 353 ? -9.625 7.416 23.445 1.00 95.38 353 GLN A C 1
ATOM 2745 O O . GLN A 1 353 ? -10.801 7.353 23.808 1.00 95.38 353 GLN A O 1
ATOM 2750 N N . LEU A 1 354 ? -9.126 6.666 22.459 1.00 92.81 354 LEU A N 1
ATOM 2751 C CA . LEU A 1 354 ? -9.922 5.793 21.593 1.00 92.81 354 LEU A CA 1
ATOM 2752 C C . LEU A 1 354 ? -10.320 4.482 22.282 1.00 92.81 354 LEU A C 1
ATOM 2754 O O . LEU A 1 354 ? -11.500 4.159 22.369 1.00 92.81 354 LEU A O 1
ATOM 2758 N N . LEU A 1 355 ? -9.344 3.741 22.812 1.00 93.62 355 LEU A N 1
ATOM 2759 C CA . LEU A 1 355 ? -9.524 2.361 23.286 1.00 93.62 355 LEU A CA 1
ATOM 2760 C C . LEU A 1 355 ? -9.455 2.231 24.811 1.00 93.62 355 LEU A C 1
ATOM 2762 O O . LEU A 1 355 ? -9.614 1.144 25.365 1.00 93.62 355 LEU A O 1
ATOM 2766 N N . GLY A 1 356 ? -9.192 3.326 25.531 1.00 95.06 356 GLY A N 1
ATOM 2767 C CA . GLY A 1 356 ? -8.944 3.253 26.972 1.00 95.06 356 GLY A CA 1
ATOM 2768 C C . GLY A 1 356 ? -7.688 2.444 27.299 1.00 95.06 356 GLY A C 1
ATOM 2769 O O . GLY A 1 356 ? -7.703 1.684 28.261 1.00 95.06 356 GLY A O 1
ATOM 2770 N N . ALA A 1 357 ? -6.641 2.543 26.471 1.00 96.44 357 ALA A N 1
ATOM 2771 C CA . ALA A 1 357 ? -5.346 1.931 26.749 1.00 96.44 357 ALA A CA 1
ATOM 2772 C C . ALA A 1 357 ? -4.648 2.634 27.932 1.00 96.44 357 ALA A C 1
ATOM 2774 O O . ALA A 1 357 ? -4.327 3.826 27.882 1.00 96.44 357 ALA A O 1
ATOM 2775 N N . GLU A 1 358 ? -4.423 1.892 29.010 1.00 96.06 358 GLU A N 1
ATOM 2776 C CA . GLU A 1 358 ? -3.776 2.357 30.233 1.00 96.06 358 GLU A CA 1
ATOM 2777 C C . GLU A 1 358 ? -2.300 1.947 30.294 1.00 96.06 358 GLU A C 1
ATOM 2779 O O . GLU A 1 358 ? -1.893 0.891 29.804 1.00 96.06 358 GLU A O 1
ATOM 2784 N N . GLY A 1 359 ? -1.496 2.786 30.949 1.00 92.81 359 GLY A N 1
ATOM 2785 C CA . GLY A 1 359 ? -0.062 2.564 31.108 1.00 92.81 359 GLY A CA 1
ATOM 2786 C C . GLY A 1 359 ? 0.752 2.816 29.838 1.00 92.81 359 GLY A C 1
ATOM 2787 O O . GLY A 1 359 ? 0.327 3.530 28.928 1.00 92.81 359 GLY A O 1
ATOM 2788 N N . GLU A 1 360 ? 1.954 2.247 29.830 1.00 93.62 360 GLU A N 1
ATOM 2789 C CA . GLU A 1 360 ? 2.928 2.353 28.746 1.00 93.62 360 GLU A CA 1
ATOM 2790 C C . GLU A 1 360 ? 2.903 1.092 27.869 1.00 93.62 360 GLU A C 1
ATOM 2792 O O . GLU A 1 360 ? 2.662 -0.006 28.385 1.00 93.62 360 GLU A O 1
ATOM 27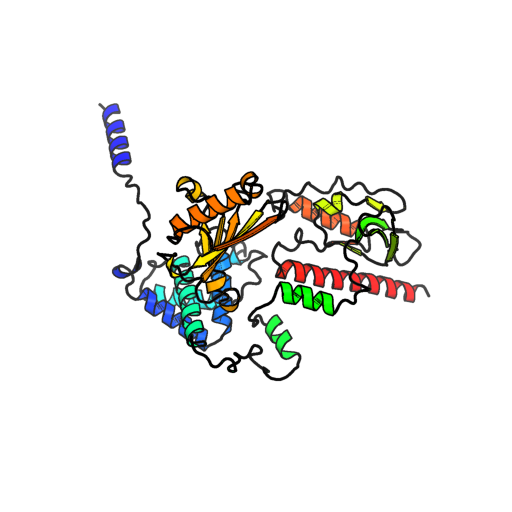97 N N . PRO A 1 361 ? 3.190 1.208 26.560 1.00 93.88 361 PRO A N 1
ATOM 2798 C CA . PRO A 1 361 ? 3.279 0.044 25.692 1.00 93.88 361 PRO A CA 1
ATOM 2799 C C . PRO A 1 361 ? 4.434 -0.869 26.129 1.00 93.88 361 PRO A C 1
ATOM 2801 O O . PRO A 1 361 ? 5.558 -0.411 26.340 1.00 93.88 361 PRO A O 1
ATOM 2804 N N . ALA A 1 362 ? 4.160 -2.171 26.238 1.00 88.31 362 ALA A N 1
ATOM 2805 C CA . ALA A 1 362 ? 5.136 -3.182 26.661 1.00 88.31 362 ALA A CA 1
ATOM 2806 C C . ALA A 1 362 ? 6.237 -3.419 25.612 1.00 88.31 362 ALA A C 1
ATOM 2808 O O . ALA A 1 362 ? 7.361 -3.786 25.946 1.00 88.31 362 ALA A O 1
ATOM 2809 N N . PHE A 1 363 ? 5.916 -3.175 24.344 1.00 89.62 363 PHE A N 1
ATOM 2810 C CA . PHE A 1 363 ? 6.829 -3.203 23.215 1.00 89.62 363 PHE A CA 1
ATOM 2811 C C . PHE A 1 363 ? 6.528 -2.012 22.312 1.00 89.62 363 PHE A C 1
ATOM 2813 O O . PHE A 1 363 ? 5.365 -1.632 22.141 1.00 89.62 363 PHE A O 1
ATOM 2820 N N . LEU A 1 364 ? 7.579 -1.442 21.724 1.00 91.12 364 LEU A N 1
ATOM 2821 C CA . LEU A 1 364 ? 7.466 -0.397 20.722 1.00 91.12 364 LEU A CA 1
ATOM 2822 C C . LEU A 1 364 ? 8.507 -0.592 19.623 1.00 91.12 364 LEU A C 1
ATOM 2824 O O . LEU A 1 364 ? 9.698 -0.724 19.905 1.00 91.12 364 LEU A O 1
ATOM 2828 N N . ASN A 1 365 ? 8.062 -0.513 18.372 1.00 85.62 365 ASN A N 1
ATOM 2829 C CA . ASN A 1 365 ? 8.936 -0.370 17.216 1.00 85.62 365 ASN A CA 1
ATOM 2830 C C . ASN A 1 365 ? 8.491 0.806 16.341 1.00 85.62 365 ASN A C 1
ATOM 2832 O O . ASN A 1 365 ? 7.331 1.214 16.374 1.00 85.62 365 ASN A O 1
ATOM 2836 N N . HIS A 1 366 ? 9.421 1.367 15.574 1.00 89.06 366 HIS A N 1
ATOM 2837 C CA . HIS A 1 366 ? 9.202 2.576 14.785 1.00 89.06 366 HIS A CA 1
ATOM 2838 C C . HIS A 1 366 ? 9.924 2.487 13.447 1.00 89.06 366 HIS A C 1
ATOM 2840 O O . HIS A 1 366 ? 11.128 2.235 13.417 1.00 89.06 366 HIS A O 1
ATOM 2846 N N . PHE A 1 367 ? 9.196 2.774 12.371 1.00 85.25 367 PHE A N 1
ATOM 2847 C CA . PHE A 1 367 ? 9.739 2.951 11.029 1.00 85.25 367 PHE A CA 1
ATOM 2848 C C . PHE A 1 367 ? 9.350 4.323 10.493 1.00 85.25 367 PHE A C 1
ATOM 2850 O O . PHE A 1 367 ? 8.175 4.686 10.521 1.00 85.25 367 PHE A O 1
ATOM 2857 N N . TYR A 1 368 ? 10.325 5.070 9.983 1.00 90.12 368 TYR A N 1
ATOM 2858 C CA . TYR A 1 368 ? 10.098 6.362 9.346 1.00 90.12 368 TYR A CA 1
ATOM 2859 C C . TYR A 1 368 ? 10.385 6.280 7.847 1.00 90.12 368 TYR A C 1
ATOM 2861 O O . TYR A 1 368 ? 11.467 5.876 7.424 1.00 90.12 368 TYR A O 1
ATOM 2869 N N . TRP A 1 369 ? 9.418 6.733 7.058 1.00 85.56 369 TRP A N 1
ATOM 2870 C CA . TRP A 1 369 ? 9.466 6.812 5.609 1.00 85.56 369 TRP A CA 1
ATOM 2871 C C . TRP A 1 369 ? 9.368 8.277 5.196 1.00 85.56 369 TRP A C 1
ATOM 2873 O O . TRP A 1 369 ? 8.289 8.866 5.191 1.00 85.56 369 TRP A O 1
ATOM 2883 N N . SER A 1 370 ? 10.495 8.884 4.823 1.00 91.00 370 SER A N 1
ATOM 2884 C CA . SER A 1 370 ? 10.526 10.284 4.370 1.00 91.00 370 SER A CA 1
ATOM 2885 C C . SER A 1 370 ? 9.781 10.509 3.052 1.00 91.00 370 SER A C 1
ATOM 2887 O O . SER A 1 370 ? 9.291 11.609 2.797 1.00 91.00 370 SER A O 1
ATOM 2889 N N . LYS A 1 371 ? 9.674 9.459 2.233 1.00 89.62 371 LYS A N 1
ATOM 2890 C CA . LYS A 1 371 ? 8.972 9.434 0.948 1.00 89.62 371 LYS A CA 1
ATOM 2891 C C . LYS A 1 371 ? 8.050 8.210 0.869 1.00 89.62 371 LYS A C 1
ATOM 2893 O O . LYS A 1 371 ? 8.284 7.322 0.059 1.00 89.62 371 LYS A O 1
ATOM 2898 N N . ALA A 1 372 ? 7.042 8.130 1.740 1.00 83.12 372 ALA A N 1
ATOM 2899 C CA . ALA A 1 372 ? 6.178 6.948 1.835 1.00 83.12 372 ALA A CA 1
ATOM 2900 C C . ALA A 1 372 ? 5.298 6.765 0.590 1.00 83.12 372 ALA A C 1
ATOM 2902 O O . ALA A 1 372 ? 5.268 5.689 0.002 1.00 83.12 372 ALA A O 1
ATOM 2903 N N . PHE A 1 373 ? 4.622 7.836 0.164 1.00 83.81 373 PHE A N 1
ATOM 2904 C CA . PHE A 1 373 ? 3.733 7.816 -0.999 1.00 83.81 373 PHE A CA 1
ATOM 2905 C C . PHE A 1 373 ? 4.014 9.007 -1.917 1.00 83.81 373 PHE A C 1
ATOM 2907 O O . PHE A 1 373 ? 4.108 10.132 -1.407 1.00 83.81 373 PHE A O 1
ATOM 2914 N N . PRO A 1 374 ? 4.136 8.818 -3.245 1.00 87.88 374 PRO A N 1
ATOM 2915 C CA . PRO A 1 374 ? 4.075 9.936 -4.172 1.00 87.88 374 PRO A CA 1
ATOM 2916 C C . PRO A 1 374 ? 2.685 10.577 -4.119 1.00 87.88 374 PRO A C 1
ATOM 2918 O O . PRO A 1 374 ? 1.665 9.896 -4.076 1.00 87.88 374 PRO A O 1
ATOM 2921 N N . LEU A 1 375 ? 2.648 11.907 -4.094 1.00 86.19 375 LEU A N 1
ATOM 2922 C CA . LEU A 1 375 ? 1.409 12.670 -4.017 1.00 86.19 375 LEU A CA 1
ATOM 2923 C C . LEU A 1 375 ? 0.879 12.958 -5.423 1.00 86.19 375 LEU A C 1
ATOM 2925 O O . LEU A 1 375 ? 1.479 13.741 -6.167 1.00 86.19 375 LEU A O 1
ATOM 2929 N N . TYR A 1 376 ? -0.271 12.376 -5.758 1.00 86.44 376 TYR A N 1
ATOM 2930 C CA . TYR A 1 376 ? -0.963 12.615 -7.024 1.00 86.44 376 TYR A CA 1
ATOM 2931 C C . TYR A 1 376 ? -1.735 13.939 -6.949 1.00 86.44 376 TYR A C 1
ATOM 2933 O O . TYR A 1 376 ? -2.922 13.992 -6.646 1.00 86.44 376 TYR A O 1
ATOM 2941 N N . GLY A 1 377 ? -1.008 15.045 -7.112 1.00 82.44 377 GLY A N 1
ATOM 2942 C CA . GLY A 1 377 ? -1.577 16.392 -7.058 1.00 82.44 377 GLY A CA 1
ATOM 2943 C C . GLY A 1 377 ? -2.304 16.804 -8.343 1.00 82.44 377 GLY A C 1
ATOM 2944 O O . GLY A 1 377 ? -2.328 16.085 -9.334 1.00 82.44 377 GLY A O 1
ATOM 2945 N N . LYS A 1 378 ? -2.816 18.040 -8.371 1.00 80.00 378 LYS A N 1
ATOM 2946 C CA . LYS A 1 378 ? -3.584 18.593 -9.509 1.00 80.00 378 LYS A CA 1
ATOM 2947 C C . LYS A 1 378 ? -2.877 18.541 -10.873 1.00 80.00 378 LYS A C 1
ATOM 2949 O O . LYS A 1 378 ? -3.546 18.563 -11.892 1.00 80.00 378 LYS A O 1
ATOM 2954 N N . ASN A 1 379 ? -1.545 18.490 -10.894 1.00 81.81 379 ASN A N 1
ATOM 2955 C CA . ASN A 1 379 ? -0.743 18.512 -12.121 1.00 81.81 379 ASN A CA 1
ATOM 2956 C C . ASN A 1 379 ? -0.079 17.159 -12.418 1.00 81.81 379 ASN A C 1
ATOM 2958 O O . ASN A 1 379 ? 0.926 17.112 -13.130 1.00 81.81 379 ASN A O 1
ATOM 2962 N N . TYR A 1 380 ? -0.591 16.063 -11.848 1.00 89.62 380 TYR A N 1
ATOM 2963 C CA . TYR A 1 380 ? 0.044 14.754 -11.991 1.00 89.62 380 TYR A CA 1
ATOM 2964 C C . TYR A 1 380 ? 0.008 14.217 -13.430 1.00 89.62 380 TYR A C 1
ATOM 2966 O O . TYR A 1 380 ? 0.921 13.504 -13.833 1.00 89.62 380 TYR A O 1
ATOM 2974 N N . ASP A 1 381 ? -0.929 14.673 -14.264 1.00 89.81 381 ASP A N 1
ATOM 2975 C CA . ASP A 1 381 ? -0.947 14.366 -15.703 1.00 89.81 381 ASP A CA 1
ATOM 2976 C C . ASP A 1 381 ? 0.349 14.769 -16.421 1.00 89.81 381 ASP A C 1
ATOM 2978 O O . ASP A 1 381 ? 0.752 14.137 -17.396 1.00 89.81 381 ASP A O 1
ATOM 2982 N N . LEU A 1 382 ? 1.028 15.825 -15.953 1.00 92.25 382 LEU A N 1
ATOM 2983 C CA . LEU A 1 382 ? 2.325 16.229 -16.502 1.00 92.25 382 LEU A CA 1
ATOM 2984 C C . LEU A 1 382 ? 3.422 15.220 -16.155 1.00 92.25 382 LEU A C 1
ATOM 2986 O O . LEU A 1 382 ? 4.332 15.016 -16.954 1.00 92.25 382 LEU A O 1
ATOM 2990 N N . VAL A 1 383 ? 3.328 14.584 -14.985 1.00 93.06 383 VAL A N 1
ATOM 2991 C CA . VAL A 1 383 ? 4.252 13.531 -14.549 1.00 93.06 383 VAL A CA 1
ATOM 2992 C C . VAL A 1 383 ? 4.079 12.302 -15.437 1.00 93.06 383 VAL A C 1
ATOM 2994 O O . VAL A 1 383 ? 5.067 11.802 -15.967 1.00 93.06 383 VAL A O 1
ATOM 2997 N N . ILE A 1 384 ? 2.835 11.885 -15.688 1.00 93.00 384 ILE A N 1
ATOM 2998 C CA . ILE A 1 384 ? 2.530 10.771 -16.597 1.00 93.00 384 ILE A CA 1
ATOM 2999 C C . ILE A 1 384 ? 3.040 11.069 -18.012 1.00 93.00 384 ILE A C 1
ATOM 3001 O O . ILE A 1 384 ? 3.799 10.284 -18.572 1.00 93.00 384 ILE A O 1
ATOM 3005 N N . LYS A 1 385 ? 2.744 12.259 -18.551 1.00 94.62 385 LYS A N 1
ATOM 3006 C CA . LYS A 1 385 ? 3.235 12.679 -19.876 1.00 94.62 385 LYS A CA 1
ATOM 3007 C C . LYS A 1 385 ? 4.760 12.721 -19.968 1.00 94.62 385 LYS A C 1
ATOM 3009 O O . LYS A 1 385 ? 5.299 12.461 -21.043 1.00 94.62 385 LYS A O 1
ATOM 3014 N N . ALA A 1 386 ? 5.450 13.072 -18.882 1.00 94.69 386 ALA A N 1
ATOM 3015 C CA . ALA A 1 386 ? 6.908 13.055 -18.826 1.00 94.69 386 ALA A CA 1
ATOM 3016 C C . ALA A 1 386 ? 7.455 11.621 -18.841 1.00 94.69 386 ALA A C 1
ATOM 3018 O O . ALA A 1 386 ? 8.399 11.355 -19.581 1.00 94.69 386 ALA A O 1
ATOM 3019 N N . ILE A 1 387 ? 6.838 10.697 -18.099 1.00 94.50 387 ILE A N 1
ATOM 3020 C CA . ILE A 1 387 ? 7.188 9.270 -18.151 1.00 94.50 387 ILE A CA 1
ATOM 3021 C C . ILE A 1 387 ? 6.972 8.731 -19.570 1.00 94.50 387 ILE A C 1
ATOM 3023 O O . ILE A 1 387 ? 7.905 8.201 -20.165 1.00 94.50 387 ILE A O 1
ATOM 3027 N N . ASP A 1 388 ? 5.804 8.973 -20.169 1.00 94.25 388 ASP A N 1
ATOM 3028 C CA . ASP A 1 388 ? 5.515 8.499 -21.527 1.00 94.25 388 ASP A CA 1
ATOM 3029 C C . ASP A 1 388 ? 6.452 9.133 -22.566 1.00 94.25 388 ASP A C 1
ATOM 3031 O O . ASP A 1 388 ? 6.792 8.523 -23.576 1.00 94.25 388 ASP A O 1
ATOM 3035 N N . LYS A 1 389 ? 6.865 10.390 -22.353 1.00 94.19 389 LYS A N 1
ATOM 3036 C CA . LYS A 1 389 ? 7.871 11.045 -23.196 1.00 94.19 389 LYS A CA 1
ATOM 3037 C C . LYS A 1 389 ? 9.223 10.349 -23.083 1.00 94.19 389 LYS A C 1
ATOM 3039 O O . LYS A 1 389 ? 9.871 10.175 -24.106 1.00 94.19 389 LYS A O 1
ATOM 3044 N N . MET A 1 390 ? 9.632 9.961 -21.880 1.00 92.62 390 MET A N 1
ATOM 3045 C CA . MET A 1 390 ? 10.883 9.241 -21.664 1.00 92.62 390 MET A CA 1
ATOM 3046 C C . MET A 1 390 ? 10.875 7.888 -22.380 1.00 92.62 390 MET A C 1
ATOM 3048 O O . MET A 1 390 ? 11.801 7.620 -23.136 1.00 92.62 390 MET A O 1
ATOM 3052 N N . GLU A 1 391 ? 9.811 7.099 -22.221 1.00 92.69 391 GLU A N 1
ATOM 3053 C CA . GLU A 1 391 ? 9.653 5.796 -22.890 1.00 92.69 391 GLU A CA 1
ATOM 3054 C C . GLU A 1 391 ? 9.629 5.929 -24.423 1.00 92.69 391 GLU A C 1
ATOM 3056 O O . GLU A 1 391 ? 10.218 5.119 -25.130 1.00 92.69 391 GLU A O 1
ATOM 3061 N N . ARG A 1 392 ? 9.008 6.988 -24.966 1.00 90.81 392 ARG A N 1
ATOM 3062 C CA . ARG A 1 392 ? 9.029 7.253 -26.418 1.00 90.81 392 ARG A CA 1
ATOM 3063 C C . ARG A 1 392 ? 10.389 7.714 -26.936 1.00 90.81 392 ARG A C 1
ATOM 3065 O O . ARG A 1 392 ? 10.768 7.369 -28.051 1.00 90.81 392 ARG A O 1
ATOM 3072 N N . ASP A 1 393 ? 11.090 8.553 -26.178 1.00 89.25 393 ASP A N 1
ATOM 3073 C CA . ASP A 1 393 ? 12.345 9.160 -26.625 1.00 89.25 393 ASP A CA 1
ATOM 3074 C C . ASP A 1 393 ? 13.553 8.227 -26.432 1.00 89.25 393 ASP A C 1
ATOM 3076 O O . ASP A 1 393 ? 14.618 8.493 -27.003 1.00 89.25 393 ASP A O 1
ATOM 3080 N N . LEU A 1 394 ? 13.410 7.169 -25.631 1.00 90.44 394 LEU A N 1
ATOM 3081 C CA . LEU A 1 394 ? 14.448 6.197 -25.296 1.00 90.44 394 LEU A CA 1
ATOM 3082 C C . LEU A 1 394 ? 13.953 4.774 -25.613 1.00 90.44 394 LEU A C 1
ATOM 3084 O O . LEU A 1 394 ? 13.384 4.122 -24.741 1.00 90.44 394 LEU A O 1
ATOM 3088 N N . PRO A 1 395 ? 14.161 4.268 -26.840 1.00 89.69 395 PRO A N 1
ATOM 3089 C CA . PRO A 1 395 ? 13.773 2.901 -27.174 1.00 89.69 395 PRO A CA 1
ATOM 3090 C C . PRO A 1 395 ? 14.465 1.874 -26.263 1.00 89.69 395 PRO A C 1
ATOM 3092 O O . PRO A 1 395 ? 15.626 2.028 -25.881 1.00 89.69 395 PRO A O 1
ATOM 3095 N N . GLY A 1 396 ? 13.722 0.846 -25.854 1.00 90.69 396 GLY A N 1
ATOM 3096 C CA . GLY A 1 396 ? 14.182 -0.144 -24.876 1.00 90.69 396 GLY A CA 1
ATOM 3097 C C . GLY A 1 396 ? 14.139 0.321 -23.413 1.00 90.69 396 GLY A C 1
ATOM 3098 O O . GLY A 1 396 ? 14.460 -0.474 -22.531 1.00 90.69 396 GLY A O 1
ATOM 3099 N N . PHE A 1 397 ? 13.728 1.564 -23.127 1.00 94.62 397 PHE A N 1
ATOM 3100 C CA . PHE A 1 397 ? 13.463 2.043 -21.768 1.00 94.62 397 PHE A CA 1
ATOM 3101 C C . PHE A 1 397 ? 11.982 1.900 -21.412 1.00 94.62 397 PHE A C 1
ATOM 3103 O O . PHE A 1 397 ? 11.117 2.460 -22.086 1.00 94.62 397 PHE A O 1
ATOM 3110 N N . PHE A 1 398 ? 11.699 1.237 -20.292 1.00 95.62 398 PHE A N 1
ATOM 3111 C CA . PHE A 1 398 ? 10.346 1.062 -19.763 1.00 95.62 398 PHE A CA 1
ATOM 3112 C C . PHE A 1 398 ? 10.292 1.477 -18.294 1.00 95.62 398 PHE A C 1
ATOM 3114 O O . PHE A 1 398 ? 11.187 1.149 -17.512 1.00 95.62 398 PHE A O 1
ATOM 3121 N N . TYR A 1 399 ? 9.237 2.179 -17.888 1.00 95.75 399 TYR A N 1
ATOM 3122 C CA . TYR A 1 399 ? 9.042 2.605 -16.506 1.00 95.75 399 TYR A CA 1
ATOM 3123 C C . TYR A 1 399 ? 7.909 1.828 -15.832 1.00 95.75 399 TYR A C 1
ATOM 3125 O O . TYR A 1 399 ? 6.772 1.820 -16.300 1.00 95.75 399 TYR A O 1
ATOM 3133 N N . ALA A 1 400 ? 8.198 1.236 -14.672 1.00 93.38 400 ALA A N 1
ATOM 3134 C CA . ALA A 1 400 ? 7.250 0.420 -13.910 1.00 93.38 400 ALA A CA 1
ATOM 3135 C C . ALA A 1 400 ? 7.281 0.747 -12.408 1.00 93.38 400 ALA A C 1
ATOM 3137 O O . ALA A 1 400 ? 7.404 -0.132 -11.556 1.00 93.38 400 ALA A O 1
ATOM 3138 N N . GLY A 1 401 ? 7.218 2.037 -12.076 1.00 85.62 401 GLY A N 1
ATOM 3139 C CA . GLY A 1 401 ? 7.091 2.510 -10.696 1.00 85.62 401 GLY A CA 1
ATOM 3140 C C . GLY A 1 401 ? 5.641 2.750 -10.264 1.00 85.62 401 GLY A C 1
ATOM 3141 O O . GLY A 1 401 ? 4.723 2.881 -11.079 1.00 85.62 401 GLY A O 1
ATOM 3142 N N . ASN A 1 402 ? 5.440 2.939 -8.959 1.00 84.31 402 ASN A N 1
ATOM 3143 C CA . ASN A 1 402 ? 4.142 3.308 -8.376 1.00 84.31 402 ASN A CA 1
ATOM 3144 C C . ASN A 1 402 ? 3.737 4.778 -8.636 1.00 84.31 402 ASN A C 1
ATOM 3146 O O . ASN A 1 402 ? 2.857 5.316 -7.967 1.00 84.31 402 ASN A O 1
ATOM 3150 N N . HIS A 1 403 ? 4.365 5.437 -9.611 1.00 88.06 403 HIS A N 1
ATOM 3151 C CA . HIS A 1 403 ? 4.052 6.789 -10.091 1.00 88.06 403 HIS A CA 1
ATOM 3152 C C . HIS A 1 403 ? 3.157 6.789 -11.333 1.00 88.06 403 HIS A C 1
ATOM 3154 O O . HIS A 1 403 ? 2.734 7.856 -11.753 1.00 88.06 403 HIS A O 1
ATOM 3160 N N . LYS A 1 404 ? 2.892 5.626 -11.945 1.00 81.44 404 LYS A N 1
ATOM 3161 C CA . LYS A 1 404 ? 2.087 5.516 -13.177 1.00 81.44 404 LYS A CA 1
ATOM 3162 C C . LYS A 1 404 ? 0.855 4.624 -13.008 1.00 81.44 404 LYS A C 1
ATOM 3164 O O . LYS A 1 404 ? -0.236 5.024 -13.392 1.00 81.44 404 LYS A O 1
ATOM 3169 N N . GLY A 1 405 ? 1.017 3.440 -12.412 1.00 71.19 405 GLY A N 1
ATOM 3170 C CA . GLY A 1 405 ? -0.043 2.422 -12.324 1.00 71.19 405 GLY A CA 1
ATOM 3171 C C . GLY A 1 405 ? -0.905 2.447 -11.057 1.00 71.19 405 GLY A C 1
ATOM 3172 O O . GLY A 1 405 ? -1.852 1.670 -10.965 1.00 71.19 405 GLY A O 1
ATOM 3173 N N . GLY A 1 406 ? -0.588 3.304 -10.083 1.00 76.81 406 GLY A N 1
ATOM 3174 C CA . GLY A 1 406 ? -1.233 3.345 -8.768 1.00 76.81 406 GLY A CA 1
ATOM 3175 C C . GLY A 1 406 ? -0.312 2.907 -7.624 1.00 76.81 406 GLY A C 1
ATOM 3176 O O . GLY A 1 406 ? 0.755 2.332 -7.831 1.00 76.81 406 GLY A O 1
ATOM 3177 N N . LEU A 1 407 ? -0.733 3.213 -6.394 1.00 77.00 407 LEU A N 1
ATOM 3178 C CA . LEU A 1 407 ? 0.100 3.096 -5.189 1.00 77.00 407 LEU A CA 1
ATOM 3179 C C . LEU A 1 407 ? 0.104 1.704 -4.547 1.00 77.00 407 LEU A C 1
ATOM 3181 O O . LEU A 1 407 ? 0.999 1.401 -3.758 1.00 77.00 407 LEU A O 1
ATOM 3185 N N . SER A 1 408 ? -0.914 0.886 -4.816 1.00 73.19 408 SER A N 1
ATOM 3186 C CA . SER A 1 408 ? -1.104 -0.389 -4.122 1.00 73.19 408 SER A CA 1
ATOM 3187 C C . SER A 1 408 ? -0.151 -1.470 -4.631 1.00 73.19 408 SER A C 1
ATOM 3189 O O . SER A 1 408 ? 0.257 -1.468 -5.793 1.00 73.19 408 SER A O 1
ATOM 3191 N N . VAL A 1 409 ? 0.158 -2.445 -3.770 1.00 71.56 409 VAL A N 1
ATOM 3192 C CA . VAL A 1 409 ? 1.019 -3.592 -4.110 1.00 71.56 409 VAL A CA 1
ATOM 3193 C C . VAL A 1 409 ? 0.515 -4.309 -5.365 1.00 71.56 409 VAL A C 1
ATOM 3195 O O . VAL A 1 409 ? 1.289 -4.552 -6.285 1.00 71.56 409 VAL A O 1
ATOM 3198 N N . GLY A 1 410 ? -0.793 -4.573 -5.457 1.00 72.06 410 GLY A N 1
ATOM 3199 C CA . GLY A 1 410 ? -1.382 -5.227 -6.628 1.00 72.06 410 GLY A CA 1
ATOM 3200 C C . GLY A 1 410 ? -1.194 -4.436 -7.927 1.00 72.06 410 GLY A C 1
ATOM 3201 O O . GLY A 1 410 ? -0.890 -5.021 -8.964 1.00 72.06 410 GLY A O 1
ATOM 3202 N N . LYS A 1 411 ? -1.308 -3.102 -7.877 1.00 76.62 411 LYS A N 1
ATOM 3203 C CA . LYS A 1 411 ? -1.064 -2.241 -9.043 1.00 76.62 411 LYS A CA 1
ATOM 3204 C C . LYS A 1 411 ? 0.415 -2.204 -9.430 1.00 76.62 411 LYS A C 1
ATOM 3206 O O . LYS A 1 411 ? 0.722 -2.246 -10.617 1.00 76.62 411 LYS A O 1
ATOM 3211 N N . ALA A 1 412 ? 1.323 -2.184 -8.453 1.00 79.44 412 ALA A N 1
ATOM 3212 C CA . ALA A 1 412 ? 2.759 -2.260 -8.710 1.00 79.44 412 ALA A CA 1
ATOM 3213 C C . ALA A 1 412 ? 3.152 -3.597 -9.365 1.00 79.44 412 ALA A C 1
ATOM 3215 O O . ALA A 1 412 ? 3.894 -3.594 -10.345 1.00 79.44 412 ALA A O 1
ATOM 3216 N N . ILE A 1 413 ? 2.596 -4.722 -8.895 1.00 78.75 413 ILE A N 1
ATOM 3217 C CA . ILE A 1 413 ? 2.792 -6.046 -9.513 1.00 78.75 413 ILE A CA 1
ATOM 3218 C C . ILE A 1 413 ? 2.287 -6.041 -10.957 1.00 78.75 413 ILE A C 1
ATOM 3220 O O . ILE A 1 413 ? 3.033 -6.400 -11.864 1.00 78.75 413 ILE A O 1
ATOM 3224 N N . ALA A 1 414 ? 1.054 -5.579 -11.187 1.00 77.25 414 ALA A N 1
ATOM 3225 C CA . ALA A 1 414 ? 0.483 -5.508 -12.530 1.00 77.25 414 ALA A CA 1
ATOM 3226 C C . ALA A 1 414 ? 1.324 -4.627 -13.470 1.00 77.25 414 ALA A C 1
ATOM 3228 O O . ALA A 1 414 ? 1.554 -5.000 -14.617 1.00 77.25 414 ALA A O 1
ATOM 3229 N N . SER A 1 415 ? 1.831 -3.492 -12.975 1.00 83.50 415 SER 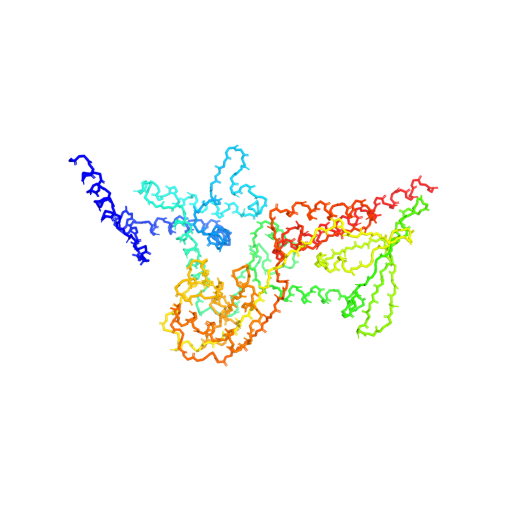A N 1
ATOM 3230 C CA . SER A 1 415 ? 2.740 -2.625 -13.731 1.00 83.50 415 SER A CA 1
ATOM 3231 C C . SER A 1 415 ? 4.058 -3.323 -14.071 1.00 83.50 415 SER A C 1
ATOM 3233 O O . SER A 1 415 ? 4.568 -3.126 -15.169 1.00 83.50 415 SER A O 1
ATOM 3235 N N . GLY A 1 416 ? 4.605 -4.124 -13.152 1.00 86.12 416 GLY A N 1
ATOM 3236 C CA . GLY A 1 416 ? 5.817 -4.909 -13.381 1.00 86.12 416 GLY A CA 1
ATOM 3237 C C . GLY A 1 416 ? 5.619 -5.993 -14.442 1.00 86.12 416 GLY A C 1
ATOM 3238 O O . GLY A 1 416 ? 6.410 -6.071 -15.377 1.00 86.12 416 GLY A O 1
ATOM 3239 N N . CYS A 1 417 ? 4.538 -6.775 -14.345 1.00 85.69 417 CYS A N 1
ATOM 3240 C CA . CYS A 1 417 ? 4.188 -7.785 -15.349 1.00 85.69 417 CYS A CA 1
ATOM 3241 C C . CYS A 1 417 ? 3.969 -7.153 -16.727 1.00 85.69 417 CYS A C 1
ATOM 3243 O O . CYS A 1 417 ? 4.551 -7.600 -17.708 1.00 85.69 417 CYS A O 1
ATOM 3245 N N . HIS A 1 418 ? 3.206 -6.059 -16.790 1.00 85.56 418 HIS A N 1
ATOM 3246 C CA . HIS A 1 418 ? 2.960 -5.361 -18.047 1.00 85.56 418 HIS A CA 1
ATOM 3247 C C . HIS A 1 418 ? 4.253 -4.835 -18.685 1.00 85.56 418 HIS A C 1
ATOM 3249 O O . HIS A 1 418 ? 4.440 -4.965 -19.890 1.00 85.56 418 HIS A O 1
ATOM 3255 N N . ALA A 1 419 ? 5.171 -4.277 -17.889 1.00 92.25 419 ALA A N 1
ATOM 3256 C CA . ALA A 1 419 ? 6.464 -3.831 -18.400 1.00 92.25 419 ALA A CA 1
ATOM 3257 C C . ALA A 1 419 ? 7.323 -4.994 -18.920 1.00 92.25 419 ALA A C 1
ATOM 3259 O O . ALA A 1 419 ? 8.007 -4.828 -19.926 1.00 92.25 419 ALA A O 1
ATOM 3260 N N . ALA A 1 420 ? 7.257 -6.170 -18.288 1.00 92.75 420 ALA A N 1
ATOM 3261 C CA . ALA A 1 420 ? 7.922 -7.366 -18.797 1.00 92.75 420 ALA A CA 1
ATOM 3262 C C . ALA A 1 420 ? 7.356 -7.795 -20.164 1.00 92.75 420 ALA A C 1
ATOM 3264 O O . ALA A 1 420 ? 8.131 -8.018 -21.091 1.00 92.75 420 ALA A O 1
ATOM 3265 N N . ASP A 1 421 ? 6.029 -7.820 -20.330 1.00 91.75 421 ASP A N 1
ATOM 3266 C CA . ASP A 1 421 ? 5.383 -8.159 -21.610 1.00 91.75 421 ASP A CA 1
ATOM 3267 C C . ASP A 1 421 ? 5.736 -7.160 -22.727 1.00 91.75 421 ASP A C 1
ATOM 3269 O O . ASP A 1 421 ? 5.948 -7.544 -23.883 1.00 91.75 421 ASP A O 1
ATOM 3273 N N . LEU A 1 422 ? 5.831 -5.869 -22.386 1.00 92.38 422 LEU A N 1
ATOM 3274 C CA . LEU A 1 422 ? 6.266 -4.823 -23.313 1.00 92.38 422 LEU A CA 1
ATOM 3275 C C . LEU A 1 422 ? 7.724 -5.014 -23.746 1.00 92.38 422 LEU A C 1
ATOM 3277 O O . LEU A 1 422 ? 8.024 -4.871 -24.932 1.00 92.38 422 LEU A O 1
ATOM 3281 N N . VAL A 1 423 ? 8.614 -5.371 -22.814 1.00 94.44 423 VAL A N 1
ATOM 3282 C CA . VAL A 1 423 ? 10.012 -5.696 -23.130 1.00 94.44 423 VAL A CA 1
ATOM 3283 C C . VAL A 1 423 ? 10.091 -6.910 -24.048 1.00 94.44 423 VAL A C 1
ATOM 3285 O O . VAL A 1 423 ? 10.788 -6.842 -25.055 1.00 94.44 423 VAL A O 1
ATOM 3288 N N . ILE A 1 424 ? 9.360 -7.989 -23.753 1.00 93.19 424 ILE A N 1
ATOM 3289 C CA . ILE A 1 424 ? 9.331 -9.194 -24.599 1.00 93.19 424 ILE A CA 1
ATOM 3290 C C . ILE A 1 424 ? 8.895 -8.825 -26.019 1.00 93.19 424 ILE A C 1
ATOM 3292 O O . ILE A 1 424 ? 9.610 -9.100 -26.977 1.00 93.19 424 ILE A O 1
ATOM 3296 N N . SER A 1 425 ? 7.781 -8.099 -26.147 1.00 91.88 425 SER A N 1
ATOM 3297 C CA . SER A 1 425 ? 7.254 -7.673 -27.449 1.00 91.88 425 SER A CA 1
ATOM 3298 C C . SER A 1 425 ? 8.250 -6.808 -28.234 1.00 91.88 425 SER A C 1
ATOM 3300 O O . SER A 1 425 ? 8.378 -6.963 -29.446 1.00 91.88 425 SER A O 1
ATOM 3302 N N . TYR A 1 426 ? 8.966 -5.911 -27.548 1.00 89.50 426 TYR A N 1
ATOM 3303 C CA . TYR A 1 426 ? 9.997 -5.051 -28.137 1.00 89.50 426 TYR A CA 1
ATOM 3304 C C . TYR A 1 426 ? 11.220 -5.841 -28.630 1.00 89.50 426 TYR A C 1
ATOM 3306 O O . TYR A 1 426 ? 11.747 -5.580 -29.719 1.00 89.50 426 TYR A O 1
ATOM 3314 N N . LEU A 1 427 ? 11.672 -6.825 -27.851 1.00 88.69 427 LEU A N 1
ATOM 3315 C CA . LEU A 1 427 ? 12.788 -7.691 -28.232 1.00 88.69 427 LEU A CA 1
ATOM 3316 C C . LEU A 1 427 ? 12.403 -8.601 -29.410 1.00 88.69 427 LEU A C 1
ATOM 3318 O O . LEU A 1 427 ? 13.185 -8.744 -30.354 1.00 88.69 427 LEU A O 1
ATOM 3322 N N . ASP A 1 428 ? 11.176 -9.126 -29.414 1.00 87.62 428 ASP A N 1
ATOM 3323 C CA . ASP A 1 428 ? 10.656 -9.983 -30.482 1.00 87.62 428 ASP A CA 1
ATOM 3324 C C . ASP A 1 428 ? 10.471 -9.215 -31.798 1.00 87.62 428 ASP A C 1
ATOM 3326 O O . ASP A 1 428 ? 10.896 -9.690 -32.856 1.00 87.62 428 ASP A O 1
ATOM 3330 N N . SER A 1 429 ? 9.913 -7.996 -31.769 1.00 81.00 429 SER A N 1
ATOM 3331 C CA . SER A 1 429 ? 9.772 -7.171 -32.980 1.00 81.00 429 SER A CA 1
ATOM 3332 C C . SER A 1 429 ? 11.120 -6.864 -33.632 1.00 81.00 429 SER A C 1
ATOM 3334 O O . SER A 1 429 ? 11.240 -6.891 -34.855 1.00 81.00 429 SER A O 1
ATOM 3336 N N . SER A 1 430 ? 12.151 -6.661 -32.814 1.00 66.44 430 SER A N 1
ATOM 3337 C CA . SER A 1 430 ? 13.516 -6.386 -33.275 1.00 66.44 430 SER A CA 1
ATOM 3338 C C . SER A 1 430 ? 14.206 -7.635 -33.849 1.00 66.44 430 SER A C 1
ATOM 3340 O O . SER A 1 430 ? 15.120 -7.536 -34.668 1.00 66.44 430 SER A O 1
ATOM 3342 N N . SER A 1 431 ? 13.774 -8.834 -33.439 1.00 60.53 431 SER A N 1
ATOM 3343 C CA . SER A 1 431 ? 14.271 -10.109 -33.973 1.00 60.53 431 SER A CA 1
ATOM 3344 C C . SER A 1 431 ? 13.683 -10.448 -35.352 1.00 60.53 431 SER A C 1
ATOM 3346 O O . SER A 1 431 ? 14.425 -10.867 -36.238 1.00 60.53 431 SER A O 1
ATOM 3348 N N . ASN A 1 432 ? 12.399 -10.150 -35.585 1.00 56.56 432 ASN A N 1
ATOM 3349 C CA . ASN A 1 432 ? 11.739 -10.347 -36.884 1.00 56.56 432 ASN A CA 1
ATOM 3350 C C . ASN A 1 432 ? 12.236 -9.377 -37.970 1.00 56.56 432 ASN A C 1
ATOM 3352 O O . ASN A 1 432 ? 12.209 -9.700 -39.159 1.00 56.56 432 ASN A O 1
ATOM 3356 N N . GLU A 1 433 ? 12.713 -8.188 -37.595 1.00 53.56 433 GLU A N 1
ATOM 3357 C CA . GLU A 1 433 ? 13.395 -7.300 -38.542 1.00 53.56 433 GLU A CA 1
ATOM 3358 C C . GLU A 1 433 ? 14.755 -7.873 -38.973 1.00 53.56 433 GLU A C 1
ATOM 3360 O O . GLU A 1 433 ? 15.110 -7.759 -40.143 1.00 53.56 433 GLU A O 1
ATOM 3365 N N . LYS A 1 434 ? 15.484 -8.584 -38.097 1.00 49.78 434 LYS A N 1
ATOM 3366 C CA . LYS A 1 434 ? 16.764 -9.227 -38.460 1.00 49.78 434 LYS A CA 1
ATOM 3367 C C . LYS A 1 434 ? 16.611 -10.333 -39.508 1.00 49.78 434 LYS A C 1
ATOM 3369 O O . LYS A 1 434 ? 17.469 -10.423 -40.379 1.00 49.78 434 LYS A O 1
ATOM 3374 N N . GLU A 1 435 ? 15.545 -11.135 -39.451 1.00 49.91 435 GLU A N 1
ATOM 3375 C CA . GLU A 1 435 ? 15.296 -12.204 -40.439 1.00 49.91 435 GLU A CA 1
ATOM 3376 C C . GLU A 1 435 ? 14.912 -11.669 -41.826 1.00 49.91 435 GLU A C 1
ATOM 3378 O O . GLU A 1 435 ? 15.191 -12.311 -42.832 1.00 49.91 435 GLU A O 1
ATOM 3383 N N . ASN A 1 436 ? 14.313 -10.477 -41.909 1.00 44.62 436 ASN A N 1
ATOM 3384 C CA . ASN A 1 436 ? 13.955 -9.862 -43.193 1.00 44.62 436 ASN A CA 1
ATOM 3385 C C . ASN A 1 436 ? 15.124 -9.130 -43.889 1.00 44.62 436 ASN A C 1
ATOM 3387 O O . ASN A 1 436 ? 14.980 -8.727 -45.044 1.00 44.62 436 ASN A O 1
ATOM 3391 N N . PHE A 1 437 ? 16.264 -8.944 -43.212 1.00 44.72 437 PHE A N 1
ATOM 3392 C CA . PHE A 1 437 ? 17.474 -8.305 -43.760 1.00 44.72 437 PHE A CA 1
ATOM 3393 C C . PHE A 1 437 ? 18.656 -9.276 -43.959 1.00 44.72 437 PHE A C 1
ATOM 3395 O O . PHE A 1 437 ? 19.712 -8.851 -44.437 1.00 44.72 437 PHE A O 1
ATOM 3402 N N . SER A 1 438 ? 18.482 -10.556 -43.616 1.00 38.69 438 SER A N 1
ATOM 3403 C CA . SER A 1 438 ? 19.378 -11.676 -43.949 1.00 38.69 438 SER A CA 1
ATOM 3404 C C . SER A 1 438 ? 18.903 -12.407 -45.195 1.00 38.69 438 SER A C 1
ATOM 3406 O O . SER A 1 438 ? 19.759 -12.721 -46.054 1.00 38.69 438 SER A O 1
#

Solvent-accessible surface area (backbone atoms only — not comparable to full-atom values): 25058 Å² total; per-residue (Å²): 117,74,70,60,53,54,53,51,52,52,52,52,54,61,70,66,61,70,80,76,75,86,66,92,61,86,68,76,44,55,88,78,37,67,55,48,70,60,47,31,42,50,37,41,52,55,40,42,75,72,35,72,53,32,41,64,20,27,44,54,50,43,47,67,32,44,65,79,86,45,63,69,36,53,55,75,42,82,45,100,80,57,78,26,59,33,56,34,85,82,41,68,77,59,50,67,55,14,55,50,43,43,51,50,22,47,54,58,38,43,76,77,32,66,92,69,72,55,67,30,57,50,37,53,54,39,38,52,43,41,50,57,54,52,45,67,80,55,51,100,82,62,63,93,80,70,71,78,61,81,28,90,84,51,64,90,54,98,65,70,62,55,60,52,36,47,78,68,69,59,71,87,89,87,50,72,67,57,49,54,51,49,53,55,65,72,41,47,80,89,73,56,67,72,66,48,51,73,47,35,40,36,33,59,62,49,102,85,48,80,64,37,46,31,38,44,31,26,32,48,76,88,41,95,56,76,48,75,49,79,39,68,61,48,79,44,55,63,57,68,77,58,55,66,70,38,48,41,29,50,65,88,38,80,55,81,62,79,73,52,63,89,77,52,53,28,18,30,20,43,39,38,39,27,40,50,49,93,37,37,75,43,80,77,89,59,66,55,50,76,46,61,88,71,42,47,83,75,70,38,77,52,50,30,34,34,29,47,25,74,72,38,54,89,78,38,63,92,66,41,42,34,36,43,32,36,30,25,33,89,85,35,52,67,63,21,71,50,53,72,68,58,50,48,52,50,53,48,49,39,40,25,73,72,27,39,42,54,85,73,63,80,42,78,49,79,47,74,32,78,66,62,40,79,55,84,52,99,64,40,69,52,44,46,52,32,52,55,47,48,38,68,77,32,78,50,43,42,80,34,28,58,81,75,60,38,82,47,72,68,33,34,51,51,32,43,55,51,47,50,53,52,50,52,53,55,55,51,57,40,49,60,54,52,65,77,76,108

pLDDT: mean 80.39, std 15.93, range [36.91, 97.56]

Radius of gyration: 27.44 Å; Cα contacts (8 Å, |Δi|>4): 600; chains: 1; bounding box: 74×82×75 Å

Secondary structure (DSSP, 8-state):
-HHHHHHHHHHHHHHH---------TTTTTTT-TTHHHHHHHHHHHHHHH-TTHHHHHHHHHHHHHTTT-S--GGG---TTS-SGGGSTTGGGS-HHHHHHHHHHHHHHHTTSTTTS-HHHHHHHHHHHHHHHHHHHS-TT--TT----SSSS-TTS-SSHHHHHHHTT------HHHHHHHHHHHS-TTT--TTEEEEEEEE---TT-SSPPEEEEEEETT-SPEEEEEES-EEE-S-HHHHTTSEEEETTEE---TTSPPPPEEEEEEEEEEEEGGGBSS---SSEEE--GGGGGGT--SSEEE-HHHH-GGGS-TTEEEEEEEEETTT-TTGGGS-HHHHHHHHHHHHHHHH-B-S--SEEEEEEEEEEEE---TTHHHHHHHHHHHHHHSTTEEE-STTTS-SSHHHHHHHHHHHHHHHHHHHHHHHHHHHH--

Mean predicted aligned error: 16.61 Å